Protein AF-A0A7C7PYV2-F1 (afdb_monomer)

Secondary structure (DSSP, 8-state):
---PPP-------HHHHHHHHHHHHHHHHHHHTT--GGGTTS-TTHHHHHHHHHHHHSS-HHHHHHHHHHHHHHHHHHHHHS-HHHHHHHHHHHHHHHHHHT-HHHHHTTTT-HHHHGGGSPPHHHHHHHHHHHHHHHHHHHHH-HHHHHHHHHHHHHHHHSS--TTS--HHHHHHHHHHHHHSS-TTSSHHHHHHHHHHHHSTTSHHHHHHHHHHTTS---EEEBSSSTTHHHHHHHT--EEE--HHHHHHHHHH-HHHHHHHHHHHHHHHHHHT--HHHHHHHHHHHHHHHHHHHHHHHHHHHS--EEEEEPPGGGTT-HHHHHHHHHHHHHHHHHHHHHHHHHHHTT--HHHHHHTTTTTTS--EEEEEE-SSHHHHHHHHHHHTT-STT-----EEEEEE-SHHHHHHHHHHHHHHHHHHHHHH-PPPHHHHSS-S-EEEE-HHHHHHHHHHHHHHHHHHHS-HHHHHHHGGG--TT--TTSTTTSSHHHHHHHHHTT----HHHHHHHHHHHHHHHHHHHHHHHHHHH-HHHH--EEEE-TT-HHHHHTTTTT-SEEE--SS---

Structure (mmCIF, N/CA/C/O backbone):
data_AF-A0A7C7PYV2-F1
#
_entry.id   AF-A0A7C7PYV2-F1
#
loop_
_atom_site.group_PDB
_atom_site.id
_atom_site.type_symbol
_atom_site.label_atom_id
_atom_site.label_alt_id
_atom_site.label_comp_id
_atom_site.label_asym_id
_atom_site.label_entity_id
_atom_site.label_seq_id
_atom_site.pdbx_PDB_ins_code
_atom_site.Cartn_x
_atom_site.Cartn_y
_atom_site.Cartn_z
_atom_site.occupancy
_atom_site.B_iso_or_equiv
_atom_site.auth_seq_id
_atom_site.auth_comp_id
_atom_site.auth_asym_id
_atom_site.auth_atom_id
_atom_site.pdbx_PDB_model_num
ATOM 1 N N . MET A 1 1 ? -25.025 -45.955 15.268 1.00 40.12 1 MET A N 1
ATOM 2 C CA . MET A 1 1 ? -25.638 -44.649 14.953 1.00 40.12 1 MET A CA 1
ATOM 3 C C . MET A 1 1 ? -26.157 -44.077 16.261 1.00 40.12 1 MET A C 1
ATOM 5 O O . MET A 1 1 ? -27.175 -44.542 16.749 1.00 40.12 1 MET A O 1
ATOM 9 N N . SER A 1 2 ? -25.374 -43.199 16.889 1.00 36.62 2 SER A N 1
ATOM 10 C CA . SER A 1 2 ? -25.759 -42.481 18.108 1.00 36.62 2 SER A CA 1
ATOM 11 C C . SER A 1 2 ? -26.287 -41.120 17.672 1.00 36.62 2 SER A C 1
ATOM 13 O O . SER A 1 2 ? -25.573 -40.384 16.993 1.00 36.62 2 SER A O 1
ATOM 15 N N . VAL A 1 3 ? -27.552 -40.839 17.974 1.00 42.84 3 VAL A N 1
ATOM 16 C CA . VAL A 1 3 ? -28.204 -39.558 17.692 1.00 42.84 3 VAL A CA 1
ATOM 17 C C . VAL A 1 3 ? -27.751 -38.592 18.785 1.00 42.84 3 VAL A C 1
ATOM 19 O O . VAL A 1 3 ? -28.139 -38.746 19.940 1.00 42.84 3 VAL A O 1
ATOM 22 N N . GLY A 1 4 ? -26.862 -37.660 18.436 1.00 44.62 4 GLY A N 1
ATOM 23 C CA . GLY A 1 4 ? -26.398 -36.615 19.345 1.00 44.62 4 GLY A CA 1
ATOM 24 C C . GLY A 1 4 ? -27.544 -35.675 19.712 1.00 44.62 4 GLY A C 1
ATOM 25 O O . GLY A 1 4 ? -28.254 -35.185 18.836 1.00 44.62 4 GLY A O 1
ATOM 26 N N . THR A 1 5 ? -27.737 -35.462 21.010 1.00 39.59 5 THR A N 1
ATOM 27 C CA . THR A 1 5 ? -28.677 -34.488 21.573 1.00 39.59 5 THR A CA 1
ATOM 28 C C . THR A 1 5 ? -28.312 -33.059 21.147 1.00 39.59 5 THR A C 1
ATOM 30 O O . THR A 1 5 ? -27.122 -32.757 21.040 1.00 39.59 5 THR A O 1
ATOM 33 N N . PRO A 1 6 ? -29.296 -32.167 20.924 1.00 50.03 6 PRO A N 1
ATOM 34 C CA . PRO A 1 6 ? -29.024 -30.776 20.586 1.00 50.03 6 PRO A CA 1
ATOM 35 C C . PRO A 1 6 ? -28.345 -30.077 21.769 1.00 50.03 6 PRO A C 1
ATOM 37 O O . PRO A 1 6 ? -28.845 -30.140 22.890 1.00 50.03 6 PRO A O 1
ATOM 40 N N . ASN A 1 7 ? -27.209 -29.422 21.519 1.00 44.88 7 ASN A N 1
ATOM 41 C CA . ASN A 1 7 ? -26.590 -28.510 22.478 1.00 44.88 7 ASN A CA 1
ATOM 42 C C . ASN A 1 7 ? -27.543 -27.329 22.707 1.00 44.88 7 ASN A C 1
ATOM 44 O O . ASN A 1 7 ? -27.796 -26.552 21.786 1.00 44.88 7 ASN A O 1
ATOM 48 N N . GLU A 1 8 ? -28.072 -27.199 23.922 1.00 45.47 8 GLU A N 1
ATOM 49 C CA . GLU A 1 8 ? -28.750 -25.983 24.368 1.00 45.47 8 GLU A CA 1
ATOM 50 C C . GLU A 1 8 ? -27.714 -24.852 24.422 1.00 45.47 8 GLU A C 1
ATOM 52 O O . GLU A 1 8 ? -26.802 -24.867 25.251 1.00 45.47 8 GLU A O 1
ATOM 57 N N . ASN A 1 9 ? -27.815 -23.886 23.504 1.00 43.53 9 ASN A N 1
ATOM 58 C CA . ASN A 1 9 ? -26.998 -22.678 23.568 1.00 43.53 9 ASN A CA 1
ATOM 59 C C . ASN A 1 9 ? -27.400 -21.876 24.818 1.00 43.53 9 ASN A C 1
ATOM 61 O O . ASN A 1 9 ? -28.591 -21.610 25.000 1.00 43.53 9 ASN A O 1
ATOM 65 N N . PRO A 1 10 ? -26.446 -21.477 25.677 1.00 55.41 10 PRO A N 1
ATOM 66 C CA . PRO A 1 10 ? -26.748 -20.715 26.879 1.00 55.41 10 PRO A CA 1
ATOM 67 C C . PRO A 1 10 ? -27.390 -19.373 26.516 1.00 55.41 10 PRO A C 1
ATOM 69 O O . PRO A 1 10 ? -26.875 -18.615 25.696 1.00 55.41 10 PRO A O 1
ATOM 72 N N . THR A 1 11 ? -28.524 -19.075 27.146 1.00 55.72 11 THR A N 1
ATOM 73 C CA . THR A 1 11 ? -29.251 -17.815 26.989 1.00 55.72 11 THR A CA 1
ATOM 74 C C . THR A 1 11 ? -28.398 -16.665 27.533 1.00 55.72 11 THR A C 1
ATOM 76 O O . THR A 1 11 ? -28.256 -16.507 28.745 1.00 55.72 11 THR A O 1
ATOM 79 N N . VAL A 1 12 ? -27.807 -15.860 26.647 1.00 61.94 12 VAL A N 1
ATOM 80 C CA . VAL A 1 12 ? -27.069 -14.646 27.030 1.00 61.94 12 VAL A CA 1
ATOM 81 C C . VAL A 1 12 ? -28.068 -13.629 27.594 1.00 61.94 12 VAL A C 1
ATOM 83 O O . VAL A 1 12 ? -29.024 -13.247 26.922 1.00 61.94 12 VAL A O 1
ATOM 86 N N . THR A 1 13 ? -27.887 -13.210 28.848 1.00 70.00 13 THR A N 1
ATOM 87 C CA . THR A 1 13 ? -28.767 -12.227 29.503 1.00 70.00 13 THR A CA 1
ATOM 88 C C . THR A 1 13 ? -28.461 -10.801 29.026 1.00 70.00 13 THR A C 1
ATOM 90 O O . THR A 1 13 ? -27.315 -10.476 28.715 1.00 70.00 13 THR A O 1
ATOM 93 N N . ALA A 1 14 ? -29.465 -9.915 29.017 1.00 68.06 14 ALA A N 1
ATOM 94 C CA . ALA A 1 14 ? -29.320 -8.519 28.577 1.00 68.06 14 ALA A CA 1
ATOM 95 C C . ALA A 1 14 ? -28.299 -7.697 29.400 1.00 68.06 14 ALA A C 1
ATOM 97 O O . ALA A 1 14 ? -27.688 -6.764 28.891 1.00 68.06 14 ALA A O 1
ATOM 98 N N . GLU A 1 15 ? -28.063 -8.046 30.667 1.00 66.62 15 GLU A N 1
ATOM 99 C CA . GLU A 1 15 ? -27.020 -7.399 31.481 1.00 66.62 15 GLU A CA 1
ATOM 100 C C . GLU A 1 15 ? -25.607 -7.762 31.001 1.00 66.62 15 GLU A C 1
ATOM 102 O O . GLU A 1 15 ? -24.706 -6.919 31.003 1.00 66.62 15 GLU A O 1
ATOM 107 N N . THR A 1 16 ? -25.423 -8.996 30.519 1.00 69.25 16 THR A N 1
ATOM 108 C CA . THR A 1 16 ? -24.146 -9.467 29.965 1.00 69.25 16 THR A CA 1
ATOM 109 C C . THR A 1 16 ? -23.808 -8.731 28.664 1.00 69.25 16 THR A C 1
ATOM 111 O O . THR A 1 16 ? -22.640 -8.422 28.419 1.00 69.25 16 THR A O 1
ATOM 114 N N . SER A 1 17 ? -24.812 -8.376 27.850 1.00 81.50 17 SER A N 1
ATOM 115 C CA . SER A 1 17 ? -24.587 -7.649 26.594 1.00 81.50 17 SER A CA 1
ATOM 116 C C . SER A 1 17 ? -24.202 -6.179 26.809 1.00 81.50 17 SER A C 1
ATOM 118 O O . SER A 1 17 ? -23.284 -5.697 26.146 1.00 81.50 17 SER A O 1
ATOM 120 N N . VAL A 1 18 ? -24.807 -5.477 27.778 1.00 84.75 18 VAL A N 1
ATOM 121 C CA . VAL A 1 18 ? -24.460 -4.072 28.086 1.00 84.75 18 VAL A CA 1
ATOM 122 C C . VAL A 1 18 ? -23.044 -3.947 28.653 1.00 84.75 18 VAL A C 1
ATOM 124 O O . VAL A 1 18 ? -22.275 -3.091 28.211 1.00 84.75 18 VAL A O 1
ATOM 127 N N . ALA A 1 19 ? -22.672 -4.809 29.604 1.00 88.81 19 ALA A N 1
ATOM 128 C CA . ALA A 1 19 ? -21.328 -4.800 30.183 1.00 88.81 19 ALA A CA 1
ATOM 129 C C . ALA A 1 19 ? -20.250 -5.108 29.126 1.00 88.81 19 ALA A C 1
ATOM 131 O O . ALA A 1 19 ? -19.201 -4.460 29.101 1.00 88.81 19 ALA A O 1
ATOM 132 N N . SER A 1 20 ? -20.536 -6.051 28.220 1.00 92.88 20 SER A N 1
ATOM 133 C CA . SER A 1 20 ? -19.669 -6.377 27.081 1.00 92.88 20 SER A CA 1
ATOM 134 C C . SER A 1 20 ? -19.485 -5.179 26.141 1.00 92.88 20 SER A C 1
ATOM 136 O O . SER A 1 20 ? -18.352 -4.811 25.819 1.00 92.88 20 SER A O 1
ATOM 138 N N . LEU A 1 21 ? -20.577 -4.496 25.774 1.00 94.31 21 LEU A N 1
ATOM 139 C CA . LEU A 1 21 ? -20.528 -3.303 24.926 1.00 94.31 21 LEU A CA 1
ATOM 140 C C . LEU A 1 21 ? -19.663 -2.197 25.551 1.00 94.31 21 LEU A C 1
ATOM 142 O O . LEU A 1 21 ? -18.765 -1.663 24.899 1.00 94.31 21 LEU A O 1
ATOM 146 N N . GLN A 1 22 ? -19.879 -1.885 26.831 1.00 96.44 22 GLN A N 1
ATOM 147 C CA . GLN A 1 22 ? -19.105 -0.864 27.545 1.00 96.44 22 GLN A CA 1
ATOM 148 C C . GLN A 1 22 ? -17.611 -1.203 27.636 1.00 96.44 22 GLN A C 1
ATOM 150 O O . GLN A 1 22 ? -16.770 -0.302 27.569 1.00 96.44 22 GLN A O 1
ATOM 155 N N . ALA A 1 23 ? -17.263 -2.485 27.780 1.00 96.69 23 ALA A N 1
ATOM 156 C CA . ALA A 1 23 ? -15.873 -2.928 27.775 1.00 96.69 23 ALA A CA 1
ATOM 157 C C . ALA A 1 23 ? -15.203 -2.666 26.415 1.00 96.69 23 ALA A C 1
ATOM 159 O O . ALA A 1 23 ? -14.103 -2.115 26.376 1.00 96.69 23 ALA A O 1
ATOM 160 N N . LYS A 1 24 ? -15.889 -2.966 25.304 1.00 97.50 24 LYS A N 1
ATOM 161 C CA . LYS A 1 24 ? -15.384 -2.710 23.943 1.00 97.50 24 LYS A CA 1
ATOM 162 C C . LYS A 1 24 ? -15.245 -1.216 23.632 1.00 97.50 24 LYS A C 1
ATOM 164 O O . LYS A 1 24 ? -14.216 -0.807 23.097 1.00 97.50 24 LYS A O 1
ATOM 169 N N . VAL A 1 25 ? -16.222 -0.392 24.030 1.00 98.25 25 VAL A N 1
ATOM 170 C CA . VAL A 1 25 ? -16.128 1.079 23.920 1.00 98.25 25 VAL A CA 1
ATOM 171 C C . VAL A 1 25 ? -14.902 1.589 24.677 1.00 98.25 25 VAL A C 1
ATOM 173 O O . VAL A 1 25 ? -14.100 2.344 24.129 1.00 98.25 25 VAL A O 1
ATOM 176 N N . ARG A 1 26 ? -14.705 1.137 25.923 1.00 98.00 26 ARG A N 1
ATOM 177 C CA . ARG A 1 26 ? -13.548 1.528 26.738 1.00 98.00 26 ARG A CA 1
ATOM 178 C C . ARG A 1 26 ? -12.230 1.119 26.096 1.00 98.00 26 ARG A C 1
ATOM 180 O O . ARG A 1 26 ? -11.294 1.911 26.126 1.00 98.00 26 ARG A O 1
ATOM 187 N N . LEU A 1 27 ? -12.155 -0.085 25.537 1.00 97.62 27 LEU A N 1
ATOM 188 C CA . LEU A 1 27 ? -10.956 -0.578 24.873 1.00 97.62 27 LEU A CA 1
ATOM 189 C C . LEU A 1 27 ? -10.574 0.320 23.690 1.00 97.62 27 LEU A C 1
ATOM 191 O O . LEU A 1 27 ? -9.448 0.803 23.641 1.00 97.62 27 LEU A O 1
ATOM 195 N N . ILE A 1 28 ? -11.523 0.613 22.793 1.00 98.38 28 ILE A N 1
ATOM 196 C CA . ILE A 1 28 ? -11.283 1.495 21.639 1.00 98.38 28 ILE A CA 1
ATOM 197 C C . ILE A 1 28 ? -10.841 2.884 22.110 1.00 98.38 28 ILE A C 1
ATOM 199 O O . ILE A 1 28 ? -9.803 3.374 21.678 1.00 98.38 28 ILE A O 1
ATOM 203 N N . LEU A 1 29 ? -11.570 3.499 23.045 1.00 98.25 29 LEU A N 1
ATOM 204 C CA . LEU A 1 29 ? -11.245 4.850 23.510 1.00 98.25 29 LEU A CA 1
ATOM 205 C C . LEU A 1 29 ? -9.921 4.927 24.276 1.00 98.25 29 LEU A C 1
ATOM 207 O O . LEU A 1 29 ? -9.246 5.945 24.205 1.00 98.25 29 LEU A O 1
ATOM 211 N N . THR A 1 30 ? -9.515 3.860 24.967 1.00 98.25 30 THR A N 1
ATOM 212 C CA . THR A 1 30 ? -8.206 3.803 25.641 1.00 98.25 30 THR A CA 1
ATOM 213 C C . THR A 1 30 ? -7.063 3.912 24.633 1.00 98.25 30 THR A C 1
ATOM 215 O O . THR A 1 30 ? -6.086 4.623 24.882 1.00 98.25 30 THR A O 1
ATOM 218 N N . VAL A 1 31 ? -7.204 3.249 23.482 1.00 98.12 31 VAL A N 1
ATOM 219 C CA . VAL A 1 31 ? -6.235 3.348 22.388 1.00 98.12 31 VAL A CA 1
ATOM 220 C C . VAL A 1 31 ? -6.304 4.740 21.759 1.00 98.12 31 VAL A C 1
ATOM 222 O O . VAL A 1 31 ? -5.266 5.382 21.683 1.00 98.12 31 VAL A O 1
ATOM 225 N N . VAL A 1 32 ? -7.494 5.257 21.416 1.00 97.75 32 VAL A N 1
ATOM 226 C CA . VAL A 1 32 ? -7.660 6.613 20.841 1.00 97.75 32 VAL A CA 1
ATOM 227 C C . VAL A 1 32 ? -7.055 7.703 21.731 1.00 97.75 32 VAL A C 1
ATOM 229 O O . VAL A 1 32 ? -6.513 8.683 21.238 1.00 97.75 32 VAL A O 1
ATOM 232 N N . GLU A 1 33 ? -7.149 7.572 23.051 1.00 96.81 33 GLU A N 1
ATOM 233 C CA . GLU A 1 33 ? -6.597 8.552 23.991 1.00 96.81 33 GLU A CA 1
ATOM 234 C C . GLU A 1 33 ? -5.062 8.480 24.105 1.00 96.81 33 GLU A C 1
ATOM 236 O O . GLU A 1 33 ? -4.466 9.286 24.825 1.00 96.81 33 GLU A O 1
ATOM 241 N N . GLY A 1 34 ? -4.406 7.534 23.424 1.00 95.69 34 GLY A N 1
ATOM 242 C CA . GLY A 1 34 ? -2.970 7.278 23.530 1.00 95.69 34 GLY A CA 1
ATOM 243 C C . GLY A 1 34 ? -2.559 6.720 24.897 1.00 95.69 34 GLY A C 1
ATOM 244 O O . GLY A 1 34 ? -1.426 6.925 25.333 1.00 95.69 34 GLY A O 1
ATOM 245 N N . LYS A 1 35 ? -3.490 6.073 25.614 1.00 97.00 35 LYS A N 1
ATOM 246 C CA . LYS A 1 35 ? -3.263 5.506 26.958 1.00 97.00 35 LYS A CA 1
ATOM 247 C C . LYS A 1 35 ? -2.878 4.031 26.931 1.00 97.00 35 LYS A C 1
ATOM 249 O O . LYS A 1 35 ? -2.467 3.496 27.957 1.00 97.00 35 LYS A O 1
ATOM 254 N N . ASP A 1 36 ? -3.021 3.372 25.785 1.00 97.56 36 ASP A N 1
ATOM 255 C CA . ASP A 1 36 ? -2.575 1.996 25.618 1.00 97.56 36 ASP A CA 1
ATOM 256 C C . ASP A 1 36 ? -1.046 1.936 25.496 1.00 97.56 36 ASP A C 1
ATOM 258 O O . ASP A 1 36 ? -0.448 2.450 24.554 1.00 97.56 36 ASP A O 1
ATOM 262 N N . GLU A 1 37 ? -0.391 1.288 26.457 1.00 97.25 37 GLU A N 1
ATOM 263 C CA . GLU A 1 37 ? 1.068 1.152 26.495 1.00 97.25 37 GLU A CA 1
ATOM 264 C C . GLU A 1 37 ? 1.636 0.466 25.243 1.00 97.25 37 GLU A C 1
ATOM 266 O O . GLU A 1 37 ? 2.781 0.723 24.860 1.00 97.25 37 GLU A O 1
ATOM 271 N N . ARG A 1 38 ? 0.830 -0.371 24.576 1.00 97.38 38 ARG A N 1
ATOM 272 C CA . ARG A 1 38 ? 1.211 -1.101 23.363 1.00 97.38 38 ARG A CA 1
ATOM 273 C C . ARG A 1 38 ? 1.387 -0.204 22.142 1.00 97.38 38 ARG A C 1
ATOM 275 O O . ARG A 1 38 ? 1.936 -0.684 21.161 1.00 97.38 38 ARG A O 1
ATOM 282 N N . THR A 1 39 ? 0.947 1.056 22.153 1.00 95.69 39 THR A N 1
ATOM 283 C CA . THR A 1 39 ? 1.123 1.974 21.009 1.00 95.69 39 THR A CA 1
ATOM 284 C C . THR A 1 39 ? 2.303 2.934 21.171 1.00 95.69 39 THR A C 1
ATOM 286 O O . THR A 1 39 ? 2.635 3.652 20.232 1.00 95.69 39 THR A O 1
ATOM 289 N N . LYS A 1 40 ? 3.003 2.931 22.315 1.00 93.50 40 LYS A N 1
ATOM 290 C CA . LYS A 1 40 ? 4.067 3.910 22.621 1.00 93.50 40 LYS A CA 1
ATOM 291 C C . LYS A 1 40 ? 5.261 3.907 21.665 1.00 93.50 40 LYS A C 1
ATOM 293 O O . LYS A 1 40 ? 5.977 4.902 21.585 1.00 93.50 40 LYS A O 1
ATOM 298 N N . HIS A 1 41 ? 5.519 2.796 20.977 1.00 90.62 41 HIS A N 1
ATOM 299 C CA . HIS A 1 41 ? 6.605 2.682 19.998 1.00 90.62 41 HIS A CA 1
ATOM 300 C C . HIS A 1 41 ? 6.210 3.139 18.585 1.00 90.62 41 HIS A C 1
ATOM 302 O O . HIS A 1 41 ? 7.056 3.117 17.689 1.00 90.62 41 HIS A O 1
ATOM 308 N N . LEU A 1 42 ? 4.947 3.511 18.372 1.00 91.62 42 LEU A N 1
ATOM 309 C CA . LEU A 1 42 ? 4.398 3.924 17.081 1.00 91.62 42 LEU A CA 1
ATOM 310 C C . LEU A 1 42 ? 4.514 5.441 16.864 1.00 91.62 42 LEU A C 1
ATOM 312 O O . LEU A 1 42 ? 5.026 6.169 17.719 1.00 91.62 42 LEU A O 1
ATOM 316 N N . MET A 1 43 ? 4.109 5.915 15.685 1.00 90.94 43 MET A N 1
ATOM 317 C CA . MET A 1 43 ? 4.122 7.340 15.350 1.00 90.94 43 MET A CA 1
ATOM 318 C C . MET A 1 43 ? 2.914 8.064 15.960 1.00 90.94 43 MET A C 1
ATOM 320 O O . MET A 1 43 ? 1.886 7.454 16.246 1.00 90.94 43 MET A O 1
ATOM 324 N N . ASP A 1 44 ? 3.026 9.381 16.148 1.00 89.06 44 ASP A N 1
ATOM 325 C CA . ASP A 1 44 ? 1.898 10.197 16.615 1.00 89.06 44 ASP A CA 1
ATOM 326 C C . ASP A 1 44 ? 0.713 10.096 15.638 1.00 89.06 44 ASP A C 1
ATOM 328 O O . ASP A 1 44 ? 0.887 10.246 14.427 1.00 89.06 44 ASP A O 1
ATOM 332 N N . GLY A 1 45 ? -0.481 9.815 16.166 1.00 90.56 45 GLY A N 1
ATOM 333 C CA . GLY A 1 45 ? -1.697 9.563 15.390 1.00 90.56 45 GLY A CA 1
ATOM 334 C C . GLY A 1 45 ? -1.905 8.103 14.960 1.00 90.56 45 GLY A C 1
ATOM 335 O O . GLY A 1 45 ? -3.001 7.763 14.502 1.00 90.56 45 GLY A O 1
ATOM 336 N N . ASP A 1 46 ? -0.917 7.212 15.127 1.00 94.88 46 ASP A N 1
ATOM 337 C CA . ASP A 1 46 ? -1.094 5.783 14.824 1.00 94.88 46 ASP A CA 1
ATOM 338 C C . ASP A 1 46 ? -2.115 5.116 15.745 1.00 94.88 46 ASP A C 1
ATOM 340 O O . ASP A 1 46 ? -2.810 4.191 15.335 1.00 94.88 46 ASP A O 1
ATOM 344 N N . ASP A 1 47 ? -2.238 5.602 16.973 1.00 96.19 47 ASP A N 1
ATOM 345 C CA . ASP A 1 47 ? -3.224 5.185 17.959 1.00 96.19 47 ASP A CA 1
ATOM 346 C C . ASP A 1 47 ? -4.661 5.464 17.485 1.00 96.19 47 ASP A C 1
ATOM 348 O O . ASP A 1 47 ? -5.517 4.571 17.511 1.00 96.19 47 ASP A O 1
ATOM 352 N N . ALA A 1 48 ? -4.909 6.661 16.946 1.00 96.31 48 ALA A N 1
ATOM 353 C CA . ALA A 1 48 ? -6.182 7.018 16.327 1.00 96.31 48 ALA A CA 1
ATOM 354 C C . ALA A 1 48 ? -6.475 6.147 15.090 1.00 96.31 48 ALA A C 1
ATOM 356 O O . ALA A 1 48 ? -7.581 5.617 14.947 1.00 96.31 48 ALA A O 1
ATOM 357 N N . ARG A 1 49 ? -5.469 5.928 14.233 1.00 95.94 49 ARG A N 1
ATOM 358 C CA . ARG A 1 49 ? -5.575 5.067 13.042 1.00 95.94 49 ARG A CA 1
ATOM 359 C C . ARG A 1 49 ? -5.900 3.613 13.399 1.00 95.94 49 ARG A C 1
ATOM 361 O O . ARG A 1 49 ? -6.839 3.040 12.851 1.00 95.94 49 ARG A O 1
ATOM 368 N N . ILE A 1 50 ? -5.154 3.016 14.328 1.00 98.25 50 ILE A N 1
ATOM 369 C CA . ILE A 1 50 ? -5.353 1.635 14.797 1.00 98.25 50 ILE A CA 1
ATOM 370 C C . ILE A 1 50 ? -6.739 1.484 15.420 1.00 98.25 50 ILE A C 1
ATOM 372 O O . ILE A 1 50 ? -7.438 0.512 15.147 1.00 98.25 50 ILE A O 1
ATOM 376 N N . SER A 1 51 ? -7.183 2.460 16.205 1.00 98.44 51 SER A N 1
ATOM 377 C CA . SER A 1 51 ? -8.521 2.425 16.796 1.00 98.44 51 SER A CA 1
ATOM 378 C C . SER A 1 51 ? -9.622 2.419 15.736 1.00 98.44 51 SER A C 1
ATOM 380 O O . SER A 1 51 ? -10.572 1.643 15.845 1.00 98.44 51 SER A O 1
ATOM 382 N N . ALA A 1 52 ? -9.486 3.238 14.685 1.00 98.56 52 ALA A N 1
ATOM 383 C CA . ALA A 1 52 ? -10.431 3.253 13.569 1.00 98.56 52 ALA A CA 1
ATOM 384 C C . ALA A 1 52 ? -10.431 1.909 12.829 1.00 98.56 52 ALA A C 1
ATOM 386 O O . ALA A 1 52 ? -11.493 1.363 12.535 1.00 98.56 52 ALA A O 1
ATOM 387 N N . TYR A 1 53 ? -9.257 1.314 12.603 1.00 98.50 53 TYR A N 1
ATOM 388 C CA . TYR A 1 53 ? -9.166 -0.004 11.976 1.00 98.50 53 TYR A CA 1
ATOM 389 C C . TYR A 1 53 ? -9.765 -1.113 12.838 1.00 98.50 53 TYR A C 1
ATOM 391 O O . TYR A 1 53 ? -10.441 -1.988 12.306 1.00 98.50 53 TYR A O 1
ATOM 399 N N . LYS A 1 54 ? -9.577 -1.070 14.161 1.00 98.56 54 LYS A N 1
ATOM 400 C CA . LYS A 1 54 ? -10.237 -2.005 15.075 1.00 98.56 54 LYS A CA 1
ATOM 401 C C . LYS A 1 54 ? -11.754 -1.933 14.912 1.00 98.56 54 LYS A C 1
ATOM 403 O O . LYS A 1 54 ? -12.395 -2.968 14.777 1.00 98.56 54 LYS A O 1
ATOM 408 N N . LEU A 1 55 ? -12.307 -0.720 14.891 1.00 98.69 55 LEU A N 1
ATOM 409 C CA . LEU A 1 55 ? -13.742 -0.510 14.741 1.00 98.69 55 LEU A CA 1
ATOM 410 C C . LEU A 1 55 ? -14.258 -0.999 13.378 1.00 98.69 55 LEU A C 1
ATOM 412 O O . LEU A 1 55 ? -15.259 -1.702 13.340 1.00 98.69 55 LEU A O 1
ATOM 416 N N . ILE A 1 56 ? -13.577 -0.682 12.275 1.00 98.62 56 ILE A N 1
ATOM 417 C CA . ILE A 1 56 ? -14.064 -0.995 10.921 1.00 98.62 56 ILE A CA 1
ATOM 418 C C . ILE A 1 56 ? -13.815 -2.454 10.514 1.00 98.62 56 ILE A C 1
ATOM 420 O O . ILE A 1 56 ? -14.682 -3.076 9.908 1.00 98.62 56 ILE A O 1
ATOM 424 N N . PHE A 1 57 ? -12.656 -3.028 10.843 1.00 98.69 57 PHE A N 1
ATOM 425 C CA . PHE A 1 57 ? -12.237 -4.342 10.329 1.00 98.69 57 PHE A CA 1
ATOM 426 C C . PHE A 1 57 ? -12.396 -5.493 11.326 1.00 98.69 57 PHE A C 1
ATOM 428 O O . PHE A 1 57 ? -12.403 -6.646 10.910 1.00 98.69 57 PHE A O 1
ATOM 435 N N . PHE A 1 58 ? -12.504 -5.202 12.626 1.00 98.56 58 PHE A N 1
ATOM 436 C CA . PHE A 1 58 ? -12.505 -6.216 13.690 1.00 98.56 58 PHE A CA 1
ATOM 437 C C . PHE A 1 58 ? -13.736 -6.122 14.603 1.00 98.56 58 PHE A C 1
ATOM 439 O O . PHE A 1 58 ? -13.698 -6.550 15.757 1.00 98.56 58 PHE A O 1
ATOM 446 N N . THR A 1 59 ? -14.841 -5.581 14.082 1.00 98.31 59 THR A N 1
ATOM 447 C CA . THR A 1 59 ? -16.173 -5.669 14.699 1.00 98.31 59 THR A CA 1
ATOM 448 C C . THR A 1 59 ? -17.143 -6.276 13.702 1.00 98.31 59 THR A C 1
ATOM 450 O O . THR A 1 59 ? -17.054 -6.010 12.503 1.00 98.31 59 THR A O 1
ATOM 453 N N . THR A 1 60 ? -18.021 -7.176 14.143 1.00 98.50 60 THR A N 1
ATOM 454 C CA . THR A 1 60 ? -19.068 -7.694 13.246 1.00 98.50 60 THR A CA 1
ATOM 455 C C . THR A 1 60 ? -20.057 -6.574 12.905 1.00 98.50 60 THR A C 1
ATOM 457 O O . THR A 1 60 ? -20.190 -5.626 13.681 1.00 98.50 60 THR A O 1
ATOM 460 N N . PRO A 1 61 ? -20.799 -6.654 11.788 1.00 98.62 61 PRO A N 1
ATOM 461 C CA . PRO A 1 61 ? -21.834 -5.667 11.479 1.00 98.62 61 PRO A CA 1
ATOM 462 C C . PRO A 1 61 ? -22.858 -5.459 12.611 1.00 98.62 61 PRO A C 1
ATOM 464 O O . PRO A 1 61 ? -23.311 -4.343 12.852 1.00 98.62 61 PRO A O 1
ATOM 467 N N . GLU A 1 62 ? -23.219 -6.518 13.343 1.00 97.56 62 GLU A N 1
ATOM 468 C CA . GLU A 1 62 ? -24.114 -6.434 14.505 1.00 97.56 62 GLU A CA 1
ATOM 469 C C . GLU A 1 62 ? -23.478 -5.669 15.674 1.00 97.56 62 GLU A C 1
ATOM 471 O O . GLU A 1 62 ? -24.099 -4.776 16.256 1.00 97.56 62 GLU A O 1
ATOM 476 N N . GLU A 1 63 ? -22.217 -5.967 15.990 1.00 97.75 63 GLU A N 1
ATOM 477 C CA . GLU A 1 63 ? -21.468 -5.234 17.010 1.00 97.75 63 GLU A CA 1
ATOM 478 C C . GLU A 1 63 ? -21.297 -3.768 16.625 1.00 97.75 63 GLU A C 1
ATOM 480 O O . GLU A 1 63 ? -21.488 -2.891 17.467 1.00 97.75 63 GLU A O 1
ATOM 485 N N . TYR A 1 64 ? -20.994 -3.498 15.355 1.00 98.56 64 TYR A N 1
ATOM 486 C CA . TYR A 1 64 ? -20.818 -2.157 14.817 1.00 98.56 64 TYR A CA 1
ATOM 487 C C . TYR A 1 64 ? -22.061 -1.289 15.040 1.00 98.56 64 TYR A C 1
ATOM 489 O O . TYR A 1 64 ? -21.937 -0.182 15.564 1.00 98.56 64 TYR A O 1
ATOM 497 N N . ARG A 1 65 ? -23.265 -1.811 14.750 1.00 98.25 65 ARG A N 1
ATOM 498 C CA . ARG A 1 65 ? -24.547 -1.110 14.982 1.00 98.25 65 ARG A CA 1
ATOM 499 C C . ARG A 1 65 ? -24.714 -0.627 16.423 1.00 98.25 65 ARG A C 1
ATOM 501 O O . ARG A 1 65 ? -25.317 0.417 16.653 1.00 98.25 65 ARG A O 1
ATOM 508 N N . SER A 1 66 ? -24.175 -1.371 17.388 1.00 97.50 66 SER A N 1
ATOM 509 C CA . SER A 1 66 ? -24.235 -1.012 18.810 1.00 97.50 66 SER A CA 1
ATOM 510 C C . SER A 1 66 ? -23.053 -0.140 19.250 1.00 97.50 66 SER A C 1
ATOM 512 O O . SER A 1 66 ? -23.216 0.782 20.049 1.00 97.50 66 SER A O 1
ATOM 514 N N . LEU A 1 67 ? -21.852 -0.422 18.738 1.00 98.19 67 LEU A N 1
ATOM 515 C CA . LEU A 1 67 ? -20.607 0.249 19.112 1.00 98.19 67 LEU A CA 1
ATOM 516 C C . LEU A 1 67 ? -20.514 1.661 18.552 1.00 98.19 67 LEU A C 1
ATOM 518 O O . LEU A 1 67 ? -20.163 2.576 19.291 1.00 98.19 67 LEU A O 1
ATOM 522 N N . ALA A 1 68 ? -20.832 1.842 17.272 1.00 98.56 68 ALA A N 1
ATOM 523 C CA . ALA A 1 68 ? -20.711 3.114 16.577 1.00 98.56 68 ALA A CA 1
ATOM 524 C C . ALA A 1 68 ? -21.440 4.265 17.310 1.00 98.56 68 ALA A C 1
ATOM 526 O O . ALA A 1 68 ? -20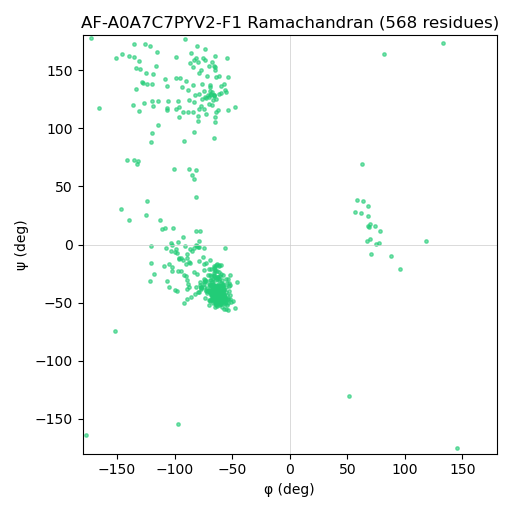.772 5.224 17.718 1.00 98.56 68 ALA A O 1
ATOM 527 N N . PRO A 1 69 ? -22.757 4.179 17.596 1.00 98.50 69 PRO A N 1
ATOM 528 C CA . PRO A 1 69 ? -23.454 5.243 18.320 1.00 98.50 69 PRO A CA 1
ATOM 529 C C . PRO A 1 69 ? -22.931 5.436 19.752 1.00 98.50 69 PRO A C 1
ATOM 531 O O . PRO A 1 69 ? -22.829 6.574 20.214 1.00 98.50 69 PRO A O 1
ATOM 534 N N . ALA A 1 70 ? -22.550 4.359 20.449 1.00 98.38 70 ALA A N 1
ATOM 535 C CA . ALA A 1 70 ? -22.009 4.447 21.805 1.00 98.38 70 ALA A CA 1
ATOM 536 C C . ALA A 1 70 ? -20.657 5.183 21.841 1.00 98.38 70 ALA A C 1
ATOM 538 O O . ALA A 1 70 ? -20.445 6.050 22.689 1.00 98.38 70 ALA A O 1
ATOM 539 N N . ILE A 1 71 ? -19.766 4.890 20.889 1.00 98.69 71 ILE A N 1
ATOM 540 C CA . ILE A 1 71 ? -18.473 5.565 20.736 1.00 98.69 71 ILE A CA 1
ATOM 541 C C . ILE A 1 71 ? -18.681 7.039 20.387 1.00 98.69 71 ILE A C 1
ATOM 543 O O . ILE A 1 71 ? -18.074 7.891 21.033 1.00 98.69 71 ILE A O 1
ATOM 547 N N . ARG A 1 72 ? -19.556 7.366 19.421 1.00 98.38 72 ARG A N 1
ATOM 548 C CA . ARG A 1 72 ? -19.855 8.769 19.071 1.00 98.38 72 ARG A CA 1
ATOM 549 C C . ARG A 1 72 ? -20.385 9.550 20.273 1.00 98.38 72 ARG A C 1
ATOM 551 O O . ARG A 1 72 ? -19.911 10.654 20.534 1.00 98.38 72 ARG A O 1
ATOM 558 N N . SER A 1 73 ? -21.320 8.968 21.027 1.00 98.00 73 SER A N 1
ATOM 559 C CA . SER A 1 73 ? -21.884 9.592 22.229 1.00 98.00 73 SER A CA 1
ATOM 560 C C . SER A 1 73 ? -20.813 9.866 23.289 1.00 98.00 73 SER A C 1
ATOM 562 O O . SER A 1 73 ? -20.741 10.971 23.826 1.00 98.00 73 SER A O 1
ATOM 564 N N . GLU A 1 74 ? -19.959 8.882 23.575 1.00 98.06 74 GLU A N 1
ATOM 565 C CA . GLU A 1 74 ? -18.902 9.011 24.582 1.00 98.06 74 GLU A CA 1
ATOM 566 C C . GLU A 1 74 ? -17.827 10.022 24.152 1.00 98.06 74 GLU A C 1
ATOM 568 O O . GLU A 1 74 ? -17.394 10.855 24.949 1.00 98.06 74 GLU A O 1
ATOM 573 N N . LEU A 1 75 ? -17.431 10.009 22.875 1.00 98.12 75 LEU A N 1
ATOM 574 C CA . LEU A 1 75 ? -16.504 10.993 22.321 1.00 98.12 75 LEU A CA 1
ATOM 575 C C . LEU A 1 75 ? -17.067 12.409 22.413 1.00 98.12 75 LEU A C 1
ATOM 577 O O . LEU A 1 75 ? -16.356 13.305 22.858 1.00 98.12 75 LEU A O 1
ATOM 581 N N . LYS A 1 76 ? -18.341 12.615 22.050 1.00 97.44 76 LYS A N 1
ATOM 582 C CA . LYS A 1 76 ? -19.003 13.923 22.155 1.00 97.44 76 LYS A CA 1
ATOM 583 C C . LYS A 1 76 ? -18.977 14.444 23.592 1.00 97.44 76 LYS A C 1
ATOM 585 O O . LYS A 1 76 ? -18.602 15.592 23.812 1.00 97.44 76 LYS A O 1
ATOM 590 N N . GLN A 1 77 ? -19.277 13.585 24.568 1.00 96.69 77 GLN A N 1
ATOM 591 C CA . GLN A 1 77 ? -19.218 13.942 25.987 1.00 96.69 77 GLN A CA 1
ATOM 592 C C . GLN A 1 77 ? -17.794 14.298 26.449 1.00 96.69 77 GLN A C 1
ATOM 594 O O . GLN A 1 77 ? -17.610 15.238 27.223 1.00 96.69 77 GLN A O 1
ATOM 599 N N . ARG A 1 78 ? -16.774 13.557 25.999 1.00 97.06 78 ARG A N 1
ATOM 600 C CA . ARG A 1 78 ? -15.379 13.773 26.419 1.00 97.06 78 ARG A CA 1
ATOM 601 C C . ARG A 1 78 ? -14.714 14.956 25.723 1.00 97.06 78 ARG A C 1
ATOM 603 O O . ARG A 1 78 ? -13.857 15.598 26.333 1.00 97.06 78 ARG A O 1
ATOM 610 N N . TYR A 1 79 ? -15.071 15.248 24.474 1.00 97.00 79 TYR A N 1
ATOM 611 C CA . TYR A 1 79 ? -14.389 16.241 23.638 1.00 97.00 79 TYR A CA 1
ATOM 612 C C . TYR A 1 79 ? -14.389 17.640 24.273 1.00 97.00 79 TYR A C 1
ATOM 614 O O . TYR A 1 79 ? -13.347 18.299 24.329 1.00 97.00 79 TYR A O 1
ATOM 622 N N . GLU A 1 80 ? -15.524 18.068 24.837 1.00 91.94 80 GLU A N 1
ATOM 623 C CA . GLU A 1 80 ? -15.677 19.400 25.436 1.00 91.94 80 GLU A CA 1
ATOM 624 C C . GLU A 1 80 ? -14.700 19.651 26.594 1.00 91.94 80 GLU A C 1
ATOM 626 O O . GLU A 1 80 ? -14.096 20.721 26.667 1.00 91.94 80 GLU A O 1
ATOM 631 N N . GLY A 1 81 ? -14.487 18.654 27.458 1.00 93.25 81 GLY A N 1
ATOM 632 C CA . GLY A 1 81 ? -13.615 18.757 28.634 1.00 93.25 81 GLY A CA 1
ATOM 633 C C . GLY A 1 81 ? -12.154 18.356 28.408 1.00 93.25 81 GLY A C 1
ATOM 634 O O . GLY A 1 81 ? -11.367 18.409 29.351 1.00 93.25 81 GLY A O 1
ATOM 635 N N . SER A 1 82 ? -11.792 17.925 27.199 1.00 96.88 82 SER A N 1
ATOM 636 C CA . SER A 1 82 ? -10.456 17.400 26.889 1.00 96.88 82 SER A CA 1
ATOM 637 C C . SER A 1 82 ? -9.452 18.495 26.510 1.00 96.88 82 SER A C 1
ATOM 639 O O . SER A 1 82 ? -9.831 19.569 26.043 1.00 96.88 82 SER A O 1
ATOM 641 N N . ASP A 1 83 ? -8.159 18.209 26.688 1.00 96.44 83 ASP A N 1
ATOM 642 C CA . ASP A 1 83 ? -7.075 19.074 26.211 1.00 96.44 83 ASP A CA 1
ATOM 643 C C . ASP A 1 83 ? -6.900 19.007 24.680 1.00 96.44 83 ASP A C 1
ATOM 645 O O . ASP A 1 83 ? -7.461 18.144 24.000 1.00 96.44 83 ASP A O 1
ATOM 649 N N . THR A 1 84 ? -6.111 19.929 24.120 1.00 96.06 84 THR A N 1
ATOM 650 C CA . THR A 1 84 ? -5.881 20.038 22.669 1.00 96.06 84 THR A CA 1
ATOM 651 C C . THR A 1 84 ? -5.288 18.764 22.063 1.00 96.06 84 THR A C 1
ATOM 653 O O . THR A 1 84 ? -5.708 18.348 20.987 1.00 96.06 84 THR A O 1
ATOM 656 N N . ALA A 1 85 ? -4.341 18.112 22.745 1.00 95.50 85 ALA A N 1
ATOM 657 C CA . ALA A 1 85 ? -3.718 16.884 22.248 1.00 95.50 85 ALA A CA 1
ATOM 658 C C . ALA A 1 85 ? -4.732 15.731 22.160 1.00 95.50 85 ALA A C 1
ATOM 660 O O . ALA A 1 85 ? -4.784 15.015 21.162 1.00 95.50 85 ALA A O 1
ATOM 661 N N . THR A 1 86 ? -5.586 15.592 23.171 1.00 96.44 86 THR A N 1
ATOM 662 C CA . THR A 1 86 ? -6.648 14.583 23.213 1.00 96.44 86 THR A CA 1
ATOM 663 C C . THR A 1 86 ? -7.736 14.882 22.179 1.00 96.44 86 THR A C 1
ATOM 665 O O . THR A 1 86 ? -8.152 13.981 21.452 1.00 96.44 86 THR A O 1
ATOM 668 N N . ARG A 1 87 ? -8.154 16.148 22.032 1.00 97.25 87 ARG A N 1
ATOM 669 C CA . ARG A 1 87 ? -9.096 16.569 20.977 1.00 97.25 87 ARG A CA 1
ATOM 670 C C . ARG A 1 87 ? -8.560 16.284 19.578 1.00 97.25 87 ARG A C 1
ATOM 672 O O . ARG A 1 87 ? -9.308 15.788 18.738 1.00 97.25 87 ARG A O 1
ATOM 679 N N . ARG A 1 88 ? -7.266 16.530 19.341 1.00 97.50 88 ARG A N 1
ATOM 680 C CA . ARG A 1 88 ? -6.591 16.189 18.080 1.00 97.50 88 ARG A CA 1
ATOM 681 C C . ARG A 1 88 ? -6.722 14.695 17.775 1.00 97.50 88 ARG A C 1
ATOM 683 O O . ARG A 1 88 ? -7.147 14.353 16.676 1.00 97.50 88 ARG A O 1
ATOM 690 N N . ARG A 1 89 ? -6.447 13.818 18.747 1.00 97.69 89 ARG A N 1
ATOM 691 C CA . ARG A 1 89 ? -6.591 12.359 18.580 1.00 97.69 89 ARG A CA 1
ATOM 692 C C . ARG A 1 89 ? -8.031 11.933 18.313 1.00 97.69 89 ARG A C 1
ATOM 694 O O . ARG A 1 89 ? -8.267 11.139 17.405 1.00 97.69 89 ARG A O 1
ATOM 701 N N . TYR A 1 90 ? -9.002 12.490 19.042 1.00 98.50 90 TYR A N 1
ATOM 702 C CA . TYR A 1 90 ? -10.425 12.237 18.786 1.00 98.50 90 TYR A CA 1
ATOM 703 C C . TYR A 1 90 ? -10.820 12.623 17.363 1.00 98.50 90 TYR A C 1
ATOM 705 O O . TYR A 1 90 ? -11.428 11.817 16.658 1.00 98.50 90 TYR A O 1
ATOM 713 N N . ALA A 1 91 ? -10.430 13.816 16.913 1.00 98.44 91 ALA A N 1
ATOM 714 C CA . ALA A 1 91 ? -10.714 14.273 15.562 1.00 98.44 91 ALA A CA 1
ATOM 715 C C . ALA A 1 91 ? -10.029 13.394 14.502 1.00 98.44 91 ALA A C 1
ATOM 717 O O . ALA A 1 91 ? -10.684 12.992 13.545 1.00 98.44 91 ALA A O 1
ATOM 718 N N . GLN A 1 92 ? -8.759 13.016 14.688 1.00 98.19 92 GLN A N 1
ATOM 719 C CA . GLN A 1 92 ? -8.048 12.099 13.784 1.00 98.19 92 GLN A CA 1
ATOM 720 C C . GLN A 1 92 ? -8.701 10.710 13.718 1.00 98.19 92 GLN A C 1
ATOM 722 O O . GLN A 1 92 ? -8.780 10.123 12.636 1.00 98.19 92 GLN A O 1
ATOM 727 N N . PHE A 1 93 ? -9.195 10.190 14.847 1.00 98.69 93 PHE A N 1
ATOM 728 C CA . PHE A 1 93 ? -9.914 8.917 14.905 1.00 98.69 93 PHE A CA 1
ATOM 729 C C . PHE A 1 93 ? -11.221 8.990 14.112 1.00 98.69 93 PHE A C 1
ATOM 731 O O . PHE A 1 93 ? -11.438 8.165 13.225 1.00 98.69 93 PHE A O 1
ATOM 738 N N . VAL A 1 94 ? -12.061 9.998 14.375 1.00 98.81 94 VAL A N 1
ATOM 739 C CA . VAL A 1 94 ? -13.341 10.170 13.665 1.00 98.81 94 VAL A CA 1
ATOM 740 C C . VAL A 1 94 ? -13.115 10.460 12.182 1.00 98.81 94 VAL A C 1
ATOM 742 O O . VAL A 1 94 ? -13.859 9.951 11.351 1.00 98.81 94 VAL A O 1
ATOM 745 N N . LEU A 1 95 ? -12.065 11.200 11.823 1.00 98.50 95 LEU A N 1
ATOM 746 C CA . LEU A 1 95 ? -11.710 11.445 10.427 1.00 98.50 95 LEU A CA 1
ATOM 747 C C . LEU A 1 95 ? -11.284 10.154 9.713 1.00 98.50 95 LEU A C 1
ATOM 749 O O . LEU A 1 95 ? -11.765 9.877 8.620 1.00 98.50 95 LEU A O 1
ATOM 753 N N . SER A 1 96 ? -10.440 9.331 10.346 1.00 98.12 96 SER A N 1
ATOM 754 C CA . SER A 1 96 ? -10.017 8.029 9.801 1.00 98.12 96 SER A CA 1
ATOM 755 C C . SER A 1 96 ? -11.193 7.057 9.665 1.00 98.12 96 SER A C 1
ATOM 757 O O . SER A 1 96 ? -11.277 6.293 8.700 1.00 98.12 96 SER A O 1
ATOM 759 N N . TRP A 1 97 ? -12.115 7.101 10.628 1.00 98.69 97 TRP A N 1
ATOM 760 C CA . TRP A 1 97 ? -13.359 6.345 10.601 1.00 98.69 97 TRP A CA 1
ATOM 761 C C . TRP A 1 97 ? -14.261 6.806 9.445 1.00 98.69 97 TRP A C 1
ATOM 763 O O . TRP A 1 97 ? -14.664 5.983 8.624 1.00 98.69 97 TRP A O 1
ATOM 773 N N . ALA A 1 98 ? -14.500 8.113 9.311 1.00 98.69 98 ALA A N 1
ATOM 774 C CA . ALA A 1 98 ? -15.291 8.685 8.225 1.00 98.69 98 ALA A CA 1
ATOM 775 C C . ALA A 1 98 ? -14.698 8.366 6.845 1.00 98.69 98 ALA A C 1
ATOM 777 O O . ALA A 1 98 ? -15.436 7.946 5.958 1.00 98.69 98 ALA A O 1
ATOM 778 N N . ASP A 1 99 ? -13.381 8.499 6.670 1.00 97.69 99 ASP A N 1
ATOM 779 C CA . ASP A 1 99 ? -12.689 8.204 5.406 1.00 97.69 99 ASP A CA 1
ATOM 780 C C . ASP A 1 99 ? -12.865 6.726 5.006 1.00 97.69 99 ASP A C 1
ATOM 782 O O . ASP A 1 99 ? -13.150 6.420 3.850 1.00 97.69 99 ASP A O 1
ATOM 786 N N . SER A 1 100 ? -12.799 5.803 5.976 1.00 98.31 100 SER A N 1
ATOM 787 C CA . SER A 1 100 ? -13.019 4.366 5.736 1.00 98.31 100 SER A CA 1
ATOM 788 C C . SER A 1 100 ? -14.488 4.044 5.418 1.00 98.31 100 SER A C 1
ATOM 790 O O . SER A 1 100 ? -14.754 3.267 4.508 1.00 98.31 100 SER A O 1
ATOM 792 N N . MET A 1 101 ? -15.457 4.687 6.085 1.00 98.44 101 MET A N 1
ATOM 793 C CA . MET A 1 101 ? -16.894 4.521 5.781 1.00 98.44 101 MET A CA 1
ATOM 794 C C . MET A 1 101 ? -17.282 5.024 4.381 1.00 98.44 101 MET A C 1
ATOM 796 O O . MET A 1 101 ? -18.303 4.609 3.822 1.00 98.44 101 MET A O 1
ATOM 800 N N . HIS A 1 102 ? -16.492 5.925 3.798 1.00 98.31 102 HIS A N 1
ATOM 801 C CA . HIS A 1 102 ? -16.678 6.395 2.425 1.00 98.31 102 HIS A CA 1
ATOM 802 C C . HIS A 1 102 ? -15.937 5.545 1.383 1.00 98.31 102 HIS A C 1
ATOM 804 O O . HIS A 1 102 ? -16.182 5.719 0.191 1.00 98.31 102 HIS A O 1
ATOM 810 N N . SER A 1 103 ? -15.087 4.600 1.798 1.00 98.44 103 SER A N 1
ATOM 811 C CA . SER A 1 103 ? -14.458 3.646 0.888 1.00 98.44 103 SER A CA 1
ATOM 812 C C . SER A 1 103 ? -15.297 2.364 0.786 1.00 98.44 103 SER A C 1
ATOM 814 O O . SER A 1 103 ? -15.382 1.604 1.751 1.00 98.44 103 SER A O 1
ATOM 816 N N . PRO A 1 104 ? -15.891 2.056 -0.382 1.00 98.44 104 PRO A N 1
ATOM 817 C CA . PRO A 1 104 ? -16.587 0.786 -0.574 1.00 98.44 104 PRO A CA 1
ATOM 818 C C . PRO A 1 104 ? -15.641 -0.420 -0.445 1.00 98.44 104 PRO A C 1
ATOM 820 O O . PRO A 1 104 ? -16.083 -1.491 -0.045 1.00 98.44 104 PRO A O 1
ATOM 823 N N . VAL A 1 105 ? -14.347 -0.253 -0.742 1.00 98.38 105 VAL A N 1
ATOM 824 C CA . VAL A 1 105 ? -13.332 -1.309 -0.595 1.00 98.38 105 VAL A CA 1
ATOM 825 C C . VAL A 1 105 ? -13.100 -1.650 0.877 1.00 98.38 105 VAL A C 1
ATOM 827 O O . VAL A 1 105 ? -13.116 -2.821 1.248 1.00 98.38 105 VAL A O 1
ATOM 830 N N . ASP A 1 106 ? -12.934 -0.641 1.736 1.00 98.38 106 ASP A N 1
ATOM 831 C CA . ASP A 1 106 ? -12.762 -0.849 3.179 1.00 98.38 106 ASP A CA 1
ATOM 832 C C . ASP A 1 106 ? -13.964 -1.557 3.798 1.00 98.38 106 ASP A C 1
ATOM 834 O O . ASP A 1 106 ? -13.800 -2.453 4.627 1.00 98.38 106 ASP A O 1
ATOM 838 N N . LEU A 1 107 ? -15.167 -1.182 3.366 1.00 98.62 107 LEU A N 1
ATOM 839 C CA . LEU A 1 107 ? -16.393 -1.837 3.797 1.00 98.62 107 LEU A CA 1
ATOM 840 C C . LEU A 1 107 ? -16.454 -3.299 3.323 1.00 98.62 107 LEU A C 1
ATOM 842 O O . LEU A 1 107 ? -16.764 -4.172 4.134 1.00 98.62 107 LEU A O 1
ATOM 846 N N . ASP A 1 108 ? -16.084 -3.596 2.069 1.00 98.31 108 ASP A N 1
ATOM 847 C CA . ASP A 1 108 ? -16.087 -4.967 1.517 1.00 98.31 108 ASP A CA 1
ATOM 848 C C . ASP A 1 108 ? -15.075 -5.891 2.199 1.00 98.31 108 ASP A C 1
ATOM 850 O O . ASP A 1 108 ? -15.278 -7.103 2.275 1.00 98.31 108 ASP A O 1
ATOM 854 N N . HIS A 1 109 ? -13.999 -5.338 2.754 1.00 97.69 109 HIS A N 1
ATOM 855 C CA . HIS A 1 109 ? -13.070 -6.116 3.564 1.00 97.69 109 HIS A CA 1
ATOM 856 C C . HIS A 1 109 ? -13.694 -6.624 4.869 1.00 97.69 109 HIS A C 1
ATOM 858 O O . HIS A 1 109 ? -13.157 -7.579 5.428 1.00 97.69 109 HIS A O 1
ATOM 864 N N . ASN A 1 110 ? -14.796 -6.036 5.357 1.00 98.50 110 ASN A N 1
ATOM 865 C CA . ASN A 1 110 ? -15.490 -6.528 6.545 1.00 98.50 110 ASN A CA 1
ATOM 866 C C . ASN A 1 110 ? -17.002 -6.228 6.577 1.00 98.50 110 ASN A C 1
ATOM 868 O O . ASN A 1 110 ? -17.808 -7.138 6.404 1.00 98.50 110 ASN A O 1
ATOM 872 N N . LEU A 1 111 ? -17.406 -4.982 6.842 1.00 98.62 111 LEU A N 1
ATOM 873 C CA . LEU A 1 111 ? -18.780 -4.631 7.236 1.00 98.62 111 LEU A CA 1
ATOM 874 C C . LEU A 1 111 ? -19.852 -4.918 6.170 1.00 98.62 111 LEU A C 1
ATOM 876 O O . LEU A 1 111 ? -21.019 -5.102 6.521 1.00 98.62 111 LEU A O 1
ATOM 880 N N . THR A 1 112 ? -19.472 -4.991 4.893 1.00 98.44 112 THR A N 1
ATOM 881 C CA . THR A 1 112 ? -20.366 -5.356 3.779 1.00 98.44 112 THR A CA 1
ATOM 882 C C . THR A 1 112 ? -20.043 -6.719 3.168 1.00 98.44 112 THR A C 1
ATOM 884 O O . THR A 1 112 ? -20.554 -7.071 2.105 1.00 98.44 112 THR A O 1
ATOM 887 N N . ARG A 1 113 ? -19.213 -7.527 3.839 1.00 97.12 113 ARG A N 1
ATOM 888 C CA . ARG A 1 113 ? -18.742 -8.805 3.310 1.00 97.12 113 ARG A CA 1
ATOM 889 C C . ARG A 1 113 ? -19.729 -9.947 3.537 1.00 97.12 113 ARG A C 1
ATOM 891 O O . ARG A 1 113 ? -19.715 -10.610 4.580 1.00 97.12 113 ARG A O 1
ATOM 898 N N . CYS A 1 114 ? -20.532 -10.242 2.518 1.00 96.19 114 CYS A N 1
ATOM 899 C CA . CYS A 1 114 ? -21.522 -11.320 2.575 1.00 96.19 114 CYS A CA 1
ATOM 900 C C . CYS A 1 114 ? -20.905 -12.696 2.865 1.00 96.19 114 CYS A C 1
ATOM 902 O O . CYS A 1 114 ? -21.535 -13.505 3.543 1.00 96.19 114 CYS A O 1
ATOM 904 N N . GLU A 1 115 ? -19.683 -12.992 2.396 1.00 95.94 115 GLU A N 1
ATOM 905 C CA . GLU A 1 115 ? -19.103 -14.333 2.582 1.00 95.94 115 GLU A CA 1
ATOM 906 C C . GLU A 1 115 ? -18.836 -14.685 4.051 1.00 95.94 115 GLU A C 1
ATOM 908 O O . GLU A 1 115 ? -18.729 -15.866 4.382 1.00 95.94 115 GLU A O 1
ATOM 913 N N . TRP A 1 116 ? -18.707 -13.688 4.929 1.00 95.56 116 TRP A N 1
ATOM 914 C CA . TRP A 1 116 ? -18.458 -13.905 6.357 1.00 95.56 116 TRP A CA 1
ATOM 915 C C . TRP A 1 116 ? -19.693 -13.660 7.210 1.00 95.56 116 TRP A C 1
ATOM 917 O O . TRP A 1 116 ? -19.916 -14.383 8.179 1.00 95.56 116 TRP A O 1
ATOM 927 N N . HIS A 1 117 ? -20.497 -12.666 6.833 1.00 97.31 117 HIS A N 1
ATOM 928 C CA . HIS A 1 117 ? -21.598 -12.175 7.661 1.00 97.31 117 HIS A CA 1
ATOM 929 C C . HIS A 1 117 ? -22.981 -12.560 7.135 1.00 97.31 117 HIS A C 1
ATOM 931 O O . HIS A 1 117 ? -23.977 -12.282 7.797 1.00 97.31 117 HIS A O 1
ATOM 937 N N . SER A 1 118 ? -23.065 -13.232 5.981 1.00 94.88 118 SER A N 1
ATOM 938 C CA . SER A 1 118 ? -24.337 -13.564 5.322 1.00 94.88 118 SER A CA 1
ATOM 939 C C . SER A 1 118 ? -25.213 -12.308 5.166 1.00 94.88 118 SER A C 1
ATOM 941 O O . SER A 1 118 ? -24.713 -11.277 4.722 1.00 94.88 118 SER A O 1
ATOM 943 N N . ASP A 1 119 ? -26.487 -12.361 5.564 1.00 94.62 119 ASP A N 1
ATOM 944 C CA . ASP A 1 119 ? -27.424 -11.234 5.466 1.00 94.62 119 ASP A CA 1
ATOM 945 C C . ASP A 1 119 ? -27.247 -10.181 6.577 1.00 94.62 119 ASP A C 1
ATOM 947 O O . ASP A 1 119 ? -27.935 -9.163 6.577 1.00 94.62 119 ASP A O 1
ATOM 951 N N . SER A 1 120 ? -26.333 -10.390 7.532 1.00 96.38 120 SER A N 1
ATOM 952 C CA . SER A 1 120 ? -26.121 -9.463 8.653 1.00 96.38 120 SER A CA 1
ATOM 953 C C . SER A 1 120 ? -25.285 -8.234 8.288 1.00 96.38 120 SER A C 1
ATOM 955 O O . SER A 1 120 ? -25.074 -7.390 9.160 1.00 96.38 120 SER A O 1
ATOM 957 N N . ILE A 1 121 ? -24.803 -8.120 7.046 1.00 98.44 121 ILE A N 1
ATOM 958 C CA . ILE A 1 121 ? -24.003 -6.987 6.553 1.00 98.44 121 ILE A CA 1
ATOM 959 C C . ILE A 1 121 ? -24.689 -5.629 6.764 1.00 98.44 121 ILE A C 1
ATOM 961 O O . ILE A 1 121 ? -25.903 -5.555 6.965 1.00 98.44 121 ILE A O 1
ATOM 965 N N . LEU A 1 122 ? -23.914 -4.542 6.732 1.00 98.56 122 LEU A N 1
ATOM 966 C CA . LEU A 1 122 ? -24.493 -3.199 6.703 1.00 98.56 122 LEU A CA 1
ATOM 967 C C . LEU A 1 122 ? -25.179 -2.937 5.361 1.00 98.56 122 LEU A C 1
ATOM 969 O O . LEU A 1 122 ? -24.635 -3.236 4.299 1.00 98.56 122 LEU A O 1
ATOM 973 N N . THR A 1 123 ? -26.369 -2.354 5.430 1.00 98.25 123 THR A N 1
ATOM 974 C CA . THR A 1 123 ? -27.121 -1.883 4.263 1.00 98.25 123 THR A CA 1
ATOM 975 C C . THR A 1 123 ? -26.624 -0.515 3.794 1.00 98.25 123 THR A C 1
ATOM 977 O O . THR A 1 123 ? -26.016 0.232 4.564 1.00 98.25 123 THR A O 1
ATOM 980 N N . ASP A 1 124 ? -26.927 -0.152 2.545 1.00 98.06 124 ASP A N 1
ATOM 981 C CA . ASP A 1 124 ? -26.586 1.168 1.995 1.00 98.06 124 ASP A CA 1
ATOM 982 C C . ASP A 1 124 ? -27.174 2.314 2.840 1.00 98.06 124 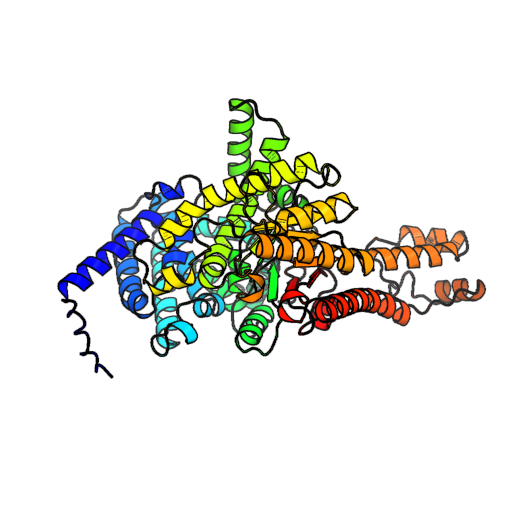ASP A C 1
ATOM 984 O O . ASP A 1 124 ? -26.486 3.302 3.096 1.00 98.06 124 ASP A O 1
ATOM 988 N N . ASP A 1 125 ? -28.402 2.153 3.346 1.00 98.50 125 ASP A N 1
ATOM 989 C CA . ASP A 1 125 ? -29.062 3.137 4.215 1.00 98.50 125 ASP A CA 1
ATOM 990 C C . ASP A 1 125 ? -28.332 3.298 5.560 1.00 98.50 125 ASP A C 1
ATOM 992 O O . ASP A 1 125 ? -28.162 4.413 6.055 1.00 98.50 125 ASP A O 1
ATOM 996 N N . GLU A 1 126 ? -27.865 2.196 6.155 1.00 98.56 126 GLU A N 1
ATOM 997 C CA . GLU A 1 126 ? -27.085 2.233 7.399 1.00 98.56 126 GLU A CA 1
ATOM 998 C C . GLU A 1 126 ? -25.729 2.912 7.194 1.00 98.56 126 GLU A C 1
ATOM 1000 O O . GLU A 1 126 ? -25.308 3.718 8.027 1.00 98.56 126 GLU A O 1
ATOM 1005 N N . ILE A 1 127 ? -25.062 2.614 6.077 1.00 98.62 127 ILE A N 1
ATOM 1006 C CA . ILE A 1 127 ? -23.786 3.228 5.703 1.00 98.62 127 ILE A CA 1
ATOM 1007 C C . ILE A 1 127 ? -23.967 4.733 5.497 1.00 98.62 127 ILE A C 1
ATOM 1009 O O . ILE A 1 127 ? -23.182 5.517 6.029 1.00 98.62 127 ILE A O 1
ATOM 1013 N N . GLU A 1 128 ? -24.999 5.153 4.767 1.00 98.56 128 GLU A N 1
ATOM 1014 C CA . GLU A 1 128 ? -25.248 6.569 4.490 1.00 98.56 128 GLU A CA 1
ATOM 1015 C C . GLU A 1 128 ? -25.650 7.352 5.746 1.00 98.56 128 GLU A C 1
ATOM 1017 O O . GLU A 1 128 ? -25.176 8.472 5.973 1.00 98.56 128 GLU A O 1
ATOM 1022 N N . ASN A 1 129 ? -26.457 6.743 6.618 1.00 98.56 129 ASN A N 1
ATOM 1023 C CA . ASN A 1 129 ? -26.773 7.319 7.919 1.00 98.56 129 ASN A CA 1
ATOM 1024 C C . ASN A 1 129 ? -25.500 7.520 8.755 1.00 98.56 129 ASN A C 1
ATOM 1026 O O . ASN A 1 129 ? -25.272 8.596 9.303 1.00 98.56 129 ASN A O 1
ATOM 1030 N N . GLU A 1 130 ? -24.628 6.515 8.807 1.00 98.69 130 GLU A N 1
ATOM 1031 C CA . GLU A 1 130 ? -23.371 6.602 9.545 1.00 98.69 130 GLU A CA 1
ATOM 1032 C C . GLU A 1 130 ? -22.419 7.664 8.970 1.00 98.69 130 GLU A C 1
ATOM 1034 O O . GLU A 1 130 ? -21.831 8.440 9.725 1.00 98.69 130 GLU A O 1
ATOM 1039 N N . ARG A 1 131 ? -22.308 7.773 7.640 1.00 98.56 131 ARG A N 1
ATOM 1040 C CA . ARG A 1 131 ? -21.545 8.848 6.979 1.00 98.56 131 ARG A CA 1
ATOM 1041 C C . ARG A 1 131 ? -22.051 10.228 7.391 1.00 98.56 131 ARG A C 1
ATOM 1043 O O . ARG A 1 131 ? -21.251 11.101 7.729 1.00 98.56 131 ARG A O 1
ATOM 1050 N N . THR A 1 132 ? -23.370 10.410 7.406 1.00 98.62 132 THR A N 1
ATOM 1051 C CA . THR A 1 132 ? -24.014 11.669 7.802 1.00 98.62 132 THR A CA 1
ATOM 1052 C C . THR A 1 132 ? -23.738 12.018 9.265 1.00 98.62 132 THR A C 1
ATOM 1054 O O . THR A 1 132 ? -23.403 13.166 9.577 1.00 98.62 132 THR A O 1
ATOM 1057 N N . GLU A 1 133 ? -23.831 11.038 10.161 1.00 98.62 133 GLU A N 1
ATOM 1058 C CA . GLU A 1 133 ? -23.545 11.191 11.592 1.00 98.62 133 GLU A CA 1
ATOM 1059 C C . GLU A 1 133 ? -22.082 11.590 11.845 1.00 98.62 133 GLU A C 1
ATOM 1061 O O . GLU A 1 133 ? -21.811 12.536 12.589 1.00 98.62 133 GLU A O 1
ATOM 1066 N N . LEU A 1 134 ? -21.129 10.927 11.181 1.00 98.75 134 LEU A N 1
ATOM 1067 C CA . LEU A 1 134 ? -19.700 11.229 11.312 1.00 98.75 134 LEU A CA 1
ATOM 1068 C C . LEU A 1 134 ? -19.352 12.620 10.766 1.00 98.75 134 LEU A C 1
ATOM 1070 O O . LEU A 1 134 ? -18.624 13.371 11.417 1.00 98.75 134 LEU A O 1
ATOM 1074 N N . LEU A 1 135 ? -19.904 13.003 9.608 1.00 98.69 135 LEU A N 1
ATOM 1075 C CA . LEU A 1 135 ? -19.721 14.349 9.057 1.00 98.69 135 LEU A CA 1
ATOM 1076 C C . LEU A 1 135 ? -20.324 15.422 9.967 1.00 98.69 135 LEU A C 1
ATOM 1078 O O . LEU A 1 135 ? -19.719 16.475 10.158 1.00 98.69 135 LEU A O 1
ATOM 1082 N N . THR A 1 136 ? -21.489 15.159 10.559 1.00 98.62 136 THR A N 1
ATOM 1083 C CA . THR A 1 136 ? -22.117 16.077 11.519 1.00 98.62 136 THR A CA 1
ATOM 1084 C C . THR A 1 136 ? -21.227 16.279 12.741 1.00 98.62 136 THR A C 1
ATOM 1086 O O . THR A 1 136 ? -20.950 17.422 13.102 1.00 98.62 136 THR A O 1
ATOM 1089 N N . LEU A 1 137 ? -20.695 15.198 13.316 1.00 98.56 137 LEU A N 1
ATOM 1090 C CA . LEU A 1 137 ? -19.777 15.267 14.453 1.00 98.56 137 LEU A CA 1
ATOM 1091 C C . LEU A 1 137 ? -18.496 16.053 14.122 1.00 98.56 137 LEU A C 1
ATOM 1093 O O . LEU A 1 137 ? -18.082 16.918 14.893 1.00 98.56 137 LEU A O 1
ATOM 1097 N N . LEU A 1 138 ? -17.891 15.806 12.955 1.00 98.56 138 LEU A N 1
ATOM 1098 C CA . LEU A 1 138 ? -16.697 16.533 12.509 1.00 98.56 138 LEU A CA 1
ATOM 1099 C C . LEU A 1 138 ? -16.967 18.032 12.316 1.00 98.56 138 LEU A C 1
ATOM 1101 O O . LEU A 1 138 ? -16.143 18.852 12.723 1.00 98.56 138 LEU A O 1
ATOM 1105 N N . ARG A 1 139 ? -18.123 18.411 11.751 1.00 98.56 139 ARG A N 1
ATOM 1106 C CA . ARG A 1 139 ? -18.528 19.824 11.628 1.00 98.56 139 ARG A CA 1
ATOM 1107 C C . ARG A 1 139 ? -18.684 20.489 12.995 1.00 98.56 139 ARG A C 1
ATOM 1109 O O . ARG A 1 139 ? -18.181 21.596 13.185 1.00 98.56 139 ARG A O 1
ATOM 1116 N N . GLU A 1 140 ? -19.359 19.826 13.937 1.00 98.38 140 GLU A N 1
ATOM 1117 C CA . GLU A 1 140 ? -19.534 20.326 15.308 1.00 98.38 140 GLU A CA 1
ATOM 1118 C C . GLU A 1 140 ? -18.173 20.575 15.978 1.00 98.38 140 GLU A C 1
ATOM 1120 O O . GLU A 1 140 ? -17.925 21.657 16.514 1.00 98.38 140 GLU A O 1
ATOM 1125 N N . TRP A 1 141 ? -17.251 19.615 15.883 1.00 98.44 141 TRP A N 1
ATOM 1126 C CA . TRP A 1 141 ? -15.916 19.731 16.473 1.00 98.44 141 TRP A CA 1
ATOM 1127 C C . TRP A 1 141 ? -15.029 20.771 15.795 1.00 98.44 141 TRP A C 1
ATOM 1129 O O . TRP A 1 141 ? -14.292 21.473 16.488 1.00 98.44 141 TRP A O 1
ATOM 1139 N N . GLN A 1 142 ? -15.111 20.919 14.471 1.00 98.38 142 GLN A N 1
ATOM 1140 C CA . GLN A 1 142 ? -14.405 21.984 13.757 1.00 98.38 142 GLN A CA 1
ATOM 1141 C C . GLN A 1 142 ? -14.914 23.372 14.169 1.00 98.38 142 GLN A C 1
ATOM 1143 O O . GLN A 1 142 ? -14.112 24.293 14.316 1.00 98.38 142 GLN A O 1
ATOM 1148 N N . ALA A 1 143 ? -16.224 23.532 14.375 1.00 98.00 143 ALA A N 1
ATOM 1149 C CA . ALA A 1 143 ? -16.794 24.787 14.864 1.00 98.00 143 ALA A CA 1
ATOM 1150 C C . ALA A 1 143 ? -16.359 25.096 16.307 1.00 98.00 143 ALA A C 1
ATOM 1152 O O . ALA A 1 143 ? -16.164 26.259 16.659 1.00 98.00 143 ALA A O 1
ATOM 1153 N N . GLN A 1 144 ? -16.185 24.061 17.132 1.00 97.50 144 GLN A N 1
ATOM 1154 C CA . GLN A 1 144 ? -15.742 24.190 18.519 1.00 97.50 144 GLN A CA 1
ATOM 1155 C C . GLN A 1 144 ? -14.232 24.459 18.662 1.00 97.50 144 GLN A C 1
ATOM 1157 O O . GLN A 1 144 ? -13.831 25.196 19.562 1.00 97.50 144 GLN A O 1
ATOM 1162 N N . ASP A 1 145 ? -13.392 23.861 17.811 1.00 97.62 145 ASP A N 1
ATOM 1163 C CA . ASP A 1 145 ? -11.926 23.939 17.882 1.00 97.62 145 ASP A CA 1
ATOM 1164 C C . ASP A 1 145 ? -11.309 24.053 16.475 1.00 97.62 145 ASP A C 1
ATOM 1166 O O . ASP A 1 145 ? -10.719 23.119 15.921 1.00 97.62 145 ASP A O 1
ATOM 1170 N N . SER A 1 146 ? -11.465 25.232 15.870 1.00 97.50 146 SER A N 1
ATOM 1171 C CA . SER A 1 146 ? -11.023 25.489 14.496 1.00 97.50 146 SER A CA 1
ATOM 1172 C C . SER A 1 146 ? -9.502 25.440 14.322 1.00 97.50 146 SER A C 1
ATOM 1174 O O . SER A 1 146 ? -9.024 25.189 13.218 1.00 97.50 146 SER A O 1
ATOM 1176 N N . VAL A 1 147 ? -8.735 25.686 15.392 1.00 97.56 147 VAL A N 1
ATOM 1177 C CA . VAL A 1 147 ? -7.263 25.639 15.365 1.00 97.56 147 VAL A CA 1
ATOM 1178 C C . VAL A 1 147 ? -6.797 24.200 15.202 1.00 97.56 147 VAL A C 1
ATOM 1180 O O . VAL A 1 147 ? -6.074 23.901 14.256 1.00 97.56 147 VAL A O 1
ATOM 1183 N N . THR A 1 148 ? -7.287 23.292 16.052 1.00 97.00 148 THR A N 1
ATOM 1184 C CA . THR A 1 148 ? -6.956 21.864 15.951 1.00 97.00 148 THR A CA 1
ATOM 1185 C C . THR A 1 148 ? -7.364 21.296 14.590 1.00 97.00 148 THR A C 1
ATOM 1187 O O . THR A 1 148 ? -6.605 20.537 13.985 1.00 97.00 148 THR A O 1
ATOM 1190 N N . ALA A 1 149 ? -8.530 21.704 14.076 1.00 98.19 149 ALA A N 1
ATOM 1191 C CA . ALA A 1 149 ? -8.987 21.303 12.749 1.00 98.19 149 ALA A CA 1
ATOM 1192 C C . ALA A 1 149 ? -8.074 21.796 11.624 1.00 98.19 149 ALA A C 1
ATOM 1194 O O . ALA A 1 149 ? -7.671 21.003 10.773 1.00 98.19 149 ALA A O 1
ATOM 1195 N N . SER A 1 150 ? -7.692 23.073 11.655 1.00 98.12 150 SER A N 1
ATOM 1196 C CA . SER A 1 150 ? -6.734 23.641 10.707 1.00 98.12 150 SER A CA 1
ATOM 1197 C C . SER A 1 150 ? -5.392 22.904 10.754 1.00 98.12 150 SER A C 1
ATOM 1199 O O . SER A 1 150 ? -4.833 22.590 9.707 1.00 98.12 150 SER A O 1
ATOM 1201 N N . ASP A 1 151 ? -4.881 22.573 11.941 1.00 97.12 151 ASP A N 1
ATOM 1202 C CA . ASP A 1 151 ? -3.604 21.865 12.083 1.00 97.12 151 ASP A CA 1
ATOM 1203 C C . ASP A 1 151 ? -3.648 20.444 11.503 1.00 97.12 151 ASP A C 1
ATOM 1205 O O . ASP A 1 151 ? -2.684 19.999 10.877 1.00 97.12 151 ASP A O 1
ATOM 1209 N N . ILE A 1 152 ? -4.755 19.718 11.698 1.00 97.44 152 ILE A N 1
ATOM 1210 C CA . ILE A 1 152 ? -4.946 18.384 11.110 1.00 97.44 152 ILE A CA 1
ATOM 1211 C C . ILE A 1 152 ? -5.067 18.485 9.586 1.00 97.44 152 ILE A C 1
ATOM 1213 O O . ILE A 1 152 ? -4.381 17.755 8.872 1.00 97.44 152 ILE A O 1
ATOM 1217 N N . LEU A 1 153 ? -5.898 19.395 9.073 1.00 98.12 153 LEU A N 1
ATOM 1218 C CA . LEU A 1 153 ? -6.109 19.562 7.633 1.00 98.12 153 LEU A CA 1
ATOM 1219 C C . LEU A 1 153 ? -4.841 20.036 6.912 1.00 98.12 153 LEU A C 1
ATOM 1221 O O . LEU A 1 153 ? -4.550 19.555 5.818 1.00 98.12 153 LEU A O 1
ATOM 1225 N N . ASN A 1 154 ? -4.042 20.908 7.532 1.00 96.50 154 ASN A N 1
ATOM 1226 C CA . ASN A 1 154 ? -2.743 21.317 6.998 1.00 96.50 154 ASN A CA 1
ATOM 1227 C C . ASN A 1 154 ? -1.754 20.151 6.964 1.00 96.50 154 ASN A C 1
ATOM 1229 O O . ASN A 1 154 ? -1.095 19.952 5.947 1.00 96.50 154 ASN A O 1
ATOM 1233 N N . TYR A 1 155 ? -1.698 19.336 8.022 1.00 94.00 155 TYR A N 1
ATOM 1234 C CA . TYR A 1 155 ? -0.884 18.120 8.021 1.00 94.00 155 TYR A CA 1
ATOM 1235 C C . TYR A 1 155 ? -1.290 17.163 6.887 1.00 94.00 155 TYR A C 1
ATOM 1237 O O . TYR A 1 155 ? -0.436 16.660 6.160 1.00 94.00 155 TYR A O 1
ATOM 1245 N N . LEU A 1 156 ? -2.592 16.947 6.683 1.00 94.50 156 LEU A N 1
ATOM 1246 C CA . LEU A 1 156 ? -3.100 16.100 5.599 1.00 94.50 156 LEU A CA 1
ATOM 1247 C C . LEU A 1 156 ? -2.812 16.693 4.217 1.00 94.50 156 LEU A C 1
ATOM 1249 O O . LEU A 1 156 ? -2.461 15.950 3.300 1.00 94.50 156 LEU A O 1
ATOM 1253 N N . ARG A 1 157 ? -2.903 18.021 4.072 1.00 94.50 157 ARG A N 1
ATOM 1254 C CA . ARG A 1 157 ? -2.511 18.730 2.849 1.00 94.50 157 ARG A CA 1
ATOM 1255 C C . ARG A 1 157 ? -1.039 18.491 2.548 1.00 94.50 157 ARG A C 1
ATOM 1257 O O . ARG A 1 157 ? -0.709 18.117 1.430 1.00 94.50 157 ARG A O 1
ATOM 1264 N N . GLU A 1 158 ? -0.157 18.661 3.526 1.00 89.75 158 GLU A N 1
ATOM 1265 C CA . GLU A 1 158 ? 1.274 18.407 3.352 1.00 89.75 158 GLU A CA 1
ATOM 1266 C C . GLU A 1 158 ? 1.544 16.951 2.958 1.00 89.75 158 GLU A C 1
ATOM 1268 O O . GLU A 1 158 ? 2.278 16.711 2.002 1.00 89.75 158 GLU A O 1
ATOM 1273 N N . CYS A 1 159 ? 0.892 15.986 3.614 1.00 86.31 159 CYS A N 1
ATOM 1274 C CA . CYS A 1 159 ? 0.982 14.570 3.254 1.00 86.31 159 CYS A CA 1
ATOM 1275 C C . CYS A 1 159 ? 0.481 14.268 1.833 1.00 86.31 159 CYS A C 1
ATOM 1277 O O . CYS A 1 159 ? 0.990 13.346 1.206 1.00 86.31 159 CYS A O 1
ATOM 1279 N N . ALA A 1 160 ? -0.497 15.011 1.309 1.00 87.56 160 ALA A N 1
ATOM 1280 C CA . ALA A 1 160 ? -0.991 14.822 -0.054 1.00 87.56 160 ALA A CA 1
ATOM 1281 C C . ALA A 1 160 ? -0.111 15.519 -1.106 1.00 87.56 160 ALA A C 1
ATOM 1283 O O . ALA A 1 160 ? 0.160 14.950 -2.159 1.00 87.56 160 ALA A O 1
ATOM 1284 N N . TYR A 1 161 ? 0.330 16.751 -0.837 1.00 85.75 161 TYR A N 1
ATOM 1285 C CA . TYR A 1 161 ? 0.991 17.608 -1.825 1.00 85.75 161 TYR A CA 1
ATOM 1286 C C . TYR A 1 161 ? 2.509 17.439 -1.895 1.00 85.75 161 TYR A C 1
ATOM 1288 O O . TYR A 1 161 ? 3.076 17.644 -2.972 1.00 85.75 161 TYR A O 1
ATOM 1296 N N . ASN A 1 162 ? 3.160 17.094 -0.781 1.00 79.25 162 ASN A N 1
ATOM 1297 C CA . ASN A 1 162 ? 4.621 17.044 -0.721 1.00 79.25 162 ASN A CA 1
ATOM 1298 C C . ASN A 1 162 ? 5.193 15.696 -1.164 1.00 79.25 162 ASN A C 1
ATOM 1300 O O . ASN A 1 162 ? 6.378 15.636 -1.488 1.00 79.25 162 ASN A O 1
ATOM 1304 N N . VAL A 1 163 ? 4.365 14.645 -1.258 1.00 72.69 163 VAL A N 1
ATOM 1305 C CA . VAL A 1 163 ? 4.804 13.351 -1.789 1.00 72.69 163 VAL A CA 1
ATOM 1306 C C . VAL A 1 163 ? 5.429 13.565 -3.165 1.00 72.69 163 VAL A C 1
ATOM 1308 O O . VAL A 1 163 ? 4.777 14.028 -4.105 1.00 72.69 163 VAL A O 1
ATOM 1311 N N . ASN A 1 164 ? 6.723 13.279 -3.261 1.00 60.88 164 ASN A N 1
ATOM 1312 C CA . ASN A 1 164 ? 7.562 13.815 -4.314 1.00 60.88 164 ASN A CA 1
ATOM 1313 C C . ASN A 1 164 ? 7.232 13.227 -5.675 1.00 60.88 164 ASN A C 1
ATOM 1315 O O . ASN A 1 164 ? 7.244 12.016 -5.915 1.00 60.88 164 ASN A O 1
ATOM 1319 N N . SER A 1 165 ? 7.002 14.155 -6.594 1.00 51.19 165 SER A N 1
ATOM 1320 C CA . SER A 1 165 ? 6.689 13.924 -7.991 1.00 51.19 165 SER A CA 1
ATOM 1321 C C . SER A 1 165 ? 7.921 13.658 -8.859 1.00 51.19 165 SER A C 1
ATOM 1323 O O . SER A 1 165 ? 7.808 13.651 -10.083 1.00 51.19 165 SER A O 1
ATOM 1325 N N . ALA A 1 166 ? 9.110 13.416 -8.285 1.00 44.34 166 ALA A N 1
ATOM 1326 C CA . ALA A 1 166 ? 10.358 13.149 -9.020 1.00 44.34 166 ALA A CA 1
ATOM 1327 C C . ALA A 1 166 ? 10.275 11.960 -10.007 1.00 44.34 166 ALA A C 1
ATOM 1329 O O . ALA A 1 166 ? 11.244 11.661 -10.709 1.00 44.34 166 ALA A O 1
ATOM 1330 N N . LYS A 1 167 ? 9.138 11.254 -10.068 1.00 51.84 167 LYS A N 1
ATOM 1331 C CA . LYS A 1 167 ? 8.856 10.157 -10.999 1.00 51.84 167 LYS A CA 1
ATOM 1332 C C . LYS A 1 167 ? 7.419 10.164 -11.560 1.00 51.84 167 LYS A C 1
ATOM 1334 O O . LYS A 1 167 ? 6.980 9.082 -11.939 1.00 51.84 167 LYS A O 1
ATOM 1339 N N . GLY A 1 168 ? 6.703 11.293 -11.547 1.00 56.72 168 GLY A N 1
ATOM 1340 C CA . GLY A 1 168 ? 5.314 11.398 -12.032 1.00 56.72 168 GLY A CA 1
ATOM 1341 C C . GLY A 1 168 ? 4.374 12.149 -11.081 1.00 56.72 168 GLY A C 1
ATOM 1342 O O . GLY A 1 168 ? 4.767 12.491 -9.965 1.00 56.72 168 GLY A O 1
ATOM 1343 N N . GLU A 1 169 ? 3.138 12.409 -11.501 1.00 63.94 169 GLU A N 1
ATOM 1344 C CA . GLU A 1 169 ? 2.107 13.020 -10.657 1.00 63.94 169 GLU A CA 1
ATOM 1345 C C . GLU A 1 169 ? 1.617 12.030 -9.581 1.00 63.94 169 GLU A C 1
ATOM 1347 O O . GLU A 1 169 ? 1.259 10.885 -9.862 1.00 63.94 169 GLU A O 1
ATOM 1352 N N . ASN A 1 170 ? 1.618 12.463 -8.314 1.00 77.81 170 ASN A N 1
ATOM 1353 C CA . ASN A 1 170 ? 0.994 11.726 -7.211 1.00 77.81 170 ASN A CA 1
ATOM 1354 C C . ASN A 1 170 ? -0.536 11.747 -7.386 1.00 77.81 170 ASN A C 1
ATOM 1356 O O . ASN A 1 170 ? -1.101 12.831 -7.523 1.00 77.81 170 ASN A O 1
ATOM 1360 N N . LEU A 1 171 ? -1.200 10.583 -7.310 1.00 83.38 171 LEU A N 1
ATOM 1361 C CA . LEU A 1 171 ? -2.661 10.458 -7.447 1.00 83.38 171 LEU A CA 1
ATOM 1362 C C . LEU A 1 171 ? -3.431 11.458 -6.603 1.00 83.38 171 LEU A C 1
ATOM 1364 O O . LEU A 1 171 ? -4.307 12.159 -7.090 1.00 83.38 171 LEU A O 1
ATOM 1368 N N . PHE A 1 172 ? -3.139 11.472 -5.308 1.00 88.38 172 PHE A N 1
ATOM 1369 C CA . PHE A 1 172 ? -3.920 12.203 -4.329 1.00 88.38 172 PHE A CA 1
ATOM 1370 C C . PHE A 1 172 ? -3.733 13.706 -4.506 1.00 88.38 172 PHE A C 1
ATOM 1372 O O . PHE A 1 172 ? -4.695 14.456 -4.360 1.00 88.38 172 PHE A O 1
ATOM 1379 N N . ARG A 1 173 ? -2.531 14.139 -4.904 1.00 88.69 173 ARG A N 1
ATOM 1380 C CA . ARG A 1 173 ? -2.269 15.516 -5.325 1.00 88.69 173 ARG A CA 1
ATOM 1381 C C . ARG A 1 173 ? -3.024 15.872 -6.604 1.00 88.69 173 ARG A C 1
ATOM 1383 O O . ARG A 1 173 ? -3.721 16.884 -6.617 1.00 88.69 173 ARG A O 1
ATOM 1390 N N . ALA A 1 174 ? -2.876 15.077 -7.663 1.00 88.38 174 ALA A N 1
ATOM 1391 C CA . ALA A 1 174 ? -3.521 15.323 -8.953 1.00 88.38 174 ALA A CA 1
ATOM 1392 C C . ALA A 1 174 ? -5.046 15.378 -8.796 1.00 88.38 174 ALA A C 1
ATOM 1394 O O . ALA A 1 174 ? -5.696 16.317 -9.255 1.00 88.38 174 ALA A O 1
ATOM 1395 N N . TRP A 1 175 ? -5.602 14.435 -8.037 1.00 92.12 175 TRP A N 1
ATOM 1396 C CA . TRP A 1 175 ? -7.012 14.397 -7.694 1.00 92.12 175 TRP A CA 1
ATOM 1397 C C . TRP A 1 175 ? -7.456 15.611 -6.876 1.00 92.12 175 TRP A C 1
ATOM 1399 O O . TRP A 1 175 ? -8.463 16.225 -7.213 1.00 92.12 175 TRP A O 1
ATOM 1409 N N . ALA A 1 176 ? -6.722 15.996 -5.827 1.00 93.88 176 ALA A N 1
ATOM 1410 C CA . ALA A 1 176 ? -7.073 17.169 -5.026 1.00 93.88 176 ALA A CA 1
ATOM 1411 C C . ALA A 1 176 ? -7.103 18.452 -5.876 1.00 93.88 176 ALA A C 1
ATOM 1413 O O . ALA A 1 176 ? -8.029 19.252 -5.747 1.00 93.88 176 ALA A O 1
ATOM 1414 N N . LEU A 1 177 ? -6.132 18.621 -6.782 1.00 93.88 177 LEU A N 1
ATOM 1415 C CA . LEU A 1 177 ? -6.084 19.741 -7.725 1.00 93.88 177 LEU A CA 1
ATOM 1416 C C . LEU A 1 177 ? -7.256 19.713 -8.717 1.00 93.88 177 LEU A C 1
ATOM 1418 O O . LEU A 1 177 ? -7.902 20.741 -8.929 1.00 93.88 177 LEU A O 1
ATOM 1422 N N . LYS A 1 178 ? -7.558 18.542 -9.294 1.00 94.44 178 LYS A N 1
ATOM 1423 C CA . LYS A 1 178 ? -8.704 18.344 -10.194 1.00 94.44 178 LYS A CA 1
ATOM 1424 C C . LYS A 1 178 ? -10.018 18.669 -9.486 1.00 94.44 178 LYS A C 1
ATOM 1426 O O . LYS A 1 178 ? -10.783 19.499 -9.967 1.00 94.44 178 LYS A O 1
ATOM 1431 N N . TRP A 1 179 ? -10.238 18.095 -8.305 1.00 96.00 179 TRP A N 1
ATOM 1432 C CA . TRP A 1 179 ? -11.438 18.319 -7.506 1.00 96.00 179 TRP A CA 1
ATOM 1433 C C . TRP A 1 179 ? -11.625 19.799 -7.164 1.00 96.00 179 TRP A C 1
ATOM 1435 O O . TRP A 1 179 ? -12.717 20.336 -7.360 1.00 96.00 179 TRP A O 1
ATOM 1445 N N . GLN A 1 180 ? -10.554 20.476 -6.731 1.00 97.31 180 GLN A N 1
ATOM 1446 C CA . GLN A 1 180 ? -10.572 21.913 -6.458 1.00 97.31 180 GLN A CA 1
ATOM 1447 C C . GLN A 1 180 ? -10.953 22.719 -7.703 1.00 97.31 180 GLN A C 1
ATOM 1449 O O . GLN A 1 180 ? -11.758 23.646 -7.612 1.00 97.31 180 GLN A O 1
ATOM 1454 N N . SER A 1 181 ? -10.403 22.364 -8.867 1.00 97.31 181 SER A N 1
ATOM 1455 C CA . SER A 1 181 ? -10.722 23.021 -10.137 1.00 97.31 181 SER A CA 1
ATOM 1456 C C . SER A 1 181 ? -12.180 22.819 -10.558 1.00 97.31 181 SER A C 1
ATOM 1458 O O . SER A 1 181 ? -12.777 23.732 -11.121 1.00 97.31 181 SER A O 1
ATOM 1460 N N . GLU A 1 182 ? -12.749 21.637 -10.320 1.00 97.31 182 GLU A N 1
ATOM 1461 C CA . GLU A 1 182 ? -14.119 21.294 -10.719 1.00 97.31 182 GLU A CA 1
ATOM 1462 C C . GLU A 1 182 ? -15.178 21.888 -9.780 1.00 97.31 182 GLU A C 1
ATOM 1464 O O . GLU A 1 182 ? -16.248 22.292 -10.234 1.00 97.31 182 GLU A O 1
ATOM 1469 N N . HIS A 1 183 ? -14.883 21.971 -8.479 1.00 97.56 183 HIS A N 1
ATOM 1470 C CA . HIS A 1 183 ? -15.858 22.360 -7.454 1.00 97.56 183 HIS A CA 1
ATOM 1471 C C . HIS A 1 183 ? -15.657 23.788 -6.927 1.00 97.56 183 HIS A C 1
ATOM 1473 O O . HIS A 1 183 ? -16.564 24.342 -6.309 1.00 97.56 183 HIS A O 1
ATOM 1479 N N . GLY A 1 184 ? -14.490 24.401 -7.154 1.00 97.62 184 GLY A N 1
ATOM 1480 C CA . GLY A 1 184 ? -14.167 25.746 -6.666 1.00 97.62 184 GLY A CA 1
ATOM 1481 C C . GLY A 1 184 ? -13.983 25.840 -5.146 1.00 97.62 184 GLY A C 1
ATOM 1482 O O . GLY A 1 184 ? -14.042 26.937 -4.591 1.00 97.62 184 GLY A O 1
ATOM 1483 N N . VAL A 1 185 ? -13.773 24.708 -4.470 1.00 97.25 185 VAL A N 1
ATOM 1484 C CA . VAL A 1 185 ? -13.605 24.596 -3.013 1.00 97.25 185 VAL A CA 1
ATOM 1485 C C . VAL A 1 185 ? -12.222 24.020 -2.712 1.00 97.25 185 VAL A C 1
ATOM 1487 O O . VAL A 1 185 ? -11.696 23.227 -3.487 1.00 97.25 185 VAL A O 1
ATOM 1490 N N . ASP A 1 186 ? -11.602 24.431 -1.606 1.00 97.75 186 ASP A N 1
ATOM 1491 C CA . ASP A 1 186 ? -10.336 23.848 -1.156 1.00 97.75 186 ASP A CA 1
ATOM 1492 C C . ASP A 1 186 ? -10.587 22.476 -0.498 1.00 97.75 186 ASP A C 1
ATOM 1494 O O . ASP A 1 186 ? -11.281 22.431 0.522 1.00 97.75 186 ASP A O 1
ATOM 1498 N N . PRO A 1 187 ? -10.020 21.367 -1.017 1.00 97.88 187 PRO A N 1
ATOM 1499 C CA . PRO A 1 187 ? -10.246 20.028 -0.469 1.00 97.88 187 PRO A CA 1
ATOM 1500 C C . PRO A 1 187 ? -9.771 19.878 0.979 1.00 97.88 187 PRO A C 1
ATOM 1502 O O . PRO A 1 187 ? -10.203 18.970 1.672 1.00 97.88 187 PRO A O 1
ATOM 1505 N N . PHE A 1 188 ? -8.912 20.771 1.470 1.00 98.19 188 PHE A N 1
ATOM 1506 C CA . PHE A 1 188 ? -8.431 20.769 2.852 1.00 98.19 188 PHE A CA 1
ATOM 1507 C C . PHE A 1 188 ? -8.942 21.992 3.631 1.00 98.19 188 PHE A C 1
ATOM 1509 O O . PHE A 1 188 ? -8.321 22.398 4.612 1.00 98.19 188 PHE A O 1
ATOM 1516 N N . GLY A 1 189 ? -10.030 22.626 3.176 1.00 97.44 189 GLY A N 1
ATOM 1517 C CA . GLY A 1 189 ? -10.630 23.792 3.833 1.00 97.44 189 GLY A CA 1
ATOM 1518 C C . GLY A 1 189 ? -11.447 23.435 5.078 1.00 97.44 189 GLY A C 1
ATOM 1519 O O . GLY A 1 189 ? -11.410 24.149 6.082 1.00 97.44 189 GLY A O 1
ATOM 1520 N N . THR A 1 190 ? -12.162 22.311 5.040 1.00 98.62 190 THR A N 1
ATOM 1521 C CA . THR A 1 190 ? -12.932 21.772 6.169 1.00 98.62 190 THR A CA 1
ATOM 1522 C C . THR A 1 190 ? -12.796 20.253 6.235 1.00 98.62 190 THR A C 1
ATOM 1524 O O . THR A 1 190 ? -12.419 19.616 5.250 1.00 98.62 190 THR A O 1
ATOM 1527 N N . TYR A 1 191 ? -13.125 19.644 7.379 1.00 98.62 191 TYR A N 1
ATOM 1528 C CA . TYR A 1 191 ? -13.189 18.181 7.473 1.00 98.62 191 TYR A CA 1
ATOM 1529 C C . TYR A 1 191 ? -14.200 17.585 6.495 1.00 98.62 191 TYR A C 1
ATOM 1531 O O . TYR A 1 191 ? -13.977 16.508 5.953 1.00 98.62 191 TYR A O 1
ATOM 1539 N N . GLU A 1 192 ? -15.309 18.284 6.264 1.00 98.44 192 GLU A N 1
ATOM 1540 C CA . GLU A 1 192 ? -16.324 17.838 5.321 1.00 98.44 192 GLU A CA 1
ATOM 1541 C C . GLU A 1 192 ? -15.805 17.852 3.881 1.00 98.44 192 GLU A C 1
ATOM 1543 O O . GLU A 1 192 ? -15.991 16.868 3.168 1.00 98.44 192 GLU A O 1
ATOM 1548 N N . ASP A 1 193 ? -15.143 18.933 3.461 1.00 98.50 193 ASP A N 1
ATOM 1549 C CA . ASP A 1 193 ? -14.565 19.035 2.116 1.00 98.50 193 ASP A CA 1
ATOM 1550 C C . ASP A 1 193 ? -13.496 17.961 1.902 1.00 98.50 193 ASP A C 1
ATOM 1552 O O . ASP A 1 193 ? -13.493 17.301 0.859 1.00 98.50 193 ASP A O 1
ATOM 1556 N N . TYR A 1 194 ? -12.674 17.714 2.932 1.00 98.62 194 TYR A N 1
ATOM 1557 C CA . TYR A 1 194 ? -11.692 16.632 2.951 1.00 98.62 194 TYR A CA 1
ATOM 1558 C C . TYR A 1 194 ? -12.344 15.275 2.678 1.00 98.62 194 TYR A C 1
ATOM 1560 O O . TYR A 1 194 ? -12.001 14.581 1.722 1.00 98.62 194 TYR A O 1
ATOM 1568 N N . ILE A 1 195 ? -13.354 14.906 3.466 1.00 98.50 195 ILE A N 1
ATOM 1569 C CA . ILE A 1 195 ? -14.036 13.621 3.294 1.00 98.50 195 ILE A CA 1
ATOM 1570 C C . ILE A 1 195 ? -14.768 13.543 1.950 1.00 98.50 195 ILE A C 1
ATOM 1572 O O . ILE A 1 195 ? -14.713 12.506 1.294 1.00 98.50 195 ILE A O 1
ATOM 1576 N N . LYS A 1 196 ? -15.407 14.621 1.484 1.00 98.12 196 LYS A N 1
ATOM 1577 C CA . LYS A 1 196 ? -16.130 14.630 0.203 1.00 98.12 196 LYS A CA 1
ATOM 1578 C C . LYS A 1 196 ? -15.216 14.405 -0.995 1.00 98.12 196 LYS A C 1
ATOM 1580 O O . LYS A 1 196 ? -15.541 13.579 -1.849 1.00 98.12 196 LYS A O 1
ATOM 1585 N N . HIS A 1 197 ? -14.083 15.107 -1.077 1.00 97.38 197 HIS A N 1
ATOM 1586 C CA . HIS A 1 197 ? -13.180 14.914 -2.213 1.00 97.38 197 HIS A CA 1
ATOM 1587 C C . HIS A 1 197 ? -12.587 13.500 -2.205 1.00 97.38 197 HIS A C 1
ATOM 1589 O O . HIS A 1 197 ? -12.408 12.896 -3.261 1.00 97.38 197 HIS A O 1
ATOM 1595 N N . ARG A 1 198 ? -12.306 12.948 -1.021 1.00 97.25 198 ARG A N 1
ATOM 1596 C CA . ARG A 1 198 ? -11.805 11.582 -0.842 1.00 97.25 198 ARG A CA 1
ATOM 1597 C C . ARG A 1 198 ? -12.842 10.532 -1.218 1.00 97.25 198 ARG A C 1
ATOM 1599 O O . ARG A 1 198 ? -12.539 9.632 -1.993 1.00 97.25 198 ARG A O 1
ATOM 1606 N N . ALA A 1 199 ? -14.075 10.695 -0.750 1.00 97.38 199 ALA A N 1
ATOM 1607 C CA . ALA A 1 199 ? -15.197 9.830 -1.091 1.00 97.38 199 ALA A CA 1
ATOM 1608 C C . ALA A 1 199 ? -15.409 9.745 -2.607 1.00 97.38 199 ALA A C 1
ATOM 1610 O O . ALA A 1 199 ? -15.629 8.661 -3.139 1.00 97.38 199 ALA A O 1
ATOM 1611 N N . ALA A 1 200 ? -15.283 10.873 -3.313 1.00 96.94 200 ALA A N 1
ATOM 1612 C CA . ALA A 1 200 ? -15.380 10.903 -4.768 1.00 96.94 200 ALA A CA 1
ATOM 1613 C C . ALA A 1 200 ? -14.241 10.124 -5.458 1.00 96.94 200 ALA A C 1
ATOM 1615 O O . ALA A 1 200 ? -14.497 9.435 -6.442 1.00 96.94 200 ALA A O 1
ATOM 1616 N N . LEU A 1 201 ? -13.014 10.158 -4.920 1.00 95.19 201 LEU A N 1
ATOM 1617 C CA . LEU A 1 201 ? -11.895 9.346 -5.424 1.00 95.19 201 LEU A CA 1
ATOM 1618 C C . LEU A 1 201 ? -12.118 7.842 -5.204 1.00 95.19 201 LEU A C 1
ATOM 1620 O O . LEU A 1 201 ? -11.755 7.030 -6.050 1.00 95.19 201 LEU A O 1
ATOM 1624 N 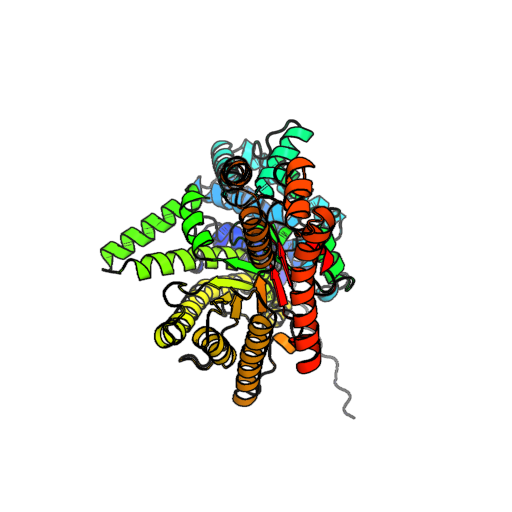N . PHE A 1 202 ? -12.705 7.473 -4.065 1.00 96.50 202 PHE A N 1
ATOM 1625 C CA . PHE A 1 202 ? -12.926 6.080 -3.657 1.00 96.50 202 PHE A CA 1
ATOM 1626 C C . PHE A 1 202 ? -14.204 5.457 -4.212 1.00 96.50 202 PHE A C 1
ATOM 1628 O O . PHE A 1 202 ? -14.455 4.269 -4.007 1.00 96.50 202 PHE A O 1
ATOM 1635 N N . ALA A 1 203 ? -15.029 6.240 -4.899 1.00 95.88 203 ALA A N 1
ATOM 1636 C CA . ALA A 1 203 ? -16.302 5.775 -5.408 1.00 95.88 203 ALA A CA 1
ATOM 1637 C C . ALA A 1 203 ? -16.141 4.678 -6.475 1.00 95.88 203 ALA A C 1
ATOM 1639 O O . ALA A 1 203 ? -15.169 4.617 -7.235 1.00 95.88 203 ALA A O 1
ATOM 1640 N N . ARG A 1 204 ? -17.168 3.824 -6.570 1.00 94.12 204 ARG A N 1
ATOM 1641 C CA . ARG A 1 204 ? -17.376 2.937 -7.724 1.00 94.12 204 ARG A CA 1
ATOM 1642 C C . ARG A 1 204 ? -17.381 3.785 -9.007 1.00 94.12 204 ARG A C 1
ATOM 1644 O O . ARG A 1 204 ? -17.860 4.917 -8.999 1.00 94.12 204 ARG A O 1
ATOM 1651 N N . GLY A 1 205 ? -16.835 3.252 -10.091 1.00 90.94 205 GLY A N 1
ATOM 1652 C CA . GLY A 1 205 ? -16.526 3.989 -11.320 1.00 90.94 205 GLY A CA 1
ATOM 1653 C C . GLY A 1 205 ? -15.076 4.477 -11.421 1.00 90.94 205 GLY A C 1
ATOM 1654 O O . GLY A 1 205 ? -14.597 4.668 -12.537 1.00 90.94 205 GLY A O 1
ATOM 1655 N N . ASN A 1 206 ? -14.342 4.605 -10.307 1.00 91.44 206 ASN A N 1
ATOM 1656 C CA . ASN A 1 206 ? -12.884 4.737 -10.359 1.00 91.44 206 ASN A CA 1
ATOM 1657 C C . ASN A 1 206 ? -12.253 3.408 -10.811 1.00 91.44 206 ASN A C 1
ATOM 1659 O O . ASN A 1 206 ? -12.643 2.346 -10.326 1.00 91.44 206 ASN A O 1
ATOM 1663 N N . TYR A 1 207 ? -11.258 3.462 -11.703 1.00 89.38 207 TYR A N 1
ATOM 1664 C CA . TYR A 1 207 ? -10.636 2.269 -12.284 1.00 89.38 207 TYR A CA 1
ATOM 1665 C C . TYR A 1 207 ? -10.134 1.267 -11.231 1.00 89.38 207 TYR A C 1
ATOM 1667 O O . TYR A 1 207 ? -10.491 0.093 -11.301 1.00 89.38 207 TYR A O 1
ATOM 1675 N N . TYR A 1 208 ? -9.359 1.701 -10.230 1.00 90.38 208 TYR A N 1
ATOM 1676 C CA . TYR A 1 208 ? -8.783 0.775 -9.243 1.00 90.38 208 TYR A CA 1
ATOM 1677 C C . TYR A 1 208 ? -9.855 0.152 -8.348 1.00 90.38 208 TYR A C 1
ATOM 1679 O O . TYR A 1 208 ? -9.802 -1.043 -8.047 1.00 90.38 208 TYR A O 1
ATOM 1687 N N . VAL A 1 209 ? -10.876 0.937 -8.000 1.00 95.31 209 VAL A N 1
ATOM 1688 C CA . VAL A 1 209 ? -12.023 0.455 -7.227 1.00 95.31 209 VAL A CA 1
ATOM 1689 C C . VAL A 1 209 ? -12.808 -0.566 -8.051 1.00 95.31 209 VAL A C 1
ATOM 1691 O O . VAL A 1 209 ? -13.176 -1.625 -7.545 1.00 95.31 209 VAL A O 1
ATOM 1694 N N . GLU A 1 210 ? -13.044 -0.303 -9.338 1.00 94.44 210 GLU A N 1
ATOM 1695 C CA . GLU A 1 210 ? -13.682 -1.264 -10.242 1.00 94.44 210 GLU A CA 1
ATOM 1696 C C . GLU A 1 210 ? -12.884 -2.554 -10.381 1.00 94.44 210 GLU A C 1
ATOM 1698 O O . GLU A 1 210 ? -13.462 -3.636 -10.272 1.00 94.44 210 GLU A O 1
ATOM 1703 N N . GLN A 1 211 ? -11.567 -2.449 -10.517 1.00 92.06 211 GLN A N 1
ATOM 1704 C CA . GLN A 1 211 ? -10.672 -3.596 -10.581 1.00 92.06 211 GLN A CA 1
ATOM 1705 C C . GLN A 1 211 ? -10.706 -4.445 -9.307 1.00 92.06 211 GLN A C 1
ATOM 1707 O O . GLN A 1 211 ? -10.797 -5.672 -9.389 1.00 92.06 211 GLN A O 1
ATOM 1712 N N . TYR A 1 212 ? -10.716 -3.822 -8.125 1.00 95.19 212 TYR A N 1
ATOM 1713 C CA . TYR A 1 212 ? -10.850 -4.545 -6.859 1.00 95.19 212 TYR A CA 1
ATOM 1714 C C . TYR A 1 212 ? -12.121 -5.402 -6.825 1.00 95.19 212 TYR A C 1
ATOM 1716 O O . TYR A 1 212 ? -12.057 -6.608 -6.576 1.00 95.19 212 TYR A O 1
ATOM 1724 N N . PHE A 1 213 ? -13.281 -4.819 -7.132 1.00 96.88 213 PHE A N 1
ATOM 1725 C CA . PHE A 1 213 ? -14.540 -5.567 -7.107 1.00 96.88 213 PHE A CA 1
ATOM 1726 C C . PHE A 1 213 ? -14.675 -6.542 -8.283 1.00 96.88 213 PHE A C 1
ATOM 1728 O O . PHE A 1 213 ? -15.278 -7.603 -8.124 1.00 96.88 213 PHE A O 1
ATOM 1735 N N . ALA A 1 214 ? -14.087 -6.243 -9.445 1.00 95.00 214 ALA A N 1
ATOM 1736 C CA . ALA A 1 214 ? -13.974 -7.199 -10.541 1.00 95.00 214 ALA A CA 1
ATOM 1737 C C . ALA A 1 214 ? -13.180 -8.433 -10.093 1.00 95.00 214 ALA A C 1
ATOM 1739 O O . ALA A 1 214 ? -13.612 -9.558 -10.354 1.00 95.00 214 ALA A O 1
ATOM 1740 N N . ARG A 1 215 ? -12.086 -8.241 -9.341 1.00 93.94 215 ARG A N 1
ATOM 1741 C CA . ARG A 1 215 ? -11.328 -9.341 -8.739 1.00 93.94 215 ARG A CA 1
ATOM 1742 C C . ARG A 1 215 ? -12.175 -10.115 -7.739 1.00 93.94 215 ARG A C 1
ATOM 1744 O O . ARG A 1 215 ? -12.241 -11.338 -7.820 1.00 93.94 215 ARG A O 1
ATOM 1751 N N . ARG A 1 216 ? -12.842 -9.429 -6.805 1.00 93.69 216 ARG A N 1
ATOM 1752 C CA . ARG A 1 216 ? -13.704 -10.079 -5.798 1.00 93.69 216 ARG A CA 1
ATOM 1753 C C . ARG A 1 216 ? -14.819 -10.903 -6.446 1.00 93.69 216 ARG A C 1
ATOM 1755 O O . ARG A 1 216 ? -15.120 -11.992 -5.973 1.00 93.69 216 ARG A O 1
ATOM 1762 N N . ALA A 1 217 ? -15.355 -10.439 -7.573 1.00 94.81 217 ALA A N 1
ATOM 1763 C CA . ALA A 1 217 ? -16.338 -11.156 -8.382 1.00 94.81 217 ALA A CA 1
ATOM 1764 C C . ALA A 1 217 ? -15.741 -12.254 -9.291 1.00 94.81 217 ALA A C 1
ATOM 1766 O O . ALA A 1 217 ? -16.474 -12.846 -10.083 1.00 94.81 217 ALA A O 1
ATOM 1767 N N . GLY A 1 218 ? -14.428 -12.507 -9.237 1.00 93.31 218 GLY A N 1
ATOM 1768 C CA . GLY A 1 218 ? -13.735 -13.497 -10.068 1.00 93.31 218 GLY A CA 1
ATOM 1769 C C . GLY A 1 218 ? -13.658 -13.141 -11.557 1.00 93.31 218 GLY A C 1
ATOM 1770 O O . GLY A 1 218 ? -13.378 -14.013 -12.377 1.00 93.31 218 GLY A O 1
ATOM 1771 N N . LYS A 1 219 ? -13.923 -11.880 -11.924 1.00 94.19 219 LYS A N 1
ATOM 1772 C CA . LYS A 1 219 ? -13.848 -11.382 -13.309 1.00 94.19 219 LYS A CA 1
ATOM 1773 C C . LYS A 1 219 ? -12.420 -11.068 -13.736 1.00 94.19 219 LYS A C 1
ATOM 1775 O O . LYS A 1 219 ? -12.142 -11.112 -14.927 1.00 94.19 219 LYS A O 1
ATOM 1780 N N . THR A 1 220 ? -11.551 -10.775 -12.770 1.00 91.69 220 THR A N 1
ATOM 1781 C CA . THR A 1 220 ? -10.107 -10.665 -12.973 1.00 91.69 220 THR A CA 1
ATOM 1782 C C . THR A 1 220 ? -9.332 -11.404 -11.900 1.00 91.69 220 THR A C 1
ATOM 1784 O O . THR A 1 220 ? -9.803 -11.594 -10.780 1.00 91.69 220 THR A O 1
ATOM 1787 N N . ILE A 1 221 ? -8.135 -11.855 -12.261 1.00 88.88 221 ILE A N 1
ATOM 1788 C CA . ILE A 1 221 ? -7.167 -12.453 -11.334 1.00 88.88 221 ILE A CA 1
ATOM 1789 C C . ILE A 1 221 ? -6.133 -11.431 -10.851 1.00 88.88 221 ILE A C 1
ATOM 1791 O O . ILE A 1 221 ? -5.343 -11.742 -9.959 1.00 88.88 221 ILE A O 1
ATOM 1795 N N . THR A 1 222 ? -6.084 -10.258 -11.487 1.00 89.56 222 THR A N 1
ATOM 1796 C CA . THR A 1 222 ? -5.032 -9.271 -11.277 1.00 89.56 222 THR A CA 1
ATOM 1797 C C . THR A 1 222 ? -5.289 -8.496 -9.989 1.00 89.56 222 THR A C 1
ATOM 1799 O O . THR A 1 222 ? -6.377 -7.981 -9.743 1.00 89.56 222 THR A O 1
ATOM 1802 N N . GLN A 1 223 ? -4.264 -8.421 -9.150 1.00 88.62 223 GLN A N 1
ATOM 1803 C CA . GLN A 1 223 ? -4.220 -7.624 -7.932 1.00 88.62 223 GLN A CA 1
ATOM 1804 C C . GLN A 1 223 ? -3.314 -6.419 -8.141 1.00 88.62 223 GLN A C 1
ATOM 1806 O O . GLN A 1 223 ? -2.200 -6.569 -8.647 1.00 88.62 223 GLN A O 1
ATOM 1811 N N . PHE A 1 224 ? -3.752 -5.254 -7.673 1.00 88.25 224 PHE A N 1
ATOM 1812 C CA . PHE A 1 224 ? -2.957 -4.032 -7.723 1.00 88.25 224 PHE A CA 1
ATOM 1813 C C . PHE A 1 224 ? -2.163 -3.826 -6.437 1.00 88.25 224 PHE A C 1
ATOM 1815 O O . PHE A 1 224 ? -2.656 -4.041 -5.326 1.00 88.25 224 PHE A O 1
ATOM 1822 N N . PHE A 1 225 ? -0.898 -3.453 -6.608 1.00 87.44 225 PHE A N 1
ATOM 1823 C CA . PHE A 1 225 ? 0.055 -3.173 -5.542 1.00 87.44 225 PHE A CA 1
ATOM 1824 C C . PHE A 1 225 ? 0.524 -1.724 -5.652 1.00 87.44 225 PHE A C 1
ATOM 1826 O O . PHE A 1 225 ? 0.862 -1.249 -6.738 1.00 87.44 225 PHE A O 1
ATOM 1833 N N . ASN A 1 226 ? 0.633 -1.059 -4.504 1.00 84.69 226 ASN A N 1
ATOM 1834 C CA . ASN A 1 226 ? 1.211 0.272 -4.403 1.00 84.69 226 ASN A CA 1
ATOM 1835 C C . ASN A 1 226 ? 2.730 0.248 -4.575 1.00 84.69 226 ASN A C 1
ATOM 1837 O O . ASN A 1 226 ? 3.441 -0.265 -3.718 1.00 84.69 226 ASN A O 1
ATOM 1841 N N . ASP A 1 227 ? 3.255 0.809 -5.668 1.00 79.00 227 ASP A N 1
ATOM 1842 C CA . ASP A 1 227 ? 4.709 0.913 -5.889 1.00 79.00 227 ASP A CA 1
ATOM 1843 C C . ASP A 1 227 ? 5.368 2.053 -5.087 1.00 79.00 227 ASP A C 1
ATOM 1845 O O . ASP A 1 227 ? 6.519 2.423 -5.327 1.00 79.00 227 ASP A O 1
ATOM 1849 N N . TYR A 1 228 ? 4.633 2.630 -4.136 1.00 75.81 228 TYR A N 1
ATOM 1850 C CA . TYR A 1 228 ? 5.107 3.646 -3.216 1.00 75.81 228 TYR A CA 1
ATOM 1851 C C . TYR A 1 228 ? 4.614 3.350 -1.800 1.00 75.81 228 TYR A C 1
ATOM 1853 O O . TYR A 1 228 ? 3.428 3.256 -1.557 1.00 75.81 228 TYR A O 1
ATOM 1861 N N . SER A 1 229 ? 5.492 3.163 -0.821 1.00 70.88 229 SER A N 1
ATOM 1862 C CA . SER A 1 229 ? 5.050 2.707 0.505 1.00 70.88 229 SER A CA 1
ATOM 1863 C C . SER A 1 229 ? 4.311 3.753 1.342 1.00 70.88 229 SER A C 1
ATOM 1865 O O .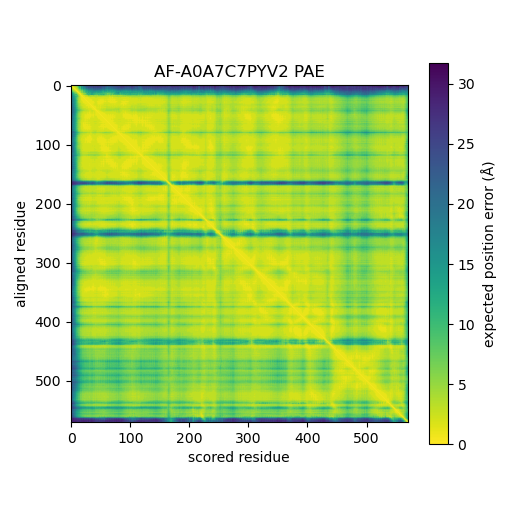 SER A 1 229 ? 3.652 3.394 2.318 1.00 70.88 229 SER A O 1
ATOM 1867 N N . GLU A 1 230 ? 4.391 5.035 0.987 1.00 80.00 230 GLU A N 1
ATOM 1868 C CA . GLU A 1 230 ? 3.533 6.040 1.619 1.00 80.00 230 GLU A CA 1
ATOM 1869 C C . GLU A 1 230 ? 2.093 5.924 1.130 1.00 80.00 230 GLU A C 1
ATOM 1871 O O . GLU A 1 230 ? 1.818 5.391 0.055 1.00 80.00 230 GLU A O 1
ATOM 1876 N N . GLN A 1 231 ? 1.166 6.458 1.929 1.00 85.94 231 GLN A N 1
ATOM 1877 C CA . GLN A 1 231 ? -0.266 6.469 1.609 1.00 85.94 231 GLN A CA 1
ATOM 1878 C C . GLN A 1 231 ? -0.817 5.052 1.347 1.00 85.94 231 GLN A C 1
ATOM 1880 O O . GLN A 1 231 ? -1.764 4.859 0.587 1.00 85.94 231 GLN A O 1
ATOM 1885 N N . ALA A 1 232 ? -0.202 4.026 1.953 1.00 89.44 232 ALA A N 1
ATOM 1886 C CA . ALA A 1 232 ? -0.600 2.630 1.784 1.00 89.44 232 ALA A CA 1
ATOM 1887 C C . ALA A 1 232 ? -2.035 2.365 2.261 1.00 89.44 232 ALA A C 1
ATOM 1889 O O . ALA A 1 232 ? -2.699 1.484 1.719 1.00 89.44 232 ALA A O 1
ATOM 1890 N N . ASP A 1 233 ? -2.502 3.123 3.251 1.00 92.06 233 ASP A N 1
ATOM 1891 C CA . ASP A 1 233 ? -3.877 3.142 3.740 1.00 92.06 233 ASP A CA 1
ATOM 1892 C C . ASP A 1 233 ? -4.853 3.760 2.738 1.00 92.06 233 ASP A C 1
ATOM 1894 O O . ASP A 1 233 ? -5.947 3.241 2.544 1.00 92.06 233 ASP A O 1
ATOM 1898 N N . ASP A 1 234 ? -4.456 4.835 2.072 1.00 92.88 234 ASP A N 1
ATOM 1899 C CA . ASP A 1 234 ? -5.267 5.479 1.042 1.00 92.88 234 ASP A CA 1
ATOM 1900 C C . ASP A 1 234 ? -5.354 4.625 -0.221 1.00 92.88 234 ASP A C 1
ATOM 1902 O O . ASP A 1 234 ? -6.416 4.478 -0.819 1.00 92.88 234 ASP A O 1
ATOM 1906 N N . CYS A 1 235 ? -4.247 3.991 -0.603 1.00 93.00 235 CYS A N 1
ATOM 1907 C CA . CYS A 1 235 ? -4.235 3.059 -1.723 1.00 93.00 235 CYS A CA 1
ATOM 1908 C C . CYS A 1 235 ? -5.039 1.794 -1.402 1.00 93.00 235 CYS A C 1
ATOM 1910 O O . CYS A 1 235 ? -5.667 1.229 -2.294 1.00 93.00 235 CYS A O 1
ATOM 1912 N N . ARG A 1 236 ? -5.079 1.357 -0.134 1.00 95.44 236 ARG A N 1
ATOM 1913 C CA . ARG A 1 236 ? -5.961 0.267 0.312 1.00 95.44 236 ARG A CA 1
ATOM 1914 C C . ARG A 1 236 ? -7.431 0.609 0.070 1.00 95.44 236 ARG A C 1
ATOM 1916 O O . ARG A 1 236 ? -8.136 -0.214 -0.497 1.00 95.44 236 ARG A O 1
ATOM 1923 N N . LYS A 1 237 ? -7.850 1.840 0.387 1.00 96.38 237 LYS A N 1
ATOM 1924 C CA . LYS A 1 237 ? -9.220 2.340 0.151 1.00 96.38 237 LYS A CA 1
ATOM 1925 C C . LYS A 1 237 ? -9.626 2.370 -1.325 1.00 96.38 237 LYS A C 1
ATOM 1927 O O . LYS A 1 237 ? -10.818 2.419 -1.620 1.00 96.38 237 LYS A O 1
ATOM 1932 N N . LEU A 1 238 ? -8.650 2.334 -2.233 1.00 94.31 238 LEU A N 1
ATOM 1933 C CA . LEU A 1 238 ? -8.844 2.221 -3.680 1.00 94.31 238 LEU A CA 1
ATOM 1934 C C . LEU A 1 238 ? -8.817 0.781 -4.201 1.00 94.31 238 LEU A C 1
ATOM 1936 O O . LEU A 1 238 ? -9.191 0.567 -5.348 1.00 94.31 238 LEU A O 1
ATOM 1940 N N . GLY A 1 239 ? -8.374 -0.195 -3.403 1.00 94.12 239 GLY A N 1
ATOM 1941 C CA . GLY A 1 239 ? -8.243 -1.587 -3.843 1.00 94.12 239 GLY A CA 1
ATOM 1942 C C . GLY A 1 239 ? -6.833 -2.168 -3.817 1.00 94.12 239 GLY A C 1
ATOM 1943 O O . GLY A 1 239 ? -6.654 -3.307 -4.248 1.00 94.12 239 GLY A O 1
ATOM 1944 N N . SER A 1 240 ? -5.822 -1.431 -3.343 1.00 92.88 240 SER A N 1
ATOM 1945 C CA . SER A 1 240 ? -4.455 -1.956 -3.245 1.00 92.88 240 SER A CA 1
ATOM 1946 C C . SER A 1 240 ? -4.363 -3.070 -2.207 1.00 92.88 240 SER A C 1
ATOM 1948 O O . SER A 1 240 ? -4.641 -2.851 -1.027 1.00 92.88 240 SER A O 1
ATOM 1950 N N . LEU A 1 241 ? -3.872 -4.235 -2.633 1.00 92.25 241 LEU A N 1
ATOM 1951 C CA . LEU A 1 241 ? -3.725 -5.449 -1.815 1.00 92.25 241 LEU A CA 1
ATOM 1952 C C . LEU A 1 241 ? -2.260 -5.759 -1.476 1.00 92.25 241 LEU A C 1
ATOM 1954 O O . LEU A 1 241 ? -1.924 -6.858 -1.031 1.00 92.25 241 LEU A O 1
ATOM 1958 N N . GLY A 1 242 ? -1.375 -4.790 -1.682 1.00 89.56 242 GLY A N 1
ATOM 1959 C CA . GLY A 1 242 ? 0.039 -4.876 -1.353 1.00 89.56 242 GLY A CA 1
ATOM 1960 C C . GLY A 1 242 ? 0.743 -3.540 -1.540 1.00 89.56 242 GLY A C 1
ATOM 1961 O O . GLY A 1 242 ? 0.146 -2.549 -1.959 1.00 89.56 242 GLY A O 1
ATOM 1962 N N . GLY A 1 243 ? 2.030 -3.511 -1.222 1.00 86.81 243 GLY A N 1
ATOM 1963 C CA . GLY A 1 243 ? 2.873 -2.342 -1.415 1.00 86.81 243 GLY A CA 1
ATOM 1964 C C . GLY A 1 243 ? 4.330 -2.719 -1.653 1.00 86.81 243 GLY A C 1
ATOM 1965 O O . GLY A 1 243 ? 4.772 -3.817 -1.306 1.00 86.81 243 GLY A O 1
ATOM 1966 N N . THR A 1 244 ? 5.111 -1.814 -2.227 1.00 81.75 244 THR A N 1
ATOM 1967 C CA . THR A 1 244 ? 6.558 -1.967 -2.355 1.00 81.75 244 THR A CA 1
ATOM 1968 C C . THR A 1 244 ? 7.282 -0.748 -1.798 1.00 81.75 244 THR A C 1
ATOM 1970 O O . THR A 1 244 ? 6.852 0.390 -1.964 1.00 81.75 244 THR A O 1
ATOM 1973 N N . THR A 1 245 ? 8.384 -0.998 -1.092 1.00 77.75 245 THR A N 1
ATOM 1974 C CA . THR A 1 245 ? 9.344 0.021 -0.672 1.00 77.75 245 THR A CA 1
ATOM 1975 C C . THR A 1 245 ? 10.679 -0.275 -1.364 1.00 77.75 245 THR A C 1
ATOM 1977 O O . THR A 1 245 ? 10.973 -1.408 -1.770 1.00 77.75 245 THR A O 1
ATOM 1980 N N . ASN A 1 246 ? 11.501 0.751 -1.561 1.00 71.31 246 ASN A N 1
ATOM 1981 C CA . ASN A 1 246 ? 12.896 0.602 -1.970 1.00 71.31 246 ASN A CA 1
ATOM 1982 C C . ASN A 1 246 ? 13.740 1.715 -1.318 1.00 71.31 246 ASN A C 1
ATOM 1984 O O . ASN A 1 246 ? 13.154 2.685 -0.848 1.00 71.31 246 ASN A O 1
ATOM 1988 N N . PRO A 1 247 ? 15.083 1.620 -1.276 1.00 65.69 247 PRO A N 1
ATOM 1989 C CA . PRO A 1 247 ? 15.922 2.597 -0.596 1.00 65.69 247 PRO A CA 1
ATOM 1990 C C . PRO A 1 247 ? 15.738 3.992 -1.164 1.00 65.69 247 PRO A C 1
ATOM 1992 O O . PRO A 1 247 ? 15.693 4.934 -0.404 1.00 65.69 247 PRO A O 1
ATOM 1995 N N . VAL A 1 248 ? 15.520 4.135 -2.476 1.00 66.50 248 VAL A N 1
ATOM 1996 C CA . VAL A 1 248 ? 15.196 5.443 -3.055 1.00 66.50 248 VAL A CA 1
ATOM 1997 C C . VAL A 1 248 ? 13.864 5.955 -2.510 1.00 66.50 248 VAL A C 1
ATOM 1999 O O . VAL A 1 248 ? 13.781 7.119 -2.195 1.00 66.50 248 VAL A O 1
ATOM 2002 N N . ILE A 1 249 ? 12.838 5.124 -2.347 1.00 62.25 249 ILE A N 1
ATOM 2003 C CA . ILE A 1 249 ? 11.568 5.522 -1.715 1.00 62.25 249 ILE A CA 1
ATOM 2004 C C . ILE A 1 249 ? 11.764 5.869 -0.234 1.00 62.25 249 ILE A C 1
ATOM 2006 O O . ILE A 1 249 ? 11.191 6.844 0.228 1.00 62.25 249 ILE A O 1
ATOM 2010 N N . ALA A 1 250 ? 12.589 5.120 0.500 1.00 62.62 250 ALA A N 1
ATOM 2011 C CA . ALA A 1 250 ? 12.885 5.417 1.899 1.00 62.62 250 ALA A CA 1
ATOM 2012 C C . ALA A 1 250 ? 13.674 6.733 2.030 1.00 62.62 250 ALA A C 1
ATOM 2014 O O . ALA A 1 250 ? 13.246 7.624 2.749 1.00 62.62 250 ALA A O 1
ATOM 2015 N N . THR A 1 251 ? 14.763 6.896 1.275 1.00 62.00 251 THR A N 1
ATOM 2016 C CA . THR A 1 251 ? 15.597 8.107 1.241 1.00 62.00 251 THR A CA 1
ATOM 2017 C C . THR A 1 251 ? 14.885 9.299 0.598 1.00 62.00 251 THR A C 1
ATOM 2019 O O . THR A 1 251 ? 15.215 10.423 0.930 1.00 62.00 251 THR A O 1
ATOM 2022 N N . LEU A 1 252 ? 13.911 9.103 -0.298 1.00 56.78 252 LEU A N 1
ATOM 2023 C CA . LEU A 1 252 ? 13.043 10.185 -0.782 1.00 56.78 252 LEU A CA 1
ATOM 2024 C C . LEU A 1 252 ? 11.982 10.540 0.262 1.00 56.78 252 LEU A C 1
ATOM 2026 O O . LEU A 1 252 ? 11.744 11.716 0.475 1.00 56.78 252 LEU A O 1
ATOM 2030 N N . GLY A 1 253 ? 11.437 9.576 1.015 1.00 52.75 253 GLY A N 1
ATOM 2031 C CA . GLY A 1 253 ? 10.528 9.833 2.144 1.00 52.75 253 GLY A CA 1
ATOM 2032 C C . GLY A 1 253 ? 11.023 10.945 3.084 1.00 52.75 253 GLY A C 1
ATOM 2033 O O . GLY A 1 253 ? 10.238 11.737 3.601 1.00 52.75 253 GLY A O 1
ATOM 2034 N N . GLU A 1 254 ? 12.341 11.065 3.228 1.00 57.47 254 GLU A N 1
ATOM 2035 C CA . GLU A 1 254 ? 13.040 12.163 3.897 1.00 57.47 254 GLU A CA 1
ATOM 2036 C C . GLU A 1 254 ? 12.670 13.581 3.421 1.00 57.47 254 GLU A C 1
ATOM 2038 O O . GLU A 1 254 ? 12.497 14.473 4.258 1.00 57.47 254 GLU A O 1
ATOM 2043 N N . ASP A 1 255 ? 12.557 13.785 2.113 1.00 62.06 255 ASP A N 1
ATOM 2044 C CA . ASP A 1 255 ? 12.222 15.056 1.462 1.00 62.06 255 ASP A CA 1
ATOM 2045 C C . ASP A 1 255 ? 10.722 15.151 1.126 1.00 62.06 255 ASP A C 1
ATOM 2047 O O . ASP A 1 255 ? 10.174 16.249 1.021 1.00 62.06 255 ASP A O 1
ATOM 2051 N N . ASP A 1 256 ? 10.047 14.006 1.008 1.00 64.25 256 ASP A N 1
ATOM 2052 C CA . ASP A 1 256 ? 8.692 13.888 0.469 1.00 64.25 256 ASP A CA 1
ATOM 2053 C C . ASP A 1 256 ? 7.603 14.222 1.502 1.00 64.25 256 ASP A C 1
ATOM 2055 O O . ASP A 1 256 ? 6.585 14.816 1.169 1.00 64.25 256 ASP A O 1
ATOM 2059 N N . ILE A 1 257 ? 7.772 13.864 2.781 1.00 76.56 257 ILE A N 1
ATOM 2060 C CA . ILE A 1 257 ? 6.806 14.253 3.832 1.00 76.56 257 ILE A CA 1
ATOM 2061 C C . ILE A 1 257 ? 7.556 14.745 5.078 1.00 76.56 257 ILE A C 1
ATOM 2063 O O . ILE A 1 257 ? 7.594 14.053 6.105 1.00 76.56 257 ILE A O 1
ATOM 2067 N N . PRO A 1 258 ? 8.165 15.949 5.032 1.00 79.25 258 PRO A N 1
ATOM 2068 C CA . PRO A 1 258 ? 9.017 16.435 6.115 1.00 79.25 258 PRO A CA 1
ATOM 2069 C C . PRO A 1 258 ? 8.301 16.497 7.467 1.00 79.25 258 PRO A C 1
ATOM 2071 O O . PRO A 1 258 ? 8.889 16.130 8.485 1.00 79.25 258 PRO A O 1
ATOM 2074 N N . CYS A 1 259 ? 7.024 16.891 7.490 1.00 82.06 259 CYS A N 1
ATOM 2075 C CA . CYS A 1 259 ? 6.237 16.984 8.721 1.00 82.06 259 CYS A CA 1
ATOM 2076 C C . CYS A 1 259 ? 6.055 15.638 9.435 1.00 82.06 259 CYS A C 1
ATOM 2078 O O . CYS A 1 259 ? 5.965 15.601 10.660 1.00 82.06 259 CYS A O 1
ATOM 2080 N N . LYS A 1 260 ? 6.069 14.531 8.687 1.00 86.50 260 LYS A N 1
ATOM 2081 C CA . LYS A 1 260 ? 5.969 13.169 9.215 1.00 86.50 260 LYS A CA 1
ATOM 2082 C C . LYS A 1 260 ? 7.339 12.586 9.560 1.00 86.50 260 LYS A C 1
ATOM 2084 O O . LYS A 1 260 ? 7.523 12.033 10.642 1.00 86.50 260 LYS A O 1
ATOM 2089 N N . TRP A 1 261 ? 8.310 12.714 8.657 1.00 87.94 261 TRP A N 1
ATOM 2090 C CA . TRP A 1 261 ? 9.571 11.972 8.748 1.00 87.94 261 TRP A CA 1
ATOM 2091 C C . TRP A 1 261 ? 10.714 12.730 9.430 1.00 87.94 261 TRP A C 1
ATOM 2093 O O . TRP A 1 261 ? 11.626 12.099 9.969 1.00 87.94 261 TRP A O 1
ATOM 2103 N N . ALA A 1 262 ? 10.690 14.067 9.482 1.00 87.75 262 ALA A N 1
ATOM 2104 C CA . ALA A 1 262 ? 11.723 14.831 10.188 1.00 87.75 262 ALA A CA 1
ATOM 2105 C C . ALA A 1 262 ? 11.777 14.536 11.704 1.00 87.75 262 ALA A C 1
ATOM 2107 O O . ALA A 1 262 ? 12.887 14.347 12.216 1.00 87.75 262 ALA A O 1
ATOM 2108 N N . PRO A 1 263 ? 10.647 14.420 12.437 1.00 89.56 263 PRO A N 1
ATOM 2109 C CA . PRO A 1 263 ? 10.677 14.022 13.848 1.00 89.56 263 PRO A CA 1
ATOM 2110 C C . PRO A 1 263 ? 11.266 12.621 14.063 1.00 89.56 263 PRO A C 1
ATOM 2112 O O . PRO A 1 263 ? 12.064 12.418 14.978 1.00 89.56 263 PRO A O 1
ATOM 2115 N N . VAL A 1 264 ? 10.928 11.666 13.189 1.00 90.69 264 VAL A N 1
ATOM 2116 C CA . VAL A 1 264 ? 11.435 10.285 13.249 1.00 90.69 264 VAL A CA 1
ATOM 2117 C C . VAL A 1 264 ? 12.948 10.253 13.042 1.00 90.69 264 VAL A C 1
ATOM 2119 O O . VAL A 1 264 ? 13.661 9.644 13.839 1.00 90.69 264 VAL A O 1
ATOM 2122 N N . ARG A 1 265 ? 13.454 10.966 12.029 1.00 88.62 265 ARG A N 1
ATOM 2123 C CA . ARG A 1 265 ? 14.898 11.088 11.781 1.00 88.62 265 ARG A CA 1
ATOM 2124 C C . ARG A 1 265 ? 15.630 11.698 12.963 1.00 88.62 265 ARG A C 1
ATOM 2126 O O . ARG A 1 265 ? 16.663 11.172 13.359 1.00 88.62 265 ARG A O 1
ATOM 2133 N N . ARG A 1 266 ? 15.087 12.764 13.560 1.00 91.94 266 ARG A N 1
ATOM 2134 C CA . ARG A 1 266 ? 15.687 13.384 14.748 1.00 91.94 266 ARG A CA 1
ATOM 2135 C C . ARG A 1 266 ? 15.823 12.373 15.886 1.00 91.94 266 ARG A C 1
ATOM 2137 O O . ARG A 1 266 ? 16.912 12.233 16.428 1.00 91.94 266 ARG A O 1
ATOM 2144 N N . ARG A 1 267 ? 14.763 11.612 16.177 1.00 93.62 267 ARG A N 1
ATOM 2145 C CA . ARG A 1 267 ? 14.780 10.552 17.200 1.00 93.62 267 ARG A CA 1
ATOM 2146 C C . ARG A 1 267 ? 15.833 9.478 16.903 1.00 93.62 267 ARG A C 1
ATOM 2148 O O . ARG A 1 267 ? 16.553 9.067 17.810 1.00 93.62 267 ARG A O 1
ATOM 2155 N N . ILE A 1 268 ? 15.927 9.027 15.650 1.00 93.50 268 ILE A N 1
ATOM 2156 C CA . ILE A 1 268 ? 16.912 8.016 15.230 1.00 93.50 268 ILE A CA 1
ATOM 2157 C C . ILE A 1 268 ? 18.333 8.568 15.342 1.00 93.50 268 ILE A C 1
ATOM 2159 O O . ILE A 1 268 ? 19.184 7.891 15.901 1.00 93.50 268 ILE A O 1
ATOM 2163 N N . ALA A 1 269 ? 18.589 9.793 14.883 1.00 93.94 269 ALA A N 1
ATOM 2164 C CA . ALA A 1 269 ? 19.902 10.431 14.964 1.00 93.94 269 ALA A CA 1
ATOM 2165 C C . ALA A 1 269 ? 20.341 10.658 16.423 1.00 93.94 269 ALA A C 1
ATOM 2167 O O . ALA A 1 269 ? 21.477 10.368 16.792 1.00 93.94 269 ALA A O 1
ATOM 2168 N N . GLU A 1 270 ? 19.431 11.113 17.288 1.00 96.06 270 GLU A N 1
ATOM 2169 C CA . GLU A 1 270 ? 19.687 11.241 18.728 1.00 96.06 270 GLU A CA 1
ATOM 2170 C C . GLU A 1 270 ? 20.027 9.888 19.363 1.00 96.06 270 GLU A C 1
ATOM 2172 O O . GLU A 1 270 ? 20.947 9.795 20.177 1.00 96.06 270 GLU A O 1
ATOM 2177 N N . GLN A 1 271 ? 19.313 8.826 18.980 1.00 96.12 271 GLN A N 1
ATOM 2178 C CA . GLN A 1 271 ? 19.610 7.473 19.436 1.00 96.12 271 GLN A CA 1
ATOM 2179 C C . GLN A 1 271 ? 20.943 6.955 18.895 1.00 96.12 271 GLN A C 1
ATOM 2181 O O . GLN A 1 271 ? 21.716 6.374 19.651 1.00 96.12 271 GLN A O 1
ATOM 2186 N N . GLN A 1 272 ? 21.224 7.189 17.616 1.00 96.81 272 GLN A N 1
ATOM 2187 C CA . GLN A 1 272 ? 22.458 6.786 16.960 1.00 96.81 272 GLN A CA 1
ATOM 2188 C C . GLN A 1 272 ? 23.671 7.355 17.704 1.00 96.81 272 GLN A C 1
ATOM 2190 O O . GLN A 1 272 ? 24.574 6.606 18.076 1.00 96.81 272 GLN A O 1
ATOM 2195 N N . LEU A 1 273 ? 23.647 8.662 17.990 1.00 96.81 273 LEU A N 1
ATOM 2196 C CA . LEU A 1 273 ? 24.707 9.356 18.722 1.00 96.81 273 LEU A CA 1
ATOM 2197 C C . LEU A 1 273 ? 24.829 8.868 20.169 1.00 96.81 273 LEU A C 1
ATOM 2199 O O . LEU A 1 273 ? 25.938 8.649 20.653 1.00 96.81 273 LEU A O 1
ATOM 2203 N N . ARG A 1 274 ? 23.700 8.692 20.864 1.00 97.69 274 ARG A N 1
ATOM 2204 C CA . ARG A 1 274 ? 23.677 8.257 22.267 1.00 97.69 274 ARG A CA 1
ATOM 2205 C C . ARG A 1 274 ? 24.191 6.828 22.446 1.00 97.69 274 ARG A C 1
ATOM 2207 O O . ARG A 1 274 ? 24.923 6.564 23.396 1.00 97.69 274 ARG A O 1
ATOM 2214 N N . ASP A 1 275 ? 23.806 5.924 21.550 1.00 97.75 275 ASP A N 1
ATOM 2215 C CA . ASP A 1 275 ? 24.063 4.488 21.675 1.00 97.75 275 ASP A CA 1
ATOM 2216 C C . ASP A 1 275 ? 25.314 4.048 20.878 1.00 97.75 275 ASP A C 1
ATOM 2218 O O . ASP A 1 275 ? 25.632 2.857 20.841 1.00 97.75 275 ASP A O 1
ATOM 2222 N N . GLY A 1 276 ? 26.021 4.988 20.231 1.00 96.81 276 GLY A N 1
ATOM 2223 C CA . GLY A 1 276 ? 27.234 4.728 19.447 1.00 96.81 276 GLY A CA 1
ATOM 2224 C C . GLY A 1 276 ? 26.995 3.832 18.229 1.00 96.81 276 GLY A C 1
ATOM 2225 O O . GLY A 1 276 ? 27.815 2.960 17.940 1.00 96.81 276 GLY A O 1
ATOM 2226 N N . LYS A 1 277 ? 25.849 3.991 17.558 1.00 96.81 277 LYS A N 1
ATOM 2227 C CA . LYS A 1 277 ? 25.474 3.207 16.370 1.00 96.81 277 LYS A CA 1
ATOM 2228 C C . LYS A 1 277 ? 26.075 3.809 15.099 1.00 96.81 277 LYS A C 1
ATOM 2230 O O . LYS A 1 277 ? 26.307 5.012 15.028 1.00 96.81 277 LYS A O 1
ATOM 2235 N N . ASP A 1 278 ? 26.308 2.973 14.094 1.00 94.31 278 ASP A N 1
ATOM 2236 C CA . ASP A 1 278 ? 26.784 3.415 12.782 1.00 94.31 278 ASP A CA 1
ATOM 2237 C C . ASP A 1 278 ? 25.641 3.953 11.898 1.00 94.31 278 ASP A C 1
ATOM 2239 O O . ASP A 1 278 ? 24.458 3.877 12.243 1.00 94.31 278 ASP A O 1
ATOM 2243 N N . ASP A 1 279 ? 26.004 4.553 10.762 1.00 90.12 279 ASP A N 1
ATOM 2244 C CA . ASP A 1 279 ? 25.041 5.098 9.790 1.00 90.12 279 ASP A CA 1
ATOM 2245 C C . ASP A 1 279 ? 24.195 3.998 9.138 1.00 90.12 279 ASP A C 1
ATOM 2247 O O . ASP A 1 279 ? 23.050 4.223 8.746 1.00 90.12 279 ASP A O 1
ATOM 2251 N N . GLU A 1 280 ? 24.743 2.785 9.052 1.00 87.50 280 GLU A N 1
ATOM 2252 C CA . GLU A 1 280 ? 24.040 1.611 8.544 1.00 87.50 280 GLU A CA 1
ATOM 2253 C C . GLU A 1 280 ? 22.841 1.248 9.425 1.00 87.50 280 GLU A C 1
ATOM 2255 O O . GLU A 1 280 ? 21.734 1.038 8.914 1.00 87.50 280 GLU A O 1
ATOM 2260 N N . TRP A 1 281 ? 23.034 1.228 10.743 1.00 91.94 281 TRP A N 1
ATOM 2261 C CA . TRP A 1 281 ? 21.956 1.030 11.698 1.00 91.94 281 TRP A CA 1
ATOM 2262 C C . TRP A 1 281 ? 20.891 2.120 11.562 1.00 91.94 281 TRP A C 1
ATOM 2264 O O . TRP A 1 281 ? 19.699 1.802 11.544 1.00 91.94 281 TRP A O 1
ATOM 2274 N N . ALA A 1 282 ? 21.294 3.387 11.425 1.00 90.69 282 ALA A N 1
ATOM 2275 C CA . ALA A 1 282 ? 20.358 4.503 11.303 1.00 90.69 282 ALA A CA 1
ATOM 2276 C C . ALA A 1 282 ? 19.512 4.403 10.021 1.00 90.69 282 ALA A C 1
ATOM 2278 O O . ALA A 1 282 ? 18.283 4.487 10.090 1.00 90.69 282 ALA A O 1
ATOM 2279 N N . GLY A 1 283 ? 20.141 4.143 8.869 1.00 87.81 283 GLY A N 1
ATOM 2280 C CA . GLY A 1 283 ? 19.445 3.981 7.588 1.00 87.81 283 GLY A CA 1
ATOM 2281 C C . GLY A 1 283 ? 18.511 2.766 7.558 1.00 87.81 283 GLY A C 1
ATOM 2282 O O . GLY A 1 283 ? 17.383 2.852 7.061 1.00 87.81 283 GLY A O 1
ATOM 2283 N N . THR A 1 284 ? 18.936 1.646 8.151 1.00 88.94 284 THR A N 1
ATOM 2284 C CA . THR A 1 284 ? 18.099 0.442 8.281 1.00 88.94 284 THR A CA 1
ATOM 2285 C C . THR A 1 284 ? 16.902 0.706 9.191 1.00 88.94 284 THR A C 1
ATOM 2287 O O . THR A 1 284 ? 15.769 0.430 8.805 1.00 88.94 284 THR A O 1
ATOM 2290 N N . THR A 1 285 ? 17.128 1.325 10.354 1.00 91.50 285 THR A N 1
ATOM 2291 C CA . THR A 1 285 ? 16.067 1.675 11.313 1.00 91.50 285 THR A CA 1
ATOM 2292 C C . THR A 1 285 ? 15.049 2.627 10.692 1.00 91.50 285 THR A C 1
ATOM 2294 O O . THR A 1 285 ? 13.847 2.430 10.844 1.00 91.50 285 THR A O 1
ATOM 2297 N N . PHE A 1 286 ? 15.498 3.632 9.936 1.00 89.88 286 PHE A N 1
ATOM 2298 C CA . PHE A 1 286 ? 14.585 4.539 9.244 1.00 89.88 286 PHE A CA 1
ATOM 2299 C C . PHE A 1 286 ? 13.767 3.820 8.162 1.00 89.88 286 PHE A C 1
ATOM 2301 O O . PHE A 1 286 ? 12.555 4.008 8.074 1.00 89.88 286 PHE A O 1
ATOM 2308 N N . THR A 1 287 ? 14.392 2.922 7.396 1.00 89.38 287 THR A N 1
ATOM 2309 C CA . THR A 1 287 ? 13.675 2.087 6.419 1.00 89.38 287 THR A CA 1
ATOM 2310 C C . THR A 1 287 ? 12.625 1.205 7.104 1.00 89.38 287 THR A C 1
ATOM 2312 O O . THR A 1 287 ? 11.511 1.073 6.599 1.00 89.38 287 THR A O 1
ATOM 2315 N N . GLU A 1 288 ? 12.934 0.642 8.277 1.00 91.88 288 GLU A N 1
ATOM 2316 C CA . GLU A 1 288 ? 11.966 -0.103 9.090 1.00 91.88 288 GLU A CA 1
ATOM 2317 C C . GLU A 1 288 ? 10.779 0.765 9.526 1.00 91.88 288 GLU A C 1
ATOM 2319 O O . GLU A 1 288 ? 9.654 0.284 9.476 1.00 91.88 288 GLU A O 1
ATOM 2324 N N . GLU A 1 289 ? 10.979 2.030 9.907 1.00 91.88 289 GLU A N 1
ATOM 2325 C CA . GLU A 1 289 ? 9.882 2.963 10.230 1.00 91.88 289 GLU A CA 1
ATOM 2326 C C . GLU A 1 289 ? 8.946 3.199 9.039 1.00 91.88 289 GLU A C 1
ATOM 2328 O O . GLU A 1 289 ? 7.726 3.068 9.171 1.00 91.88 289 GLU A O 1
ATOM 2333 N N . VAL A 1 290 ? 9.510 3.476 7.859 1.00 89.44 290 VAL A N 1
ATOM 2334 C CA . VAL A 1 290 ? 8.740 3.674 6.620 1.00 89.44 290 VAL A CA 1
ATOM 2335 C C . VAL A 1 290 ? 7.938 2.420 6.273 1.00 89.44 290 VAL A C 1
ATOM 2337 O O . VAL A 1 290 ? 6.737 2.489 5.993 1.00 89.44 290 VAL A O 1
ATOM 2340 N N . VAL A 1 291 ? 8.583 1.253 6.337 1.00 91.75 291 VAL A N 1
ATOM 2341 C CA . VAL A 1 291 ? 7.942 -0.028 6.027 1.00 91.75 291 VAL A CA 1
ATOM 2342 C C . VAL A 1 291 ? 6.872 -0.372 7.063 1.00 91.75 291 VAL A C 1
ATOM 2344 O O . VAL A 1 291 ? 5.781 -0.772 6.668 1.00 91.75 291 VAL A O 1
ATOM 2347 N N . VAL A 1 292 ? 7.117 -0.173 8.363 1.00 94.31 292 VAL A N 1
ATOM 2348 C CA . VAL A 1 292 ? 6.111 -0.413 9.413 1.00 94.31 292 VAL A CA 1
ATOM 2349 C C . VAL A 1 292 ? 4.896 0.478 9.208 1.00 94.31 292 VAL A C 1
ATOM 2351 O O . VAL A 1 292 ? 3.779 -0.028 9.255 1.00 94.31 292 VAL A O 1
ATOM 2354 N N . ASN A 1 293 ? 5.076 1.762 8.896 1.00 93.19 293 ASN A N 1
ATOM 2355 C CA . ASN A 1 293 ? 3.943 2.634 8.603 1.00 93.19 293 ASN A CA 1
ATOM 2356 C C . ASN A 1 293 ? 3.075 2.098 7.444 1.00 93.19 293 ASN A C 1
ATOM 2358 O O . ASN A 1 293 ? 1.846 2.110 7.532 1.00 93.19 293 ASN A O 1
ATOM 2362 N N . ALA A 1 294 ? 3.702 1.612 6.373 1.00 92.25 294 ALA A N 1
ATOM 2363 C CA . ALA A 1 294 ? 2.995 1.018 5.242 1.00 92.25 294 ALA A CA 1
ATOM 2364 C C . ALA A 1 294 ? 2.311 -0.309 5.618 1.00 92.25 294 ALA A C 1
ATOM 2366 O O . ALA A 1 294 ? 1.169 -0.567 5.233 1.00 92.25 294 ALA A O 1
ATOM 2367 N N . MET A 1 295 ? 2.994 -1.140 6.410 1.00 95.62 295 MET A N 1
ATOM 2368 C CA . MET A 1 295 ? 2.471 -2.410 6.911 1.00 95.62 295 MET A CA 1
ATOM 2369 C C . MET A 1 295 ? 1.251 -2.207 7.799 1.00 95.62 295 MET A C 1
ATOM 2371 O O . MET A 1 295 ? 0.321 -2.995 7.676 1.00 95.62 295 MET A O 1
ATOM 2375 N N . LEU A 1 296 ? 1.230 -1.161 8.634 1.00 96.31 296 LEU A N 1
ATOM 2376 C CA . LEU A 1 296 ? 0.071 -0.777 9.443 1.00 96.31 296 LEU A CA 1
ATOM 2377 C C . LEU A 1 296 ? -1.131 -0.432 8.561 1.00 96.31 296 LEU A C 1
ATOM 2379 O O . LEU A 1 296 ? -2.218 -0.955 8.797 1.00 96.31 296 LEU A O 1
ATOM 2383 N N . GLY A 1 297 ? -0.926 0.361 7.503 1.00 95.25 297 GLY A N 1
ATOM 2384 C CA . GLY A 1 297 ? -1.980 0.710 6.543 1.00 95.25 297 GLY A CA 1
ATOM 2385 C C . GLY A 1 297 ? -2.610 -0.502 5.849 1.00 95.25 297 GLY A C 1
ATOM 2386 O O . GLY A 1 297 ? -3.796 -0.479 5.536 1.00 95.25 297 GLY A O 1
ATOM 2387 N N . GLN A 1 298 ? -1.840 -1.577 5.660 1.00 96.12 298 GLN A N 1
ATOM 2388 C CA . GLN A 1 298 ? -2.267 -2.831 5.022 1.00 96.12 298 GLN A CA 1
ATOM 2389 C C . GLN A 1 298 ? -2.569 -3.963 6.023 1.00 96.12 298 GLN A C 1
ATOM 2391 O O . GLN A 1 298 ? -2.953 -5.069 5.630 1.00 96.12 298 GLN A O 1
ATOM 2396 N N . ARG A 1 299 ? -2.407 -3.710 7.328 1.00 97.44 299 ARG A N 1
ATOM 2397 C CA . ARG A 1 299 ? -2.467 -4.748 8.362 1.00 97.44 299 ARG A CA 1
ATOM 2398 C C . ARG A 1 299 ? -3.826 -5.443 8.453 1.00 97.44 299 ARG A C 1
ATOM 2400 O O . ARG A 1 299 ? -3.812 -6.671 8.557 1.00 97.44 299 ARG A O 1
ATOM 2407 N N . PRO A 1 300 ? -4.974 -4.738 8.367 1.00 97.56 300 PRO A N 1
ATOM 2408 C CA . PRO A 1 300 ? -6.276 -5.401 8.399 1.00 97.56 300 PRO A CA 1
ATOM 2409 C C . PRO A 1 300 ? -6.438 -6.426 7.271 1.00 97.56 300 PRO A C 1
ATOM 2411 O O . PRO A 1 300 ? -6.798 -7.571 7.520 1.00 97.56 300 PRO A O 1
ATOM 2414 N N . VAL A 1 301 ? -6.056 -6.061 6.046 1.00 96.25 301 VAL A N 1
ATOM 2415 C CA . VAL A 1 301 ? -6.130 -6.943 4.869 1.00 96.25 301 VAL A CA 1
ATOM 2416 C C . VAL A 1 301 ? -5.205 -8.149 5.022 1.00 96.25 301 VAL A C 1
ATOM 2418 O O . VAL A 1 301 ? -5.577 -9.272 4.680 1.00 96.25 301 VAL A O 1
ATOM 2421 N N . PHE A 1 302 ? -4.017 -7.959 5.599 1.00 96.69 302 PHE A N 1
ATOM 2422 C CA . PHE A 1 302 ? -3.139 -9.082 5.912 1.00 96.69 302 PHE A CA 1
ATOM 2423 C C . PHE A 1 302 ? -3.752 -10.045 6.921 1.00 96.69 302 PHE A C 1
ATOM 2425 O O . PHE A 1 302 ? -3.775 -11.248 6.670 1.00 96.69 302 PHE A O 1
ATOM 2432 N N . LEU A 1 303 ? -4.259 -9.544 8.045 1.00 97.25 303 LEU A N 1
ATOM 2433 C CA . LEU A 1 303 ? -4.815 -10.404 9.084 1.00 97.25 303 LEU A CA 1
ATOM 2434 C C . LEU A 1 303 ? -6.100 -11.096 8.638 1.00 97.25 303 LEU A C 1
ATOM 2436 O O . LEU A 1 303 ? -6.301 -12.247 9.009 1.00 97.25 303 LEU A O 1
ATOM 2440 N N . LEU A 1 304 ? -6.943 -10.447 7.837 1.00 96.31 304 LEU A N 1
ATOM 2441 C CA . LEU A 1 304 ? -8.236 -11.000 7.440 1.00 96.31 304 LEU A CA 1
ATOM 2442 C C . LEU A 1 304 ? -8.166 -11.858 6.168 1.00 96.31 304 LEU A C 1
ATOM 2444 O O . LEU A 1 304 ? -8.830 -12.890 6.086 1.00 96.31 304 LEU A O 1
ATOM 2448 N N . GLU A 1 305 ? -7.299 -11.516 5.212 1.00 93.00 305 GLU A N 1
ATOM 2449 C CA . GLU A 1 305 ? -7.246 -12.182 3.900 1.00 93.00 305 GLU A CA 1
ATOM 2450 C C . GLU A 1 305 ? -5.904 -12.842 3.571 1.00 93.00 305 GLU A C 1
ATOM 2452 O O . GLU A 1 305 ? -5.828 -13.679 2.674 1.00 93.00 305 GLU A O 1
ATOM 2457 N N . GLY A 1 306 ? -4.828 -12.515 4.290 1.00 91.75 306 GLY A N 1
ATOM 2458 C CA . GLY A 1 306 ? -3.479 -13.018 3.984 1.00 91.75 306 GLY A CA 1
ATOM 2459 C C . GLY A 1 306 ? -2.810 -12.288 2.824 1.00 91.75 306 GLY A C 1
ATOM 2460 O O . GLY A 1 306 ? -1.775 -12.730 2.320 1.00 91.75 306 GLY A O 1
ATOM 2461 N N . LEU A 1 307 ? -3.408 -11.169 2.422 1.00 91.81 307 LEU A N 1
ATOM 2462 C CA . LEU A 1 307 ? -2.915 -10.227 1.426 1.00 91.81 307 LEU A CA 1
ATOM 2463 C C . LEU A 1 307 ? -2.210 -9.055 2.130 1.00 91.81 307 LEU A C 1
ATOM 2465 O O . LEU A 1 307 ? -1.658 -9.233 3.210 1.00 91.81 307 LEU A O 1
ATOM 2469 N N . GLY A 1 308 ? -2.138 -7.870 1.529 1.00 92.62 308 GLY A N 1
ATOM 2470 C CA . GLY A 1 308 ? -1.624 -6.667 2.191 1.00 92.62 308 GLY A CA 1
ATOM 2471 C C . GLY A 1 308 ? -0.126 -6.716 2.497 1.00 92.62 308 GLY A C 1
ATOM 2472 O O . GLY A 1 308 ? 0.322 -6.205 3.526 1.00 92.62 308 GLY A O 1
ATOM 2473 N N . ARG A 1 309 ? 0.672 -7.376 1.648 1.00 92.88 309 ARG A N 1
ATOM 2474 C CA . ARG A 1 309 ? 2.118 -7.507 1.881 1.00 92.88 309 ARG A CA 1
ATOM 2475 C C . ARG A 1 309 ? 2.897 -6.294 1.387 1.00 92.88 309 ARG A C 1
ATOM 2477 O O . ARG A 1 309 ? 2.657 -5.824 0.280 1.00 92.88 309 ARG A O 1
ATOM 2484 N N . VAL A 1 310 ? 3.871 -5.838 2.174 1.00 92.44 310 VAL A N 1
ATOM 2485 C CA . VAL A 1 310 ? 4.708 -4.665 1.871 1.00 92.44 310 VAL A CA 1
ATOM 2486 C C . VAL A 1 310 ? 6.167 -5.070 1.658 1.00 92.44 310 VAL A C 1
ATOM 2488 O O . VAL A 1 310 ? 6.789 -5.683 2.521 1.00 92.44 310 VAL A O 1
ATOM 2491 N N . ALA A 1 311 ? 6.755 -4.744 0.511 1.00 91.31 311 ALA A N 1
ATOM 2492 C CA . ALA A 1 311 ? 8.138 -5.121 0.232 1.00 91.31 311 ALA A CA 1
ATOM 2493 C C . ALA A 1 311 ? 9.146 -4.240 0.988 1.00 91.31 311 ALA A C 1
ATOM 2495 O O . ALA A 1 311 ? 9.139 -3.036 0.801 1.00 91.31 311 ALA A O 1
ATOM 2496 N N . PHE A 1 312 ? 10.043 -4.845 1.763 1.00 92.69 312 PHE A N 1
ATOM 2497 C CA . PHE A 1 312 ? 11.245 -4.266 2.357 1.00 92.69 312 PHE A CA 1
ATOM 2498 C C . PHE A 1 312 ? 12.450 -4.632 1.484 1.00 92.69 312 PHE A C 1
ATOM 2500 O O . PHE A 1 312 ? 12.782 -5.811 1.355 1.00 92.69 312 PHE A O 1
ATOM 2507 N N . GLN A 1 313 ? 13.127 -3.659 0.884 1.00 89.50 313 GLN A N 1
ATOM 2508 C CA . GLN A 1 313 ? 14.316 -3.926 0.071 1.00 89.50 313 GLN A CA 1
ATOM 2509 C C . GLN A 1 313 ? 15.569 -4.044 0.935 1.00 89.50 313 GLN A C 1
ATOM 2511 O O . GLN A 1 313 ? 15.939 -3.107 1.635 1.00 89.50 313 GLN A O 1
ATOM 2516 N N . LEU A 1 314 ? 16.249 -5.190 0.835 1.00 88.44 314 LEU A N 1
ATOM 2517 C CA . LEU A 1 314 ? 17.567 -5.366 1.443 1.00 88.44 314 LEU A CA 1
ATOM 2518 C C . LEU A 1 314 ? 18.591 -4.444 0.776 1.00 88.44 314 LEU A C 1
ATOM 2520 O O . LEU A 1 314 ? 18.453 -4.102 -0.405 1.00 88.44 314 LEU A O 1
ATOM 2524 N N . ARG A 1 315 ? 19.635 -4.081 1.529 1.00 86.75 315 ARG A N 1
ATOM 2525 C CA . ARG A 1 315 ? 20.708 -3.189 1.081 1.00 86.75 315 ARG A CA 1
ATOM 2526 C C . ARG A 1 315 ? 21.237 -3.571 -0.296 1.00 86.75 315 ARG A C 1
ATOM 2528 O O . ARG A 1 315 ? 21.789 -4.650 -0.505 1.00 86.75 315 ARG A O 1
ATOM 2535 N N . THR A 1 316 ? 21.084 -2.650 -1.240 1.00 85.75 316 THR A N 1
ATOM 2536 C CA . THR A 1 316 ? 21.451 -2.882 -2.637 1.00 85.75 316 THR A CA 1
ATOM 2537 C C . THR A 1 316 ? 22.952 -2.855 -2.860 1.00 85.75 316 THR A C 1
ATOM 2539 O O . THR A 1 316 ? 23.408 -3.432 -3.829 1.00 85.75 316 THR A O 1
ATOM 2542 N N . ASP A 1 317 ? 23.741 -2.226 -1.996 1.00 89.06 317 ASP A N 1
ATOM 2543 C CA . ASP A 1 317 ? 25.207 -2.262 -2.055 1.00 89.06 317 ASP A CA 1
ATOM 2544 C C . ASP A 1 317 ? 25.796 -3.562 -1.475 1.00 89.06 317 ASP A C 1
ATOM 2546 O O . ASP A 1 317 ? 26.950 -3.886 -1.736 1.00 89.06 317 ASP A O 1
ATOM 2550 N N . LYS A 1 318 ? 24.987 -4.342 -0.747 1.00 90.94 318 LYS A N 1
ATOM 2551 C CA . LYS A 1 318 ? 25.340 -5.654 -0.178 1.00 90.94 318 LYS A CA 1
ATOM 2552 C C . LYS A 1 318 ? 24.783 -6.829 -0.984 1.00 90.94 318 LYS A C 1
ATOM 2554 O O . LYS A 1 318 ? 24.756 -7.954 -0.504 1.00 90.94 318 LYS A O 1
ATOM 2559 N N . HIS A 1 319 ? 24.324 -6.591 -2.212 1.00 91.56 319 HIS A N 1
ATOM 2560 C CA . HIS A 1 319 ? 23.604 -7.591 -3.007 1.00 91.56 319 HIS A CA 1
ATOM 2561 C C . HIS A 1 319 ? 24.435 -8.836 -3.387 1.00 91.56 319 HIS A C 1
ATOM 2563 O O . HIS A 1 319 ? 23.857 -9.862 -3.744 1.00 91.56 319 HIS A O 1
ATOM 2569 N N . GLU A 1 320 ? 25.767 -8.764 -3.303 1.00 93.81 320 GLU A N 1
ATOM 2570 C CA . GLU A 1 320 ? 26.678 -9.904 -3.504 1.00 93.81 320 GLU A CA 1
ATOM 2571 C C . GLU A 1 320 ? 27.167 -10.540 -2.189 1.00 93.81 320 GLU A C 1
ATOM 2573 O O . GLU A 1 320 ? 27.805 -11.592 -2.216 1.00 93.81 320 GLU A O 1
ATOM 2578 N N . ASP A 1 321 ? 26.856 -9.945 -1.036 1.00 95.69 321 ASP A N 1
ATOM 2579 C CA . ASP A 1 321 ? 27.279 -10.431 0.278 1.00 95.69 321 ASP A CA 1
ATOM 2580 C C . ASP A 1 321 ? 26.217 -11.371 0.859 1.00 95.69 321 ASP A C 1
ATOM 2582 O O . ASP A 1 321 ? 25.270 -10.964 1.534 1.00 95.69 321 ASP A O 1
ATOM 2586 N N . ILE A 1 322 ? 26.347 -12.660 0.548 1.00 95.19 322 ILE A N 1
ATOM 2587 C CA . ILE A 1 322 ? 25.364 -13.654 0.974 1.00 95.19 322 ILE A CA 1
ATOM 2588 C C . ILE A 1 322 ? 25.275 -13.796 2.495 1.00 95.19 322 ILE A C 1
ATOM 2590 O O . ILE A 1 322 ? 24.173 -13.958 3.016 1.00 95.19 322 ILE A O 1
ATOM 2594 N N . ASP A 1 323 ? 26.403 -13.733 3.201 1.00 95.12 323 ASP A N 1
ATOM 2595 C CA . ASP A 1 323 ? 26.433 -13.944 4.648 1.00 95.12 323 ASP A CA 1
ATOM 2596 C C . ASP A 1 323 ? 25.744 -12.778 5.356 1.00 95.12 323 ASP A C 1
ATOM 2598 O O . ASP A 1 323 ? 24.938 -12.998 6.264 1.00 95.12 323 ASP A O 1
ATOM 2602 N N . TYR A 1 324 ? 25.969 -11.551 4.873 1.00 94.06 324 TYR A N 1
ATOM 2603 C CA . TYR A 1 324 ? 25.218 -10.382 5.311 1.00 94.06 324 TYR A CA 1
ATOM 2604 C C . TYR A 1 324 ? 23.717 -10.555 5.064 1.00 94.06 324 TYR A C 1
ATOM 2606 O O . TYR A 1 324 ? 22.925 -10.446 5.998 1.00 94.06 324 TYR A O 1
ATOM 2614 N N . LEU A 1 325 ? 23.305 -10.870 3.830 1.00 94.06 325 LEU A N 1
ATOM 2615 C CA . LEU A 1 325 ? 21.883 -10.954 3.472 1.00 94.06 325 LEU A CA 1
ATOM 2616 C C . LEU A 1 325 ? 21.153 -12.050 4.264 1.00 94.06 325 LEU A C 1
ATOM 2618 O O . LEU A 1 325 ? 20.037 -11.825 4.739 1.00 94.06 325 LEU A O 1
ATOM 2622 N N . LEU A 1 326 ? 21.783 -13.218 4.438 1.00 95.06 326 LEU A N 1
ATOM 2623 C CA . LEU A 1 326 ? 21.221 -14.341 5.193 1.00 95.06 326 LEU A CA 1
ATOM 2624 C C . LEU A 1 326 ? 21.241 -14.134 6.711 1.00 95.06 326 LEU A C 1
ATOM 2626 O O . LEU A 1 326 ? 20.498 -14.820 7.414 1.00 95.06 326 LEU A O 1
ATOM 2630 N N . THR A 1 327 ? 22.036 -13.190 7.214 1.00 94.38 327 THR A N 1
ATOM 2631 C CA . THR A 1 327 ? 22.068 -12.832 8.637 1.00 94.38 327 THR A CA 1
ATOM 2632 C C . THR A 1 327 ? 21.105 -11.690 8.948 1.00 94.38 327 THR A C 1
ATOM 2634 O O . THR A 1 327 ? 20.273 -11.826 9.842 1.00 94.38 327 THR A O 1
ATOM 2637 N N . GLU A 1 328 ? 21.166 -10.592 8.193 1.00 93.56 328 GLU A N 1
ATOM 2638 C CA . GLU A 1 328 ? 20.437 -9.357 8.501 1.00 93.56 328 GLU A CA 1
ATOM 2639 C C . GLU A 1 328 ? 18.946 -9.446 8.149 1.00 93.56 328 GLU A C 1
ATOM 2641 O O . GLU A 1 328 ? 18.101 -8.987 8.915 1.00 93.56 328 GLU A O 1
ATOM 2646 N N . GLY A 1 329 ? 18.582 -10.094 7.036 1.00 95.19 329 GLY A N 1
ATOM 2647 C CA . GLY A 1 329 ? 17.174 -10.253 6.647 1.00 95.19 329 GLY A CA 1
ATOM 2648 C C . GLY A 1 329 ? 16.306 -10.896 7.744 1.00 95.19 329 GLY A C 1
ATOM 2649 O O . GLY A 1 329 ? 15.289 -10.317 8.133 1.00 95.19 329 GLY A O 1
ATOM 2650 N N . PRO A 1 330 ? 16.696 -12.056 8.308 1.00 96.50 330 PRO A N 1
ATOM 2651 C CA . PRO A 1 330 ? 15.983 -12.656 9.434 1.00 96.50 330 PRO A CA 1
ATOM 2652 C C . PRO A 1 330 ? 15.910 -11.765 10.683 1.00 96.50 330 PRO A C 1
ATOM 2654 O O . PRO A 1 330 ? 14.912 -11.821 11.400 1.00 96.50 330 PRO A O 1
ATOM 2657 N N . GLU A 1 331 ? 16.930 -10.948 10.960 1.00 96.75 331 GLU A N 1
ATOM 2658 C CA . GLU A 1 331 ? 16.921 -10.018 12.099 1.00 96.75 331 GLU A CA 1
ATOM 2659 C C . GLU A 1 331 ? 15.918 -8.887 11.901 1.00 96.75 331 GLU A C 1
ATOM 2661 O O . GLU A 1 331 ? 15.092 -8.640 12.784 1.00 96.75 331 GLU A O 1
ATOM 2666 N N . ILE A 1 332 ? 15.933 -8.260 10.721 1.00 96.00 332 ILE A N 1
ATOM 2667 C CA . ILE A 1 332 ? 14.931 -7.268 10.315 1.00 96.00 332 ILE A CA 1
ATOM 2668 C C . ILE A 1 332 ? 13.533 -7.869 10.472 1.00 96.00 332 ILE A C 1
ATOM 2670 O O . ILE A 1 332 ? 12.662 -7.259 11.087 1.00 96.00 332 ILE A O 1
ATOM 2674 N N . TYR A 1 333 ? 13.316 -9.096 9.987 1.00 97.38 333 TYR A N 1
ATOM 2675 C CA . TYR A 1 333 ? 12.016 -9.761 10.091 1.00 97.38 333 TYR A CA 1
ATOM 2676 C C . TYR A 1 333 ? 11.519 -9.856 11.538 1.00 97.38 333 TYR A C 1
ATOM 2678 O O . TYR A 1 333 ? 10.358 -9.543 11.807 1.00 97.38 333 TYR A O 1
ATOM 2686 N N . GLN A 1 334 ? 12.379 -10.251 12.483 1.00 97.75 334 GLN A N 1
ATOM 2687 C CA . GLN A 1 334 ? 11.990 -10.341 13.892 1.00 97.75 334 GLN A CA 1
ATOM 2688 C C . GLN A 1 334 ? 11.696 -8.974 14.507 1.00 97.75 334 GLN A C 1
ATOM 2690 O O . GLN A 1 334 ? 10.728 -8.852 15.260 1.00 97.75 334 GLN A O 1
ATOM 2695 N N . ARG A 1 335 ? 12.471 -7.937 14.163 1.00 97.00 335 ARG A N 1
ATOM 2696 C CA . ARG A 1 335 ? 12.189 -6.562 14.607 1.00 97.00 335 ARG A CA 1
ATOM 2697 C C . ARG A 1 335 ? 10.828 -6.087 14.098 1.00 97.00 335 ARG A C 1
ATOM 2699 O O . ARG A 1 335 ? 10.028 -5.587 14.887 1.00 97.00 335 ARG A O 1
ATOM 2706 N N . LEU A 1 336 ? 10.510 -6.333 12.825 1.00 97.12 336 LEU A N 1
ATOM 2707 C CA . LEU A 1 336 ? 9.198 -6.016 12.248 1.00 97.12 336 LEU A CA 1
ATOM 2708 C C . LEU A 1 336 ? 8.062 -6.795 12.936 1.00 97.12 336 LEU A C 1
ATOM 2710 O O . LEU A 1 336 ? 7.040 -6.207 13.287 1.00 97.12 336 LEU A O 1
ATOM 2714 N N . CYS A 1 337 ? 8.248 -8.095 13.198 1.00 97.69 337 CYS A N 1
ATOM 2715 C CA . CYS A 1 337 ? 7.279 -8.909 13.943 1.00 97.69 337 CYS A CA 1
ATOM 2716 C C . CYS A 1 337 ? 7.026 -8.348 15.350 1.00 97.69 337 CYS A C 1
ATOM 2718 O O . CYS A 1 337 ? 5.876 -8.212 15.767 1.00 97.69 337 CYS A O 1
ATOM 2720 N N . ALA A 1 338 ? 8.090 -7.987 16.072 1.00 97.50 338 ALA A N 1
ATOM 2721 C CA . ALA A 1 338 ? 7.994 -7.426 17.417 1.00 97.50 338 ALA A CA 1
ATOM 2722 C C . ALA A 1 338 ? 7.235 -6.091 17.441 1.00 97.50 338 ALA A C 1
ATOM 2724 O O . ALA A 1 338 ? 6.489 -5.836 18.382 1.00 97.50 338 ALA A O 1
ATOM 2725 N N . ARG A 1 339 ? 7.377 -5.263 16.399 1.00 96.50 339 ARG A N 1
ATOM 2726 C CA . ARG A 1 339 ? 6.667 -3.979 16.287 1.00 96.50 339 ARG A CA 1
ATOM 2727 C C . ARG A 1 339 ? 5.182 -4.127 15.958 1.00 96.50 339 ARG A C 1
ATOM 2729 O O . ARG A 1 339 ? 4.397 -3.286 16.389 1.00 96.50 339 ARG A O 1
ATOM 2736 N N . LEU A 1 340 ? 4.801 -5.161 15.208 1.00 97.62 340 LEU A N 1
ATOM 2737 C CA . LEU A 1 340 ? 3.416 -5.374 14.767 1.00 97.62 340 LEU A CA 1
ATOM 2738 C C . LEU A 1 340 ? 2.593 -6.239 15.716 1.00 97.62 340 LEU A C 1
ATOM 2740 O O . LEU A 1 340 ? 1.379 -6.075 15.772 1.00 97.62 340 LEU A O 1
ATOM 2744 N N . ARG A 1 341 ? 3.228 -7.118 16.497 1.00 97.94 341 ARG A N 1
ATOM 2745 C CA . ARG A 1 341 ? 2.521 -7.971 17.462 1.00 97.94 341 ARG A CA 1
ATOM 2746 C C . ARG A 1 341 ? 1.596 -7.185 18.408 1.00 97.94 341 ARG A C 1
ATOM 2748 O O . ARG A 1 341 ? 0.442 -7.589 18.516 1.00 97.94 341 ARG A O 1
ATOM 2755 N N . PRO A 1 342 ? 2.015 -6.062 19.027 1.00 98.25 342 PRO A N 1
ATOM 2756 C CA . PRO A 1 342 ? 1.125 -5.309 19.910 1.00 98.25 342 PRO A CA 1
ATOM 2757 C C . PRO A 1 342 ? -0.101 -4.738 19.180 1.00 98.25 342 PRO A C 1
ATOM 2759 O O . PRO A 1 342 ? -1.163 -4.589 19.774 1.00 98.25 342 PRO A O 1
ATOM 2762 N N . VAL A 1 343 ? 0.018 -4.460 17.878 1.00 98.31 343 VAL A N 1
ATOM 2763 C CA . VAL A 1 343 ? -1.096 -3.980 17.048 1.00 98.31 343 VAL A CA 1
ATOM 2764 C C . VAL A 1 343 ? -2.104 -5.096 16.783 1.00 98.31 343 VAL A C 1
ATOM 2766 O O . VAL A 1 343 ? -3.307 -4.869 16.891 1.00 98.31 343 VAL A O 1
ATOM 2769 N N . ASP A 1 344 ? -1.633 -6.313 16.508 1.00 98.56 344 ASP A N 1
ATOM 2770 C CA . ASP A 1 344 ? -2.519 -7.473 16.356 1.00 98.56 344 ASP A CA 1
ATOM 2771 C C . ASP A 1 344 ? -3.276 -7.777 17.650 1.00 98.56 344 ASP A C 1
ATOM 2773 O O . ASP A 1 344 ? -4.467 -8.078 17.615 1.00 98.56 344 ASP A O 1
ATOM 2777 N N . GLU A 1 345 ? -2.589 -7.676 18.793 1.00 98.56 345 GLU A N 1
ATOM 2778 C CA . GLU A 1 345 ? -3.195 -7.835 20.115 1.00 98.56 345 GLU A CA 1
ATOM 2779 C C . GLU A 1 345 ? -4.309 -6.805 20.331 1.00 98.56 345 GLU A C 1
ATOM 2781 O O . GLU A 1 345 ? -5.400 -7.180 20.752 1.00 98.56 345 GLU A O 1
ATOM 2786 N N . ILE A 1 346 ? -4.081 -5.534 19.974 1.00 98.62 346 ILE A N 1
ATOM 2787 C CA . ILE A 1 346 ? -5.118 -4.493 20.034 1.00 98.62 346 ILE A CA 1
ATOM 2788 C C . ILE A 1 346 ? -6.300 -4.845 19.128 1.00 98.62 346 ILE A C 1
ATOM 2790 O O . ILE A 1 346 ? -7.447 -4.739 19.563 1.00 98.62 346 ILE A O 1
ATOM 2794 N N . PHE A 1 347 ? -6.062 -5.260 17.881 1.00 98.62 347 PHE A N 1
ATOM 2795 C CA . PHE A 1 347 ? -7.144 -5.596 16.951 1.00 98.62 347 PHE A CA 1
ATOM 2796 C C . PHE A 1 347 ? -8.007 -6.747 17.462 1.00 98.62 347 PHE A C 1
ATOM 2798 O O . PHE A 1 347 ? -9.234 -6.626 17.471 1.00 98.62 347 PHE A O 1
ATOM 2805 N N . LEU A 1 348 ? -7.376 -7.809 17.957 1.00 98.50 348 LEU A N 1
ATOM 2806 C CA . LEU A 1 348 ? -8.048 -9.046 18.345 1.00 98.50 348 LEU A CA 1
ATOM 2807 C C . LEU A 1 348 ? -8.589 -9.042 19.781 1.00 98.50 348 LEU A C 1
ATOM 2809 O O . LEU A 1 348 ? -9.429 -9.871 20.117 1.00 98.50 348 LEU A O 1
ATOM 2813 N N . GLU A 1 349 ? -8.167 -8.118 20.644 1.00 98.19 349 GLU A N 1
ATOM 2814 C CA . GLU A 1 349 ? -8.684 -8.046 22.013 1.00 98.19 349 GLU A CA 1
ATOM 2815 C C . GLU A 1 349 ? -10.194 -7.754 22.031 1.00 98.19 349 GLU A C 1
ATOM 2817 O O . GLU A 1 349 ? -10.651 -6.701 21.583 1.00 98.19 349 GLU A O 1
ATOM 2822 N N . GLY A 1 350 ? -10.990 -8.697 22.538 1.00 96.56 350 GLY A N 1
ATOM 2823 C CA . GLY A 1 350 ? -12.451 -8.579 22.563 1.00 96.56 350 GLY A CA 1
ATOM 2824 C C . GLY A 1 350 ? -13.116 -8.623 21.180 1.00 96.56 350 GLY A C 1
ATOM 2825 O O . GLY A 1 350 ? -14.271 -8.208 21.066 1.00 96.56 350 GLY A O 1
ATOM 2826 N N . ALA A 1 351 ? -12.409 -9.077 20.142 1.00 97.88 351 ALA A N 1
ATOM 2827 C CA . ALA A 1 351 ? -12.982 -9.325 18.822 1.00 97.88 351 ALA A CA 1
ATOM 2828 C C . ALA A 1 351 ? -13.816 -10.622 18.812 1.00 97.88 351 ALA A C 1
ATOM 2830 O O . ALA A 1 351 ? -13.671 -11.474 19.688 1.00 97.88 351 ALA A O 1
ATOM 2831 N N . ASP A 1 352 ? -14.704 -10.763 17.828 1.00 97.50 352 ASP A N 1
ATOM 2832 C CA . ASP A 1 352 ? -15.443 -12.008 17.595 1.00 97.50 352 ASP A CA 1
ATOM 2833 C C . ASP A 1 352 ? -14.507 -13.169 17.191 1.00 97.50 352 ASP A C 1
ATOM 2835 O O . ASP A 1 352 ? -13.475 -12.965 16.540 1.00 97.50 352 ASP A O 1
ATOM 2839 N N . GLU A 1 353 ? -14.888 -14.405 17.535 1.00 97.75 353 GLU A N 1
ATOM 2840 C CA . GLU A 1 353 ? -14.140 -15.634 17.220 1.00 97.75 353 GLU A CA 1
ATOM 2841 C C . GLU A 1 353 ? -13.867 -15.788 15.714 1.00 97.75 353 GLU A C 1
ATOM 2843 O O . GLU A 1 353 ? -12.838 -16.338 15.311 1.00 97.75 353 GLU A O 1
ATOM 2848 N N . LEU A 1 354 ? -14.748 -15.260 14.855 1.00 97.56 354 LEU A N 1
ATOM 2849 C CA . LEU A 1 354 ? -14.518 -15.163 13.417 1.00 97.56 354 LEU A CA 1
ATOM 2850 C C . LEU A 1 354 ? -13.153 -14.544 13.100 1.00 97.56 354 LEU A C 1
ATOM 2852 O O . LEU A 1 354 ? -12.403 -15.116 12.310 1.00 97.56 354 LEU A O 1
ATOM 2856 N N . TYR A 1 355 ? -12.806 -13.416 13.720 1.00 98.25 355 TYR A N 1
ATOM 2857 C CA . TYR A 1 355 ? -11.571 -12.693 13.414 1.00 98.25 355 TYR A CA 1
ATOM 2858 C C . TYR A 1 355 ? -10.330 -13.410 13.943 1.00 98.25 355 TYR A C 1
ATOM 2860 O O . TYR A 1 355 ? -9.277 -13.372 13.300 1.00 98.25 355 TYR A O 1
ATOM 2868 N N . HIS A 1 356 ? -10.450 -14.136 15.056 1.00 97.88 356 HIS A N 1
ATOM 2869 C CA . HIS A 1 356 ? -9.395 -15.029 15.534 1.00 97.88 356 HIS A CA 1
ATOM 2870 C C . HIS A 1 356 ? -9.129 -16.168 14.542 1.00 97.88 356 HIS A C 1
ATOM 2872 O O . HIS A 1 356 ? -7.973 -16.446 14.221 1.00 97.88 356 HIS A O 1
ATOM 2878 N N . ARG A 1 357 ? -10.186 -16.776 13.984 1.00 96.75 357 ARG A N 1
ATOM 2879 C CA . ARG A 1 357 ? -10.048 -17.813 12.947 1.00 96.75 357 ARG A CA 1
ATOM 2880 C C . ARG A 1 357 ? -9.473 -17.261 11.649 1.00 96.75 357 ARG A C 1
ATOM 2882 O O . ARG A 1 357 ? -8.564 -17.866 11.091 1.00 96.75 357 ARG A O 1
ATOM 2889 N N . LEU A 1 358 ? -9.972 -16.116 11.176 1.00 95.38 358 LEU A N 1
ATOM 2890 C CA . LEU A 1 358 ? -9.463 -15.485 9.957 1.00 95.38 358 LEU A CA 1
ATOM 2891 C C . LEU A 1 358 ? -7.980 -15.131 10.113 1.00 95.38 358 LEU A C 1
ATOM 2893 O O . LEU A 1 358 ? -7.198 -15.402 9.216 1.00 95.38 358 LEU A O 1
ATOM 2897 N N . SER A 1 359 ? -7.554 -14.599 11.258 1.00 95.81 359 SER A N 1
ATOM 2898 C CA . SER A 1 359 ? -6.156 -14.198 11.494 1.00 95.81 359 SER A CA 1
ATOM 2899 C C . SER A 1 359 ? -5.194 -15.327 11.868 1.00 95.81 359 SER A C 1
ATOM 2901 O O . SER A 1 359 ? -3.987 -15.087 12.012 1.00 95.81 359 SER A O 1
ATOM 2903 N N . GLN A 1 360 ? -5.683 -16.562 11.984 1.00 93.25 360 GLN A N 1
ATOM 2904 C CA . GLN A 1 360 ? -4.882 -17.706 12.398 1.00 93.25 360 GLN A CA 1
ATOM 2905 C C . GLN A 1 360 ? -3.647 -17.901 11.498 1.00 93.25 360 GLN A C 1
ATOM 2907 O O . GLN A 1 360 ? -3.718 -17.846 10.272 1.00 93.25 360 GLN A O 1
ATOM 2912 N N . GLY A 1 361 ? -2.482 -18.111 12.123 1.00 90.38 361 GLY A N 1
ATOM 2913 C CA . GLY A 1 361 ? -1.199 -18.276 11.424 1.00 90.38 361 GLY A CA 1
ATOM 2914 C C . GLY A 1 361 ? -0.569 -16.975 10.909 1.00 90.38 361 GLY A C 1
ATOM 2915 O O . GLY A 1 361 ? 0.499 -17.014 10.304 1.00 90.38 361 GLY A O 1
ATOM 2916 N N . ARG A 1 362 ? -1.202 -15.818 11.146 1.00 94.19 362 ARG A N 1
ATOM 2917 C CA . ARG A 1 362 ? -0.712 -14.496 10.711 1.00 94.19 362 ARG A CA 1
ATOM 2918 C C . ARG A 1 362 ? -0.424 -13.546 11.873 1.00 94.19 362 ARG A C 1
ATOM 2920 O O . ARG A 1 362 ? 0.427 -12.665 11.741 1.00 94.19 362 ARG A O 1
ATOM 2927 N N . VAL A 1 363 ? -1.083 -13.750 13.013 1.00 96.88 363 VAL A N 1
ATOM 2928 C CA . VAL A 1 363 ? -0.846 -12.992 14.251 1.00 96.88 363 VAL A CA 1
ATOM 2929 C C . VAL A 1 363 ? 0.625 -13.061 14.662 1.00 96.88 363 VAL A C 1
ATOM 2931 O O . VAL A 1 363 ? 1.229 -14.130 14.704 1.00 96.88 363 VAL A O 1
ATOM 2934 N N . GLY A 1 364 ? 1.211 -11.905 14.964 1.00 95.94 364 GLY A N 1
ATOM 2935 C CA . GLY A 1 364 ? 2.601 -11.757 15.377 1.00 95.94 364 GLY A CA 1
ATOM 2936 C C . GLY A 1 364 ? 3.623 -11.895 14.247 1.00 95.94 364 GLY A C 1
ATOM 2937 O O . GLY A 1 364 ? 4.817 -11.770 14.521 1.00 95.94 364 GLY A O 1
ATOM 2938 N N . HIS A 1 365 ? 3.192 -12.130 13.002 1.00 96.19 365 HIS A N 1
ATOM 2939 C CA . HIS A 1 365 ? 4.069 -12.199 11.835 1.00 96.19 365 HIS A CA 1
ATOM 2940 C C . HIS A 1 365 ? 4.082 -10.894 11.050 1.00 96.19 365 HIS A C 1
ATOM 2942 O O . HIS A 1 365 ? 3.056 -10.241 10.864 1.00 96.19 365 HIS A O 1
ATOM 2948 N N . SER A 1 366 ? 5.248 -10.541 10.525 1.00 95.62 366 SER A N 1
ATOM 2949 C CA . SER A 1 366 ? 5.427 -9.402 9.635 1.00 95.62 366 SER A CA 1
ATOM 2950 C C . SER A 1 366 ? 4.755 -9.659 8.279 1.00 95.62 366 SER A C 1
ATOM 2952 O O . SER A 1 366 ? 5.016 -10.669 7.623 1.00 95.62 366 SER A O 1
ATOM 2954 N N . ASN A 1 367 ? 3.913 -8.729 7.818 1.00 95.19 367 ASN A N 1
ATOM 2955 C CA . ASN A 1 367 ? 3.336 -8.747 6.470 1.00 95.19 367 ASN A CA 1
ATOM 2956 C C . ASN A 1 367 ? 4.292 -8.194 5.408 1.00 95.19 367 ASN A C 1
ATOM 2958 O O . ASN A 1 367 ? 3.864 -7.463 4.523 1.00 95.19 367 ASN A O 1
ATOM 2962 N N . ASN A 1 368 ? 5.587 -8.517 5.476 1.00 94.38 368 ASN A N 1
ATOM 2963 C CA . ASN A 1 368 ? 6.557 -8.030 4.499 1.00 94.38 368 ASN A CA 1
ATOM 2964 C C . ASN A 1 368 ? 6.892 -9.055 3.403 1.00 94.38 368 ASN A C 1
ATOM 2966 O O . ASN A 1 368 ? 6.699 -10.265 3.553 1.00 94.38 368 ASN A O 1
ATOM 2970 N N . HIS A 1 369 ? 7.438 -8.538 2.305 1.00 93.12 369 HIS A N 1
ATOM 2971 C CA . HIS A 1 369 ? 8.318 -9.271 1.395 1.00 93.12 369 HIS A CA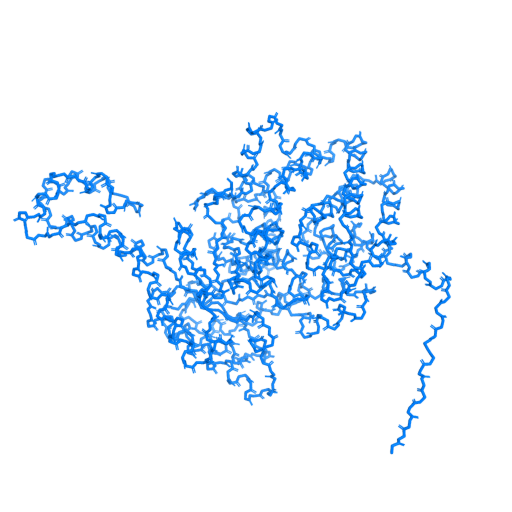 1
ATOM 2972 C C . HIS A 1 369 ? 9.741 -8.753 1.563 1.00 93.12 369 HIS A C 1
ATOM 2974 O O . HIS A 1 369 ? 9.925 -7.551 1.684 1.00 93.12 369 HIS A O 1
ATOM 2980 N N . PHE A 1 370 ? 10.760 -9.599 1.492 1.00 95.25 370 PHE A N 1
ATOM 2981 C CA . PHE A 1 370 ? 12.122 -9.129 1.260 1.00 95.25 370 PHE A CA 1
ATOM 2982 C C . PHE A 1 370 ? 12.340 -8.947 -0.231 1.00 95.25 370 PHE A C 1
ATOM 2984 O O . PHE A 1 370 ? 12.310 -9.911 -0.994 1.00 95.25 370 PHE A O 1
ATOM 2991 N N . LYS A 1 371 ? 12.531 -7.703 -0.655 1.00 93.81 371 LYS A N 1
ATOM 2992 C CA . LYS A 1 371 ? 12.861 -7.374 -2.032 1.00 93.81 371 LYS A CA 1
ATOM 2993 C C . LYS A 1 371 ? 14.355 -7.650 -2.243 1.00 93.81 371 LYS A C 1
ATOM 2995 O O . LYS A 1 371 ? 15.193 -7.071 -1.550 1.00 93.81 371 LYS A O 1
ATOM 3000 N N . VAL A 1 372 ? 14.669 -8.595 -3.130 1.00 95.00 372 VAL A N 1
ATOM 3001 C CA . VAL A 1 372 ? 16.023 -9.138 -3.354 1.00 95.00 372 VAL A CA 1
ATOM 3002 C C . VAL A 1 372 ? 16.433 -8.869 -4.796 1.00 95.00 372 VAL A C 1
ATOM 3004 O O . VAL A 1 372 ? 15.731 -9.270 -5.723 1.00 95.00 372 VAL A O 1
ATOM 3007 N N . SER A 1 373 ? 17.563 -8.190 -4.991 1.00 94.06 373 SER A N 1
ATOM 3008 C CA . SER A 1 373 ? 18.094 -7.890 -6.324 1.00 94.06 373 SER A CA 1
ATOM 3009 C C . SER A 1 373 ? 18.682 -9.136 -6.980 1.00 94.06 373 SER A C 1
ATOM 3011 O O . SER A 1 373 ? 19.552 -9.791 -6.407 1.00 94.06 373 SER A O 1
ATOM 3013 N N . ILE A 1 374 ? 18.242 -9.446 -8.200 1.00 94.81 374 ILE A N 1
ATOM 3014 C CA . ILE A 1 374 ? 18.688 -10.624 -8.954 1.00 94.81 374 ILE A CA 1
ATOM 3015 C C . ILE A 1 374 ? 19.738 -10.225 -9.991 1.00 94.81 374 ILE A C 1
ATOM 3017 O O . ILE A 1 374 ? 19.548 -10.329 -11.197 1.00 94.81 374 ILE A O 1
ATOM 3021 N N . THR A 1 375 ? 20.882 -9.755 -9.503 1.00 88.50 375 THR A N 1
ATOM 3022 C CA . THR A 1 375 ? 22.028 -9.389 -10.353 1.00 88.50 375 THR A CA 1
ATOM 3023 C C . THR A 1 375 ? 22.975 -10.565 -10.612 1.00 88.50 375 THR A C 1
ATOM 3025 O O . THR A 1 375 ? 23.838 -10.486 -11.480 1.00 88.50 375 THR A O 1
ATOM 3028 N N . GLY A 1 376 ? 22.815 -11.680 -9.891 1.00 91.50 376 GLY A N 1
ATOM 3029 C CA . GLY A 1 376 ? 23.673 -12.853 -10.023 1.00 91.50 376 GLY A CA 1
ATOM 3030 C C . GLY A 1 376 ? 23.253 -14.031 -9.143 1.00 91.50 376 GLY A C 1
ATOM 3031 O O . GLY A 1 376 ? 22.140 -14.095 -8.618 1.00 91.50 376 GLY A O 1
ATOM 3032 N N . ARG A 1 377 ? 24.174 -14.987 -8.962 1.00 95.81 377 ARG A N 1
ATOM 3033 C CA . ARG A 1 377 ? 23.923 -16.249 -8.235 1.00 95.81 377 ARG A CA 1
ATOM 3034 C C . ARG A 1 377 ? 23.584 -16.048 -6.757 1.00 95.81 377 ARG A C 1
ATOM 3036 O O . ARG A 1 377 ? 22.860 -16.864 -6.194 1.00 95.81 377 ARG A O 1
ATOM 3043 N N . VAL A 1 378 ? 24.104 -14.987 -6.140 1.00 96.50 378 VAL A N 1
ATOM 3044 C CA . VAL A 1 378 ? 23.854 -14.677 -4.725 1.00 96.50 378 VAL A CA 1
ATOM 3045 C C . VAL A 1 378 ? 22.376 -14.373 -4.494 1.00 96.50 378 VAL A C 1
ATOM 3047 O O . VAL A 1 378 ? 21.767 -15.021 -3.648 1.00 96.50 378 VAL A O 1
ATOM 3050 N N . GLY A 1 379 ? 21.772 -13.494 -5.302 1.00 96.31 379 GLY A N 1
ATOM 3051 C CA . GLY A 1 379 ? 20.345 -13.170 -5.206 1.00 96.31 379 GLY A CA 1
ATOM 3052 C C . GLY A 1 379 ? 19.453 -14.408 -5.329 1.00 96.31 379 GLY A C 1
ATOM 3053 O O . GLY A 1 379 ? 18.589 -14.628 -4.484 1.00 96.31 379 GLY A O 1
ATOM 3054 N N . LEU A 1 380 ? 19.726 -15.281 -6.308 1.00 97.75 380 LEU A N 1
ATOM 3055 C CA . LEU A 1 380 ? 18.999 -16.549 -6.474 1.00 97.75 380 LEU A CA 1
ATOM 3056 C C . LEU A 1 380 ? 19.142 -17.471 -5.254 1.00 97.75 380 LEU A C 1
ATOM 3058 O O . LEU A 1 380 ? 18.165 -18.078 -4.817 1.00 97.75 380 LEU A O 1
ATOM 3062 N N . ARG A 1 381 ? 20.343 -17.565 -4.670 1.00 97.81 381 ARG A N 1
ATOM 3063 C CA . ARG A 1 381 ? 20.549 -18.357 -3.453 1.00 97.81 381 ARG A CA 1
ATOM 3064 C C . ARG A 1 381 ? 19.774 -17.769 -2.275 1.00 97.81 381 ARG A C 1
ATOM 3066 O O . ARG A 1 381 ? 19.106 -18.523 -1.582 1.00 97.81 381 ARG A O 1
ATOM 3073 N N . VAL A 1 382 ? 19.786 -16.449 -2.091 1.00 97.50 382 VAL A N 1
ATOM 3074 C CA . VAL A 1 382 ? 18.999 -15.783 -1.039 1.00 97.50 382 VAL A CA 1
ATOM 3075 C C . VAL A 1 382 ? 17.506 -16.065 -1.205 1.00 97.50 382 VAL A C 1
ATOM 3077 O O . VAL A 1 382 ? 16.869 -16.443 -0.225 1.00 97.50 382 VAL A O 1
ATOM 3080 N N . LEU A 1 383 ? 16.957 -15.982 -2.427 1.00 97.38 383 LEU A N 1
ATOM 3081 C CA . LEU A 1 383 ? 15.558 -16.354 -2.689 1.00 97.38 383 LEU A CA 1
ATOM 3082 C C . LEU A 1 383 ? 15.249 -17.774 -2.203 1.00 97.38 383 LEU A C 1
ATOM 3084 O O . LEU A 1 383 ? 14.240 -17.982 -1.525 1.00 97.38 383 LEU A O 1
ATOM 3088 N N . ARG A 1 384 ? 16.119 -18.736 -2.533 1.00 98.12 384 ARG A N 1
ATOM 3089 C CA . ARG A 1 384 ? 15.958 -20.138 -2.141 1.00 98.12 384 ARG A CA 1
ATOM 3090 C C . ARG A 1 384 ? 16.011 -20.306 -0.622 1.00 98.12 384 ARG A C 1
ATOM 3092 O O . ARG A 1 384 ? 15.086 -20.878 -0.057 1.00 98.12 384 ARG A O 1
ATOM 3099 N N . GLU A 1 385 ? 17.046 -19.793 0.043 1.00 98.06 385 GLU A N 1
ATOM 3100 C CA . GLU A 1 385 ? 17.236 -19.978 1.492 1.00 98.06 385 GLU A CA 1
ATOM 3101 C C . GLU A 1 385 ? 16.137 -19.288 2.315 1.00 98.06 385 GLU A C 1
ATOM 3103 O O . GLU A 1 385 ? 15.622 -19.858 3.280 1.00 98.06 385 GLU A O 1
ATOM 3108 N N . PHE A 1 386 ? 15.719 -18.085 1.911 1.00 97.62 386 PHE A N 1
ATOM 3109 C CA . PHE A 1 386 ? 14.626 -17.358 2.559 1.00 97.62 386 PHE A CA 1
ATOM 3110 C C . PHE A 1 386 ? 13.308 -18.120 2.452 1.00 97.62 386 PHE A C 1
ATOM 3112 O O . PHE A 1 386 ? 12.634 -18.332 3.464 1.00 97.62 386 PHE A O 1
ATOM 3119 N N . ASN A 1 387 ? 12.970 -18.603 1.252 1.00 97.00 387 ASN A N 1
ATOM 3120 C CA . ASN A 1 387 ? 11.750 -19.379 1.051 1.00 97.00 387 ASN A CA 1
ATOM 3121 C C . ASN A 1 387 ? 11.816 -20.778 1.682 1.00 97.00 387 ASN A C 1
ATOM 3123 O O . ASN A 1 387 ? 10.772 -21.288 2.068 1.00 97.00 387 ASN A O 1
ATOM 3127 N N . ALA A 1 388 ? 13.010 -21.358 1.847 1.00 96.94 388 ALA A N 1
ATOM 3128 C CA . ALA A 1 388 ? 13.230 -22.611 2.574 1.00 96.94 388 ALA A CA 1
ATOM 3129 C C . ALA A 1 388 ? 13.146 -22.459 4.100 1.00 96.94 388 ALA A C 1
ATOM 3131 O O . ALA A 1 388 ? 13.136 -23.455 4.827 1.00 96.94 388 ALA A O 1
ATOM 3132 N N . GLY A 1 389 ? 13.116 -21.222 4.607 1.00 95.75 389 GLY A N 1
ATOM 3133 C CA . GLY A 1 389 ? 13.240 -20.933 6.034 1.00 95.75 389 GLY A CA 1
ATOM 3134 C C . GLY A 1 389 ? 14.583 -21.380 6.616 1.00 95.75 389 GLY A C 1
ATOM 3135 O O . GLY A 1 389 ? 14.670 -21.683 7.806 1.00 95.75 389 GLY A O 1
ATOM 3136 N N . ASN A 1 390 ? 15.624 -21.435 5.781 1.00 96.12 390 ASN A N 1
ATOM 3137 C CA . ASN A 1 390 ? 16.986 -21.798 6.160 1.00 96.12 390 ASN A CA 1
ATOM 3138 C C . ASN A 1 390 ? 17.698 -20.586 6.766 1.00 96.12 390 ASN A C 1
ATOM 3140 O O . ASN A 1 390 ? 18.659 -20.041 6.230 1.00 96.12 390 ASN A O 1
ATOM 3144 N N . ASN A 1 391 ? 17.183 -20.137 7.901 1.00 94.62 391 ASN A N 1
ATOM 3145 C CA . ASN A 1 391 ? 17.780 -19.092 8.715 1.00 94.62 391 ASN A CA 1
ATOM 3146 C C . ASN A 1 391 ? 17.741 -19.501 10.185 1.00 94.62 391 ASN A C 1
ATOM 3148 O O . ASN A 1 391 ? 17.107 -20.488 10.560 1.00 94.62 391 ASN A O 1
ATOM 3152 N N . LYS A 1 392 ? 18.399 -18.714 11.035 1.00 93.81 392 LYS A N 1
ATOM 3153 C CA . LYS A 1 392 ? 18.529 -19.011 12.466 1.00 93.81 392 LYS A CA 1
ATOM 3154 C C . LYS A 1 392 ? 17.206 -19.118 13.234 1.00 93.81 392 LYS A C 1
ATOM 3156 O O . LYS A 1 392 ? 17.199 -19.675 14.325 1.00 93.81 392 LYS A O 1
ATOM 3161 N N . TYR A 1 393 ? 16.106 -18.600 12.687 1.00 95.00 393 TYR A N 1
ATOM 3162 C CA . TYR A 1 393 ? 14.777 -18.693 13.292 1.00 95.00 393 TYR A CA 1
ATOM 3163 C C . TYR A 1 393 ? 13.939 -19.837 12.713 1.00 95.00 393 TYR A C 1
ATOM 3165 O O . TYR A 1 393 ? 12.845 -20.093 13.202 1.00 95.00 393 TYR A O 1
ATOM 3173 N N . GLY A 1 394 ? 14.418 -20.513 11.664 1.00 94.06 394 GLY A N 1
ATOM 3174 C CA . GLY A 1 394 ? 13.699 -21.594 10.993 1.00 94.06 394 GLY A CA 1
ATOM 3175 C C . GLY A 1 394 ? 12.436 -21.154 10.247 1.00 94.06 394 GLY A C 1
ATOM 3176 O O . GLY A 1 394 ? 11.749 -22.011 9.693 1.00 94.06 394 GLY A O 1
ATOM 3177 N N . VAL A 1 395 ? 12.133 -19.851 10.222 1.00 92.81 395 VAL A N 1
ATOM 3178 C CA . VAL A 1 395 ? 10.900 -19.290 9.657 1.00 92.81 395 VAL A CA 1
ATOM 3179 C C . VAL A 1 395 ? 11.075 -18.966 8.187 1.00 92.81 395 VAL A C 1
ATOM 3181 O O . VAL A 1 395 ? 12.106 -18.438 7.773 1.00 92.81 395 VAL A O 1
ATOM 3184 N N . ARG A 1 396 ? 10.049 -19.223 7.386 1.00 94.25 396 ARG A N 1
ATOM 3185 C CA . ARG A 1 396 ? 10.045 -18.807 5.989 1.00 94.25 396 ARG A CA 1
ATOM 3186 C C . ARG A 1 396 ? 9.977 -17.283 5.865 1.00 94.25 396 ARG A C 1
ATOM 3188 O O . ARG A 1 396 ? 9.114 -16.642 6.461 1.00 94.25 396 ARG A O 1
ATOM 3195 N N . LEU A 1 397 ? 10.858 -16.720 5.044 1.00 95.75 397 LEU A N 1
ATOM 3196 C CA . LEU A 1 397 ? 10.880 -15.302 4.704 1.00 95.75 397 LEU A CA 1
ATOM 3197 C C . LEU A 1 397 ? 10.373 -15.132 3.270 1.00 95.75 397 LEU A C 1
ATOM 3199 O O . LEU A 1 397 ? 10.978 -15.629 2.323 1.00 95.75 397 LEU A O 1
ATOM 3203 N N . TYR A 1 398 ? 9.241 -14.452 3.109 1.00 95.19 398 TYR A N 1
ATOM 3204 C CA . TYR A 1 398 ? 8.644 -14.226 1.794 1.00 95.19 398 TYR A CA 1
ATOM 3205 C C . TYR A 1 398 ? 9.470 -13.214 1.001 1.00 95.19 398 TYR A C 1
ATOM 3207 O O . TYR A 1 398 ? 10.000 -12.262 1.573 1.00 95.19 398 TYR A O 1
ATOM 3215 N N . THR A 1 399 ? 9.566 -13.388 -0.314 1.00 95.94 399 THR A N 1
ATOM 3216 C CA . THR A 1 399 ? 10.483 -12.618 -1.165 1.00 95.94 399 THR A CA 1
ATOM 3217 C C . THR A 1 399 ? 9.772 -11.926 -2.316 1.00 95.94 399 THR A C 1
ATOM 3219 O O . THR A 1 399 ? 8.835 -12.472 -2.887 1.00 95.94 399 THR A O 1
ATOM 3222 N N . ASN A 1 400 ? 10.285 -10.766 -2.712 1.00 95.00 400 ASN A N 1
ATOM 3223 C CA . ASN A 1 400 ? 10.015 -10.133 -3.994 1.00 95.00 400 ASN A CA 1
ATOM 3224 C C . ASN A 1 400 ? 11.327 -10.099 -4.801 1.00 95.00 400 ASN A C 1
ATOM 3226 O O . ASN A 1 400 ? 12.212 -9.291 -4.520 1.00 95.00 400 ASN A O 1
ATOM 3230 N N . ALA A 1 401 ? 11.482 -10.986 -5.780 1.00 95.38 401 ALA A N 1
ATOM 3231 C CA . ALA A 1 401 ? 12.643 -10.960 -6.665 1.00 95.38 401 ALA A CA 1
ATOM 3232 C C . ALA A 1 401 ? 12.557 -9.736 -7.591 1.00 95.38 401 ALA A C 1
ATOM 3234 O O . ALA A 1 401 ? 11.589 -9.589 -8.329 1.00 95.38 401 ALA A O 1
ATOM 3235 N N . THR A 1 402 ? 13.543 -8.843 -7.548 1.00 93.19 402 THR A N 1
ATOM 3236 C CA . THR A 1 402 ? 13.540 -7.572 -8.291 1.00 93.19 402 THR A CA 1
ATOM 3237 C C . THR A 1 402 ? 14.791 -7.427 -9.152 1.00 93.19 402 THR A C 1
ATOM 3239 O O . THR A 1 402 ? 15.733 -8.206 -9.029 1.00 93.19 402 THR A O 1
ATOM 3242 N N . VAL A 1 403 ? 14.832 -6.389 -9.995 1.00 91.31 403 VAL A N 1
ATOM 3243 C CA . VAL A 1 403 ? 15.918 -6.184 -10.976 1.00 91.31 403 VAL A CA 1
ATOM 3244 C C . VAL A 1 403 ? 16.003 -7.395 -11.920 1.00 91.31 403 VAL A C 1
ATOM 3246 O O . VAL A 1 403 ? 17.079 -7.856 -12.277 1.00 91.31 403 VAL A O 1
ATOM 3249 N N . THR A 1 404 ? 14.838 -7.938 -12.292 1.00 93.69 404 THR A N 1
ATOM 3250 C CA . THR A 1 404 ? 14.719 -8.961 -13.336 1.00 93.69 404 THR A CA 1
ATOM 3251 C C . THR A 1 404 ? 14.141 -8.309 -14.585 1.00 93.69 404 THR A C 1
ATOM 3253 O O . THR A 1 404 ? 13.100 -7.650 -14.516 1.00 93.69 404 THR A O 1
ATOM 3256 N N . HIS A 1 405 ? 14.859 -8.420 -15.700 1.00 91.06 405 HIS A N 1
ATOM 3257 C CA . HIS A 1 405 ? 14.561 -7.688 -16.934 1.00 91.06 405 HIS A CA 1
ATOM 3258 C C . HIS A 1 405 ? 14.300 -8.612 -18.122 1.00 91.06 405 HIS A C 1
ATOM 3260 O O . HIS A 1 405 ? 13.505 -8.269 -18.991 1.00 91.06 405 HIS A O 1
ATOM 3266 N N . ASP A 1 406 ? 14.946 -9.778 -18.151 1.00 91.12 406 ASP A N 1
ATOM 3267 C CA . ASP A 1 406 ? 14.811 -10.754 -19.229 1.00 91.12 406 ASP A CA 1
ATOM 3268 C C . ASP A 1 406 ? 14.175 -12.073 -18.762 1.00 91.12 406 ASP A C 1
ATOM 3270 O O . ASP A 1 406 ? 14.079 -12.379 -17.569 1.00 91.12 406 ASP A O 1
ATOM 3274 N N . LEU A 1 407 ? 13.759 -12.883 -19.739 1.00 94.12 407 LEU A N 1
ATOM 3275 C CA . LEU A 1 407 ? 13.097 -14.168 -19.514 1.00 94.12 407 LEU A CA 1
ATOM 3276 C C . LEU A 1 407 ? 13.940 -15.134 -18.668 1.00 94.12 407 LEU A C 1
ATOM 3278 O O . LEU A 1 407 ? 13.392 -15.863 -17.843 1.00 94.12 407 LEU A O 1
ATOM 3282 N N . SER A 1 408 ? 15.260 -15.162 -18.861 1.00 94.88 408 SER A N 1
ATOM 3283 C CA . SER A 1 408 ? 16.142 -16.098 -18.159 1.00 94.88 408 SER A CA 1
ATOM 3284 C C . SER A 1 408 ? 16.280 -15.740 -16.679 1.00 94.88 408 SER A C 1
ATOM 3286 O O . SER A 1 408 ? 16.207 -16.626 -15.826 1.00 94.88 408 SER A O 1
ATOM 3288 N N . GLN A 1 409 ? 16.387 -14.446 -16.361 1.00 95.19 409 GLN A N 1
ATOM 3289 C CA . GLN A 1 409 ? 16.421 -13.946 -14.989 1.00 95.19 409 GLN A CA 1
ATOM 3290 C C . GLN A 1 409 ? 15.098 -14.202 -14.266 1.00 95.19 409 GLN A C 1
ATOM 3292 O O . GLN A 1 409 ? 15.103 -14.674 -13.125 1.00 95.19 409 GLN A O 1
ATOM 3297 N N . ILE A 1 410 ? 13.969 -13.925 -14.926 1.00 95.88 410 ILE A N 1
ATOM 3298 C CA . ILE A 1 410 ? 12.638 -14.149 -14.351 1.00 95.88 410 ILE A CA 1
ATOM 3299 C C . ILE A 1 410 ? 12.428 -15.648 -14.097 1.00 95.88 410 ILE A C 1
ATOM 3301 O O . ILE A 1 410 ? 12.087 -16.037 -12.980 1.00 95.88 410 ILE A O 1
ATOM 3305 N N . ALA A 1 411 ? 12.704 -16.505 -15.085 1.00 96.44 411 ALA A N 1
ATOM 3306 C CA . ALA A 1 411 ? 12.565 -17.956 -14.955 1.00 96.44 411 ALA A CA 1
ATOM 3307 C C . ALA A 1 411 ? 13.459 -18.539 -13.848 1.00 96.44 411 ALA A C 1
ATOM 3309 O O . ALA A 1 411 ? 12.985 -19.327 -13.031 1.00 96.44 411 ALA A O 1
ATOM 3310 N N . ALA A 1 412 ? 14.727 -18.119 -13.770 1.00 97.25 412 ALA A N 1
ATOM 3311 C CA . ALA A 1 412 ? 15.641 -18.558 -12.717 1.00 97.25 412 ALA A CA 1
ATOM 3312 C C . ALA A 1 412 ? 15.181 -18.112 -11.319 1.00 97.25 412 ALA A C 1
ATOM 3314 O O . ALA A 1 412 ? 15.333 -18.858 -10.352 1.00 97.25 412 ALA A O 1
ATOM 3315 N N . SER A 1 413 ? 14.595 -16.917 -11.212 1.00 97.62 413 SER A N 1
ATOM 3316 C CA . SER A 1 413 ? 14.035 -16.408 -9.955 1.00 97.62 413 SER A CA 1
ATOM 3317 C C . SER A 1 413 ? 12.823 -17.220 -9.512 1.00 97.62 413 SER A C 1
ATOM 3319 O O . SER A 1 413 ? 12.752 -17.615 -8.351 1.00 97.62 413 SER A O 1
ATOM 3321 N N . VAL A 1 414 ? 11.909 -17.524 -10.443 1.00 96.50 414 VAL A N 1
ATOM 3322 C CA . VAL A 1 414 ? 10.767 -18.414 -10.186 1.00 96.50 414 VAL A CA 1
ATOM 3323 C C . VAL A 1 414 ? 11.265 -19.770 -9.697 1.00 96.50 414 VAL A C 1
ATOM 3325 O O . VAL A 1 414 ? 10.820 -20.241 -8.654 1.00 96.50 414 VAL A O 1
ATOM 3328 N N . ASP A 1 415 ? 12.217 -20.376 -10.406 1.00 97.50 415 ASP A N 1
ATOM 3329 C CA . ASP A 1 415 ? 12.765 -21.680 -10.044 1.00 97.50 415 ASP A CA 1
ATOM 3330 C C . ASP A 1 415 ? 13.371 -21.674 -8.634 1.00 97.50 415 ASP A C 1
ATOM 3332 O O . ASP A 1 415 ? 13.029 -22.529 -7.818 1.00 97.50 415 ASP A O 1
ATOM 3336 N N . ALA A 1 416 ? 14.208 -20.682 -8.314 1.00 97.81 416 ALA A N 1
ATOM 3337 C CA . ALA A 1 416 ? 14.848 -20.563 -7.006 1.00 97.81 416 ALA A CA 1
ATOM 3338 C C . ALA A 1 416 ? 13.836 -20.360 -5.867 1.00 97.81 416 ALA A C 1
ATOM 3340 O O . ALA A 1 416 ? 13.950 -20.993 -4.813 1.00 97.81 416 ALA A O 1
ATOM 3341 N N . THR A 1 417 ? 12.823 -19.511 -6.077 1.00 96.75 417 THR A N 1
ATOM 3342 C CA . THR A 1 417 ? 11.723 -19.326 -5.122 1.00 96.75 417 THR A CA 1
ATOM 3343 C C . THR A 1 417 ? 10.972 -20.639 -4.904 1.00 96.75 417 THR A C 1
ATOM 3345 O O . THR A 1 417 ? 10.773 -21.041 -3.758 1.00 96.75 417 THR A O 1
ATOM 3348 N N . MET A 1 418 ? 10.612 -21.343 -5.979 1.00 95.88 418 MET A N 1
ATOM 3349 C CA . MET A 1 418 ? 9.857 -22.597 -5.913 1.00 95.88 418 MET A CA 1
ATOM 3350 C C . MET A 1 418 ? 10.636 -23.742 -5.265 1.00 95.88 418 MET A C 1
ATOM 3352 O O . MET A 1 418 ? 10.060 -24.537 -4.526 1.00 95.88 418 MET A O 1
ATOM 3356 N N . GLU A 1 419 ? 11.940 -23.832 -5.511 1.00 96.88 419 GLU A N 1
ATOM 3357 C CA . GLU A 1 419 ? 12.818 -24.788 -4.831 1.00 96.88 419 GLU A CA 1
ATOM 3358 C C . GLU A 1 419 ? 12.863 -24.538 -3.323 1.00 96.88 419 GLU A C 1
ATOM 3360 O O . GLU A 1 419 ? 12.748 -25.484 -2.547 1.00 96.88 419 GLU A O 1
ATOM 3365 N N . GLY A 1 420 ? 12.977 -23.273 -2.902 1.00 96.69 420 GLY A N 1
ATOM 3366 C CA . GLY A 1 420 ? 12.940 -22.916 -1.485 1.00 96.69 420 GLY A CA 1
ATOM 3367 C C . GLY A 1 420 ? 11.607 -23.285 -0.836 1.00 96.69 420 GLY A C 1
ATOM 3368 O O . GLY A 1 420 ? 11.581 -23.927 0.209 1.00 96.69 420 GLY A O 1
ATOM 3369 N N . ILE A 1 421 ? 10.495 -22.950 -1.494 1.00 94.88 421 ILE A N 1
ATOM 3370 C CA . ILE A 1 421 ? 9.141 -23.291 -1.039 1.00 94.88 421 ILE A CA 1
ATOM 3371 C C . ILE A 1 421 ? 8.986 -24.803 -0.825 1.00 94.88 421 ILE A C 1
ATOM 3373 O O . ILE A 1 421 ? 8.540 -25.227 0.241 1.00 94.88 421 ILE A O 1
ATOM 3377 N N . ARG A 1 422 ? 9.398 -25.619 -1.802 1.00 94.50 422 ARG A N 1
ATOM 3378 C CA . ARG A 1 422 ? 9.331 -27.085 -1.698 1.00 94.50 422 ARG A CA 1
ATOM 3379 C C . ARG A 1 422 ? 10.193 -27.616 -0.560 1.00 94.50 422 ARG A C 1
ATOM 3381 O O . ARG A 1 422 ? 9.721 -28.435 0.218 1.00 94.50 422 ARG A O 1
ATOM 3388 N N . ALA A 1 423 ? 11.417 -27.107 -0.414 1.00 96.44 423 ALA A N 1
ATOM 3389 C CA . ALA A 1 423 ? 12.298 -27.495 0.684 1.00 96.44 423 ALA A CA 1
ATOM 3390 C C . ALA A 1 423 ? 11.692 -27.159 2.061 1.00 96.44 423 ALA A C 1
ATOM 3392 O O . ALA A 1 423 ? 11.854 -27.928 3.008 1.00 96.44 423 ALA A O 1
ATOM 3393 N N . TYR A 1 424 ? 10.967 -26.038 2.181 1.00 95.44 424 TYR A N 1
ATOM 3394 C CA . TYR A 1 424 ? 10.217 -25.712 3.396 1.00 95.44 424 TYR A CA 1
ATOM 3395 C C . TYR A 1 424 ? 9.107 -26.737 3.653 1.00 95.44 424 TYR A C 1
ATOM 3397 O O . TYR A 1 424 ? 9.075 -27.316 4.734 1.00 95.44 424 TYR A O 1
ATOM 3405 N N . GLN A 1 425 ? 8.264 -27.020 2.652 1.00 93.94 425 GLN A N 1
ATOM 3406 C CA . GLN A 1 425 ? 7.173 -28.002 2.756 1.00 93.94 425 GLN A CA 1
ATOM 3407 C C . GLN A 1 425 ? 7.671 -29.397 3.137 1.00 93.94 425 GLN A C 1
ATOM 3409 O O . GLN A 1 425 ? 7.115 -30.028 4.029 1.00 93.94 425 GLN A O 1
ATOM 3414 N N . GLU A 1 426 ? 8.735 -29.874 2.492 1.00 95.44 426 GLU A N 1
ATOM 3415 C CA . GLU A 1 426 ? 9.339 -31.178 2.783 1.00 95.44 426 GLU A CA 1
ATOM 3416 C C . GLU A 1 426 ? 9.872 -31.254 4.220 1.00 95.44 426 GLU A C 1
ATOM 3418 O O . GLU A 1 426 ? 9.783 -32.300 4.862 1.00 95.44 426 GLU A O 1
ATOM 3423 N N . ARG A 1 427 ? 10.407 -30.142 4.739 1.00 95.62 427 ARG A N 1
ATOM 3424 C CA . ARG A 1 427 ? 10.982 -30.062 6.086 1.00 95.62 427 ARG A CA 1
ATOM 3425 C C . ARG A 1 427 ? 9.927 -29.933 7.184 1.00 95.62 427 ARG A C 1
ATOM 3427 O O . ARG A 1 427 ? 10.115 -30.514 8.251 1.00 95.62 427 ARG A O 1
ATOM 3434 N N . THR A 1 428 ? 8.875 -29.144 6.969 1.00 93.69 428 THR A N 1
ATOM 3435 C CA . THR A 1 428 ? 7.891 -28.806 8.015 1.00 93.69 428 THR A CA 1
ATOM 3436 C C . THR A 1 428 ? 6.589 -29.596 7.905 1.00 93.69 428 THR A C 1
ATOM 3438 O O . THR A 1 428 ? 5.881 -29.735 8.898 1.00 93.69 428 THR A O 1
ATOM 3441 N N . GLY A 1 429 ? 6.259 -30.113 6.719 1.00 92.12 429 GLY A N 1
ATOM 3442 C CA . GLY A 1 429 ? 4.947 -30.689 6.418 1.00 92.12 429 GLY A CA 1
ATOM 3443 C C . GLY A 1 429 ? 3.816 -29.655 6.359 1.00 92.12 429 GLY A C 1
ATOM 3444 O O . GLY A 1 429 ? 2.655 -30.037 6.224 1.00 92.12 429 GLY A O 1
ATOM 3445 N N . GLU A 1 430 ? 4.126 -28.359 6.475 1.00 87.50 430 GLU A N 1
ATOM 3446 C CA . GLU A 1 430 ? 3.130 -27.289 6.449 1.00 87.50 430 GLU A CA 1
ATOM 3447 C C . GLU A 1 430 ? 2.643 -27.030 5.024 1.00 87.50 430 GLU A C 1
ATOM 3449 O O . GLU A 1 430 ? 3.428 -26.953 4.074 1.00 87.50 430 GLU A O 1
ATOM 3454 N N . GLN A 1 431 ? 1.334 -26.825 4.882 1.00 81.75 431 GLN A N 1
ATOM 3455 C CA . GLN A 1 431 ? 0.779 -26.304 3.644 1.00 81.75 431 GLN A CA 1
ATOM 3456 C C . GLN A 1 431 ? 1.210 -24.845 3.477 1.00 81.75 431 GLN A C 1
ATOM 3458 O O . GLN A 1 431 ? 1.113 -24.043 4.407 1.00 81.75 431 GLN A O 1
ATOM 3463 N N . ILE A 1 432 ? 1.697 -24.485 2.294 1.00 79.94 432 ILE A N 1
ATOM 3464 C CA . ILE A 1 432 ? 2.196 -23.130 2.056 1.00 79.94 432 ILE A CA 1
ATOM 3465 C C . ILE A 1 432 ? 1.044 -22.162 1.826 1.00 79.94 432 ILE A C 1
ATOM 3467 O O . ILE A 1 432 ? 0.024 -22.504 1.224 1.00 79.94 432 ILE A O 1
ATOM 3471 N N . ALA A 1 433 ? 1.247 -20.914 2.252 1.00 73.00 433 ALA A N 1
ATOM 3472 C CA . ALA A 1 433 ? 0.300 -19.834 2.015 1.00 73.00 433 ALA A CA 1
ATOM 3473 C C . ALA A 1 433 ? -0.045 -19.691 0.527 1.00 73.00 433 ALA A C 1
ATOM 3475 O O . ALA A 1 433 ? -1.153 -19.291 0.203 1.00 73.00 433 ALA A O 1
ATOM 3476 N N . GLU A 1 434 ? 0.864 -20.038 -0.385 1.00 76.75 434 GLU A N 1
ATOM 3477 C CA . GLU A 1 434 ? 0.632 -19.919 -1.818 1.00 76.75 434 GLU A CA 1
ATOM 3478 C C . GLU A 1 434 ? -0.417 -20.886 -2.381 1.00 76.75 434 GLU A C 1
ATOM 3480 O O . GLU A 1 434 ? -0.953 -20.624 -3.461 1.00 76.75 434 GLU A O 1
ATOM 3485 N N . GLU A 1 435 ? -0.685 -21.986 -1.675 1.00 72.94 435 GLU A N 1
ATOM 3486 C CA . GLU A 1 435 ? -1.686 -22.997 -2.037 1.00 72.94 435 GLU A CA 1
ATOM 3487 C C . GLU A 1 435 ? -3.061 -22.687 -1.436 1.00 72.94 435 GLU A C 1
ATOM 3489 O O . GLU A 1 435 ? -4.083 -23.085 -1.993 1.00 72.94 435 GLU A O 1
ATOM 3494 N N . THR A 1 436 ? -3.094 -21.981 -0.305 1.00 68.44 436 THR A N 1
ATOM 3495 C CA . THR A 1 436 ? -4.317 -21.711 0.470 1.00 68.44 436 THR A CA 1
ATOM 3496 C C . THR A 1 436 ? -4.775 -20.262 0.398 1.00 68.44 436 THR A C 1
ATOM 3498 O O . THR A 1 436 ? -5.928 -19.961 0.692 1.00 68.44 436 THR A O 1
ATOM 3501 N N . THR A 1 437 ? -3.886 -19.355 -0.002 1.00 74.69 437 THR A N 1
ATOM 3502 C CA . THR A 1 437 ? -4.129 -17.917 -0.079 1.00 74.69 437 THR A CA 1
ATOM 3503 C C . THR A 1 437 ? -3.586 -17.344 -1.380 1.00 74.69 437 THR A C 1
ATOM 3505 O O . THR A 1 437 ? -2.712 -17.897 -2.055 1.00 74.69 437 THR A O 1
ATOM 3508 N N . GLU A 1 438 ? -4.071 -16.160 -1.723 1.00 76.88 438 GLU A N 1
ATOM 3509 C CA . GLU A 1 438 ? -3.552 -15.421 -2.863 1.00 76.88 438 GLU A CA 1
ATOM 3510 C C . GLU A 1 438 ? -2.287 -14.601 -2.542 1.00 76.88 438 GLU A C 1
ATOM 3512 O O . GLU A 1 438 ? -1.707 -14.013 -3.453 1.00 76.88 438 GLU A O 1
ATOM 3517 N N . GLY A 1 439 ? -1.823 -14.583 -1.288 1.00 80.00 439 GLY A N 1
ATOM 3518 C CA . GLY A 1 439 ? -0.567 -13.950 -0.871 1.00 80.00 439 GLY A CA 1
ATOM 3519 C C . GLY A 1 439 ? 0.633 -14.884 -1.037 1.00 80.00 439 GLY A C 1
ATOM 3520 O O . GLY A 1 439 ? 0.460 -16.080 -1.266 1.00 80.00 439 GLY A O 1
ATOM 3521 N N . GLY A 1 440 ? 1.860 -14.355 -0.992 1.00 87.12 440 GLY A N 1
ATOM 3522 C CA . GLY A 1 440 ? 3.082 -15.165 -1.083 1.00 87.12 440 GLY A CA 1
ATOM 3523 C C . GLY A 1 440 ? 4.234 -14.486 -1.818 1.00 87.12 440 GLY A C 1
ATOM 3524 O O . GLY A 1 440 ? 4.113 -13.334 -2.218 1.00 87.12 440 GLY A O 1
ATOM 3525 N N . SER A 1 441 ? 5.336 -15.211 -2.012 1.00 93.31 441 SER A N 1
ATOM 3526 C CA . SER A 1 441 ? 6.514 -14.692 -2.720 1.00 93.31 441 SER A CA 1
ATOM 3527 C C . SER A 1 441 ? 6.203 -14.371 -4.188 1.00 93.31 441 SER A C 1
ATOM 3529 O O . SER A 1 441 ? 5.431 -15.080 -4.835 1.00 93.31 441 SER A O 1
ATOM 3531 N N . VAL A 1 442 ? 6.822 -13.313 -4.715 1.00 93.44 442 VAL A N 1
ATOM 3532 C CA . VAL A 1 442 ? 6.596 -12.802 -6.077 1.00 93.44 442 VAL A CA 1
ATOM 3533 C C . VAL A 1 442 ? 7.907 -12.576 -6.827 1.00 93.44 442 VAL A C 1
ATOM 3535 O O . VAL A 1 442 ? 8.963 -12.378 -6.220 1.00 93.44 442 VAL A O 1
ATOM 3538 N N . VAL A 1 443 ? 7.832 -12.564 -8.158 1.00 94.81 443 VAL A N 1
ATOM 3539 C CA . VAL A 1 443 ? 8.935 -12.162 -9.043 1.00 94.81 443 VAL A CA 1
ATOM 3540 C C . VAL A 1 443 ? 8.498 -10.948 -9.858 1.00 94.81 443 VAL A C 1
ATOM 3542 O O . VAL A 1 443 ? 7.520 -11.016 -10.595 1.00 94.81 443 VAL A O 1
ATOM 3545 N N . THR A 1 444 ? 9.205 -9.830 -9.710 1.00 93.62 444 THR A N 1
ATOM 3546 C CA . THR A 1 444 ? 8.895 -8.559 -10.374 1.00 93.62 444 THR A CA 1
ATOM 3547 C C . THR A 1 444 ? 9.567 -8.465 -11.740 1.00 93.62 444 THR A C 1
ATOM 3549 O O . THR A 1 444 ? 10.790 -8.322 -11.812 1.00 93.62 444 THR A O 1
ATOM 3552 N N . SER A 1 445 ? 8.766 -8.441 -12.805 1.00 93.19 445 SER A N 1
ATOM 3553 C CA . SER A 1 445 ? 9.210 -8.128 -14.166 1.00 93.19 445 SER A CA 1
ATOM 3554 C C . SER A 1 445 ? 9.347 -6.612 -14.345 1.00 93.19 445 SER A C 1
ATOM 3556 O O . SER A 1 445 ? 8.355 -5.878 -14.356 1.00 93.19 445 SER A O 1
ATOM 3558 N N . MET A 1 446 ? 10.583 -6.123 -14.485 1.00 90.69 446 MET A N 1
ATOM 3559 C CA . MET A 1 446 ? 10.915 -4.693 -14.594 1.00 90.69 446 MET A CA 1
ATOM 3560 C C . MET A 1 446 ? 10.759 -4.172 -16.035 1.00 90.69 446 MET A C 1
ATOM 3562 O O . MET A 1 446 ? 11.701 -3.624 -16.621 1.00 90.69 446 MET A O 1
ATOM 3566 N N . MET A 1 447 ? 9.561 -4.340 -16.598 1.00 88.38 447 MET A N 1
ATOM 3567 C CA . MET A 1 447 ? 9.237 -4.075 -18.005 1.00 88.38 447 MET A CA 1
ATOM 3568 C C . MET A 1 447 ? 9.578 -2.652 -18.444 1.00 88.38 447 MET A C 1
ATOM 3570 O O . MET A 1 447 ? 10.231 -2.469 -19.468 1.00 88.38 447 MET A O 1
ATOM 3574 N N . GLY A 1 448 ? 9.208 -1.642 -17.648 1.00 86.06 448 GLY A N 1
ATOM 3575 C CA . GLY A 1 448 ? 9.454 -0.244 -18.014 1.00 86.06 448 GLY A CA 1
ATOM 3576 C C . GLY A 1 448 ? 10.946 0.086 -18.155 1.00 86.06 448 GLY A C 1
ATOM 3577 O O . GLY A 1 448 ? 11.341 0.821 -19.053 1.00 86.06 448 GLY A O 1
ATOM 3578 N N . ARG A 1 449 ? 11.803 -0.508 -17.311 1.00 86.31 449 ARG A N 1
ATOM 3579 C CA . ARG A 1 449 ? 13.263 -0.311 -17.384 1.00 86.31 449 ARG A CA 1
ATOM 3580 C C . ARG A 1 449 ? 13.900 -1.063 -18.542 1.00 86.31 449 ARG A C 1
ATOM 3582 O O . ARG A 1 449 ? 14.851 -0.560 -19.128 1.00 86.31 449 ARG A O 1
ATOM 3589 N N . PHE A 1 450 ? 13.390 -2.253 -18.842 1.00 89.31 450 PHE A N 1
ATOM 3590 C CA . PHE A 1 450 ? 13.821 -3.012 -20.008 1.00 89.31 450 PHE A CA 1
ATOM 3591 C C . PHE A 1 450 ? 13.514 -2.238 -21.297 1.00 89.31 450 PHE A C 1
ATOM 3593 O O . PHE A 1 450 ? 14.390 -2.044 -22.132 1.00 89.31 450 PHE A O 1
ATOM 3600 N N . LEU A 1 451 ? 12.300 -1.699 -21.396 1.00 89.69 451 LEU A N 1
ATOM 3601 C CA . LEU A 1 451 ? 11.858 -0.855 -22.499 1.00 89.69 451 LEU A CA 1
ATOM 3602 C C . LEU A 1 451 ? 12.699 0.424 -22.644 1.00 89.69 451 LEU A C 1
ATOM 3604 O O . LEU A 1 451 ? 13.150 0.716 -23.750 1.00 89.69 451 LEU A O 1
ATOM 3608 N N . ASP A 1 452 ? 12.976 1.142 -21.546 1.00 89.12 452 ASP A N 1
ATOM 3609 C CA . ASP A 1 452 ? 13.872 2.312 -21.561 1.00 89.12 452 ASP A CA 1
ATOM 3610 C C . ASP A 1 452 ? 15.248 1.958 -22.167 1.00 89.12 452 ASP A C 1
ATOM 3612 O O . ASP A 1 452 ? 15.788 2.714 -22.974 1.00 89.12 452 ASP A O 1
ATOM 3616 N N . ALA A 1 453 ? 15.814 0.806 -21.786 1.00 91.50 453 ALA A N 1
ATOM 3617 C CA . ALA A 1 453 ? 17.127 0.363 -22.251 1.00 91.50 453 ALA A CA 1
ATOM 3618 C C . ALA A 1 453 ? 17.120 -0.039 -23.734 1.00 91.50 453 ALA A C 1
ATOM 3620 O O . ALA A 1 453 ? 17.963 0.440 -24.489 1.00 91.50 453 ALA A O 1
ATOM 3621 N N . MET A 1 454 ? 16.145 -0.849 -24.161 1.00 92.38 454 MET A N 1
ATOM 3622 C CA . MET A 1 454 ? 15.997 -1.264 -25.563 1.00 92.38 454 MET A CA 1
ATOM 3623 C C . MET A 1 454 ? 15.807 -0.062 -26.489 1.00 92.38 454 MET A C 1
ATOM 3625 O O . MET A 1 454 ? 16.387 -0.001 -27.574 1.00 92.38 454 MET A O 1
ATOM 3629 N N . ARG A 1 455 ? 15.018 0.922 -26.044 1.00 94.19 455 ARG A N 1
ATOM 3630 C CA . ARG A 1 455 ? 14.817 2.162 -26.788 1.00 94.19 455 ARG A CA 1
ATOM 3631 C C . ARG A 1 455 ? 16.118 2.947 -26.921 1.00 94.19 455 ARG A C 1
ATOM 3633 O O . ARG A 1 455 ? 16.475 3.346 -28.026 1.00 94.19 455 ARG A O 1
ATOM 3640 N N . GLN A 1 456 ? 16.836 3.142 -25.816 1.00 94.50 456 GLN A N 1
ATOM 3641 C CA . GLN A 1 456 ? 18.102 3.873 -25.813 1.00 94.50 456 GLN A CA 1
ATOM 3642 C C . GLN A 1 456 ? 19.150 3.204 -26.716 1.00 94.50 456 GLN A C 1
ATOM 3644 O O . GLN A 1 456 ? 19.794 3.890 -27.507 1.00 94.50 456 GLN A O 1
ATOM 3649 N N . GLU A 1 457 ? 19.279 1.877 -26.654 1.00 94.94 457 GLU A N 1
ATOM 3650 C CA . GLU A 1 457 ? 20.178 1.111 -27.524 1.00 94.94 457 GLU A CA 1
ATOM 3651 C C . GLU A 1 457 ? 19.823 1.309 -29.004 1.00 94.94 457 GLU A C 1
ATOM 3653 O O . GLU A 1 457 ? 20.698 1.565 -29.837 1.00 94.94 457 GLU A O 1
ATOM 3658 N N . ARG A 1 458 ? 18.527 1.269 -29.343 1.00 96.12 458 ARG A N 1
ATOM 3659 C CA . ARG A 1 458 ? 18.083 1.519 -30.715 1.00 96.12 458 ARG A CA 1
ATOM 3660 C C . ARG A 1 458 ? 18.403 2.943 -31.164 1.00 96.12 458 ARG A C 1
ATOM 3662 O O . ARG A 1 458 ? 18.942 3.107 -32.256 1.00 96.12 458 ARG A O 1
ATOM 3669 N N . ILE A 1 459 ? 18.145 3.954 -30.335 1.00 97.25 459 ILE A N 1
ATOM 3670 C CA . ILE A 1 459 ? 18.500 5.350 -30.637 1.00 97.25 459 ILE A CA 1
ATOM 3671 C C . ILE A 1 459 ? 20.007 5.484 -30.886 1.00 97.25 459 ILE A C 1
ATOM 3673 O O . ILE A 1 459 ? 20.413 6.134 -31.846 1.00 97.25 459 ILE A O 1
ATOM 3677 N N . GLU A 1 460 ? 20.850 4.835 -30.084 1.00 96.81 460 GLU A N 1
ATOM 3678 C CA . GLU A 1 460 ? 22.304 4.853 -30.277 1.00 96.81 460 GLU A CA 1
ATOM 3679 C C . GLU A 1 460 ? 22.729 4.219 -31.607 1.00 96.81 460 GLU A C 1
ATOM 3681 O O . GLU A 1 460 ? 23.599 4.765 -32.291 1.00 96.81 460 GLU A O 1
ATOM 3686 N N . ILE A 1 461 ? 22.090 3.121 -32.026 1.00 97.00 461 ILE A N 1
ATOM 3687 C CA . ILE A 1 461 ? 22.306 2.522 -33.353 1.00 97.00 461 ILE A CA 1
ATOM 3688 C C . ILE A 1 461 ? 21.944 3.516 -34.465 1.00 97.00 461 ILE A C 1
ATOM 3690 O O . ILE A 1 461 ? 22.729 3.690 -35.400 1.00 97.00 461 ILE A O 1
ATOM 3694 N N . LEU A 1 462 ? 20.794 4.192 -34.357 1.00 97.75 462 LEU A N 1
ATOM 3695 C CA . LEU A 1 462 ? 20.357 5.188 -35.340 1.00 97.75 462 LEU A CA 1
ATOM 3696 C C . LEU A 1 462 ? 21.349 6.355 -35.414 1.00 97.75 462 LEU A C 1
ATOM 3698 O O . LEU A 1 462 ? 21.847 6.671 -36.492 1.00 97.75 462 LEU A O 1
ATOM 3702 N N . LEU A 1 463 ? 21.717 6.942 -34.272 1.00 97.56 463 LEU A N 1
ATOM 3703 C CA . LEU A 1 463 ? 22.686 8.041 -34.206 1.00 97.56 463 LEU A CA 1
ATOM 3704 C C . LEU A 1 463 ? 24.041 7.649 -34.802 1.00 97.56 463 LEU A C 1
ATOM 3706 O O . LEU A 1 463 ? 24.658 8.445 -35.507 1.00 97.56 463 LEU A O 1
ATOM 3710 N N . ASN A 1 464 ? 24.500 6.420 -34.556 1.00 97.69 464 ASN A N 1
ATOM 3711 C CA . ASN A 1 464 ? 25.767 5.924 -35.085 1.00 97.69 464 ASN A CA 1
ATOM 3712 C C . ASN A 1 464 ? 25.756 5.689 -36.601 1.00 97.69 464 ASN A C 1
ATOM 3714 O O . ASN A 1 464 ? 26.831 5.688 -37.209 1.00 97.69 464 ASN A O 1
ATOM 3718 N N . ALA A 1 465 ? 24.580 5.530 -37.208 1.00 97.69 465 ALA A N 1
ATOM 3719 C CA . ALA A 1 465 ? 24.420 5.407 -38.652 1.00 97.69 465 ALA A CA 1
ATOM 3720 C C . ALA A 1 465 ? 24.375 6.765 -39.377 1.00 97.69 465 ALA A C 1
ATOM 3722 O O . ALA A 1 465 ? 24.712 6.827 -40.560 1.00 97.69 465 ALA A O 1
ATOM 3723 N N . LEU A 1 466 ? 24.007 7.849 -38.687 1.00 97.50 466 LEU A N 1
ATOM 3724 C CA . LEU A 1 466 ? 23.991 9.204 -39.248 1.00 97.50 466 LEU A CA 1
ATOM 3725 C C . LEU A 1 466 ? 25.408 9.741 -39.499 1.00 97.50 466 LEU A C 1
ATOM 3727 O O . LEU A 1 466 ? 26.360 9.360 -38.811 1.00 97.50 466 LEU A O 1
ATOM 3731 N N . ASP A 1 467 ? 25.551 10.662 -40.456 1.00 96.56 467 ASP A N 1
ATOM 3732 C CA . ASP A 1 467 ? 26.789 11.434 -40.597 1.00 96.56 467 ASP A CA 1
ATOM 3733 C C . ASP A 1 467 ? 27.044 12.337 -39.377 1.00 96.56 467 ASP A C 1
ATOM 3735 O O . ASP A 1 467 ? 26.150 12.588 -38.568 1.00 96.56 467 ASP A O 1
ATOM 3739 N N . GLU A 1 468 ? 28.289 12.790 -39.225 1.00 97.00 468 GLU A N 1
ATOM 3740 C CA . GLU A 1 468 ? 28.728 13.586 -38.072 1.00 97.00 468 GLU A CA 1
ATOM 3741 C C . GLU A 1 468 ? 27.912 14.876 -37.916 1.00 97.00 468 GLU A C 1
ATOM 3743 O O . GLU A 1 468 ? 27.468 15.184 -36.815 1.00 97.00 468 GLU A O 1
ATOM 3748 N N . SER A 1 469 ? 27.608 15.567 -39.020 1.00 97.25 469 SER A N 1
ATOM 3749 C CA . SER A 1 469 ? 26.864 16.828 -38.980 1.00 97.25 469 SER A CA 1
ATOM 3750 C C . SER A 1 469 ? 25.443 16.639 -38.455 1.00 97.25 469 SER A C 1
ATOM 3752 O O . SER A 1 469 ? 24.995 17.413 -37.613 1.00 97.25 469 SER A O 1
ATOM 3754 N N . LEU A 1 470 ? 24.717 15.641 -38.962 1.00 96.88 470 LEU A N 1
ATOM 3755 C CA . LEU A 1 470 ? 23.337 15.382 -38.559 1.00 96.88 470 LEU A CA 1
ATOM 3756 C C . LEU A 1 470 ? 23.272 14.748 -37.163 1.00 96.88 470 LEU A C 1
ATOM 3758 O O . LEU A 1 470 ? 22.369 15.042 -36.381 1.00 96.88 470 LEU A O 1
ATOM 3762 N N . ARG A 1 471 ? 24.257 13.918 -36.811 1.00 97.69 471 ARG A N 1
ATOM 3763 C CA . ARG A 1 471 ? 24.390 13.340 -35.470 1.00 97.69 471 ARG A CA 1
ATOM 3764 C C . ARG A 1 471 ? 24.620 14.410 -34.407 1.00 97.69 471 ARG A C 1
ATOM 3766 O O . ARG A 1 471 ? 23.954 14.366 -33.374 1.00 97.69 471 ARG A O 1
ATOM 3773 N N . ASP A 1 472 ? 25.532 15.348 -34.648 1.00 97.62 472 ASP A N 1
ATOM 3774 C CA . ASP A 1 472 ? 25.859 16.422 -33.703 1.00 97.62 472 ASP A CA 1
ATOM 3775 C C . ASP A 1 472 ? 24.709 17.423 -33.541 1.00 97.62 472 ASP A C 1
ATOM 3777 O O . ASP A 1 472 ? 24.543 18.006 -32.471 1.00 97.62 472 ASP A O 1
ATOM 3781 N N . GLU A 1 473 ? 23.871 17.574 -34.569 1.00 97.25 473 GLU A N 1
ATOM 3782 C CA . GLU A 1 473 ? 22.626 18.343 -34.504 1.00 97.25 473 GLU A CA 1
ATOM 3783 C C . GLU A 1 473 ? 21.573 17.665 -33.607 1.00 97.25 473 GLU A C 1
ATOM 3785 O O . GLU A 1 473 ? 20.910 18.324 -32.804 1.00 97.25 473 GLU A O 1
ATOM 3790 N N . ILE A 1 474 ? 21.412 16.345 -33.728 1.00 96.81 474 ILE A N 1
ATOM 3791 C CA . ILE A 1 474 ? 20.322 15.594 -33.086 1.00 96.81 474 ILE A CA 1
ATOM 3792 C C . ILE A 1 474 ? 20.663 15.180 -31.660 1.00 96.81 474 ILE A C 1
ATOM 3794 O O . ILE A 1 474 ? 19.840 15.322 -30.759 1.00 96.81 474 ILE A O 1
ATOM 3798 N N . LYS A 1 475 ? 21.871 14.657 -31.434 1.00 96.56 475 LYS A N 1
ATOM 3799 C CA . LYS A 1 475 ? 22.275 14.054 -30.157 1.00 96.56 475 LYS A CA 1
ATOM 3800 C C . LYS A 1 475 ? 22.037 14.961 -28.936 1.00 96.56 475 LYS A C 1
ATOM 3802 O O . LYS A 1 475 ? 21.580 14.428 -27.928 1.00 96.56 475 LYS A O 1
ATOM 3807 N N . PRO A 1 476 ? 22.276 16.289 -28.981 1.00 97.19 476 PRO A N 1
ATOM 3808 C CA . PRO A 1 476 ? 21.998 17.179 -27.850 1.00 97.19 476 PRO A CA 1
ATOM 3809 C C . PRO A 1 476 ? 20.510 17.321 -27.500 1.00 97.19 476 PRO A C 1
ATOM 3811 O O . PRO A 1 476 ? 20.191 17.765 -26.401 1.00 97.19 476 PRO A O 1
ATOM 3814 N N . GLN A 1 477 ? 19.610 16.974 -28.424 1.00 96.50 477 GLN A N 1
ATOM 3815 C CA . GLN A 1 477 ? 18.158 17.054 -28.245 1.00 96.50 477 GLN A CA 1
ATOM 3816 C C . GLN A 1 477 ? 17.572 15.751 -27.676 1.00 96.50 477 GLN A C 1
ATOM 3818 O O . GLN A 1 477 ? 16.455 15.745 -27.164 1.00 96.50 477 GLN A O 1
ATOM 3823 N N . ILE A 1 478 ? 18.325 14.647 -27.736 1.00 95.38 478 ILE A N 1
ATOM 3824 C CA . ILE A 1 478 ? 17.903 13.352 -27.202 1.00 95.38 478 ILE A CA 1
ATOM 3825 C C . ILE A 1 478 ? 17.993 13.357 -25.674 1.00 95.38 478 ILE A C 1
ATOM 3827 O O . ILE A 1 478 ? 19.013 13.704 -25.077 1.00 95.38 478 ILE A O 1
ATOM 3831 N N . SER A 1 479 ? 16.923 12.896 -25.037 1.00 92.06 479 SER A N 1
ATOM 3832 C CA . SER A 1 479 ? 16.819 12.701 -23.595 1.00 92.06 479 SER A CA 1
ATOM 3833 C C . SER A 1 479 ? 16.493 11.240 -23.269 1.00 92.06 479 SER A C 1
ATOM 3835 O O . SER A 1 479 ? 16.135 10.455 -24.143 1.00 92.06 479 SER A O 1
ATOM 3837 N N . LYS A 1 480 ? 16.544 10.870 -21.982 1.00 84.56 480 LYS A N 1
ATOM 3838 C CA . LYS A 1 480 ? 16.172 9.515 -21.525 1.00 84.56 480 LYS A CA 1
ATOM 3839 C C . LYS A 1 480 ? 14.701 9.152 -21.777 1.00 84.56 480 LYS A C 1
ATOM 3841 O O . LYS A 1 480 ? 14.351 7.984 -21.656 1.00 84.56 480 LYS A O 1
ATOM 3846 N N . SER A 1 481 ? 13.844 10.135 -22.045 1.00 85.62 481 SER A N 1
ATOM 3847 C CA . SER A 1 481 ? 12.417 9.948 -22.328 1.00 85.62 481 SER A CA 1
ATOM 3848 C C . SER A 1 481 ? 12.077 10.072 -23.812 1.00 85.62 481 SER A C 1
ATOM 3850 O O . SER A 1 481 ? 10.906 9.978 -24.161 1.00 85.62 481 SER A O 1
ATOM 3852 N N . THR A 1 482 ? 13.066 10.303 -24.680 1.00 92.44 482 THR A N 1
ATOM 3853 C CA . THR A 1 482 ? 12.833 10.421 -26.121 1.00 92.44 482 THR A CA 1
ATOM 3854 C C . THR A 1 482 ? 12.317 9.096 -26.677 1.00 92.44 482 THR A C 1
ATOM 3856 O O . THR A 1 482 ? 12.945 8.056 -26.480 1.00 92.44 482 THR A O 1
ATOM 3859 N N . LEU A 1 483 ? 11.167 9.145 -27.354 1.00 94.88 483 LEU A N 1
ATOM 3860 C CA . LEU A 1 483 ? 10.552 8.014 -28.054 1.00 94.88 483 LEU A CA 1
ATOM 3861 C C . LEU A 1 483 ? 11.166 7.847 -29.450 1.00 94.88 483 LEU A C 1
ATOM 3863 O O . LEU A 1 483 ? 11.680 8.813 -30.011 1.00 94.88 483 LEU A O 1
ATOM 3867 N N . LEU A 1 484 ? 11.075 6.663 -30.061 1.00 96.50 484 LEU A N 1
ATOM 3868 C CA . LEU A 1 484 ? 11.483 6.497 -31.466 1.00 96.50 484 LEU A CA 1
ATOM 3869 C C . LEU A 1 484 ? 10.587 7.308 -32.413 1.00 96.50 484 LEU A C 1
ATOM 3871 O O . LEU A 1 484 ? 11.047 7.772 -33.451 1.00 96.50 484 LEU A O 1
ATOM 3875 N N . THR A 1 485 ? 9.333 7.537 -32.021 1.00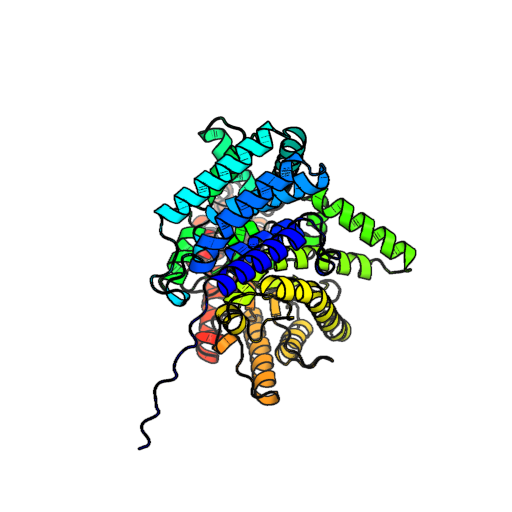 96.75 485 THR A N 1
ATOM 3876 C CA . THR A 1 485 ? 8.358 8.381 -32.727 1.00 96.75 485 THR A CA 1
ATOM 3877 C C . THR A 1 485 ? 8.510 9.877 -32.447 1.00 96.75 485 THR A C 1
ATOM 3879 O O . THR A 1 485 ? 7.729 10.668 -32.975 1.00 96.75 485 THR A O 1
ATOM 3882 N N . ASP A 1 486 ? 9.467 10.283 -31.607 1.00 97.06 486 ASP A N 1
ATOM 3883 C CA . ASP A 1 486 ? 9.709 11.693 -31.299 1.00 97.06 486 ASP A CA 1
ATOM 3884 C C . ASP A 1 486 ? 10.065 12.466 -32.585 1.00 97.06 486 ASP A C 1
ATOM 3886 O O . ASP A 1 486 ? 10.875 11.960 -33.366 1.00 97.06 486 ASP A O 1
ATOM 3890 N N . PRO A 1 487 ? 9.518 13.675 -32.832 1.00 97.31 487 PRO A N 1
ATOM 3891 C CA . PRO A 1 487 ? 9.802 14.462 -34.041 1.00 97.31 487 PRO A CA 1
ATOM 3892 C C . PRO A 1 487 ? 11.294 14.682 -34.339 1.00 97.31 487 PRO A C 1
ATOM 3894 O O . PRO A 1 487 ? 11.682 14.860 -35.498 1.00 97.31 487 PRO A O 1
ATOM 3897 N N . ILE A 1 488 ? 12.146 14.651 -33.309 1.00 96.69 488 ILE A N 1
ATOM 3898 C CA . ILE A 1 488 ? 13.604 14.737 -33.449 1.00 96.69 488 ILE A CA 1
ATOM 3899 C C . ILE A 1 488 ? 14.151 13.576 -34.300 1.00 96.69 488 ILE A C 1
ATOM 3901 O O . ILE A 1 488 ? 15.056 13.776 -35.111 1.00 96.69 488 ILE A O 1
ATOM 3905 N N . LEU A 1 489 ? 13.598 12.371 -34.135 1.00 96.50 489 LEU A N 1
ATOM 3906 C CA . LEU A 1 489 ? 13.986 11.159 -34.864 1.00 96.50 489 LEU A CA 1
ATOM 3907 C C . LEU A 1 489 ? 13.047 10.882 -36.047 1.00 96.50 489 LEU A C 1
ATOM 3909 O O . LEU A 1 489 ? 13.504 10.511 -37.129 1.00 96.50 489 LEU A O 1
ATOM 3913 N N . ASN A 1 490 ? 11.746 11.105 -35.864 1.00 97.12 490 ASN A N 1
ATOM 3914 C CA . ASN A 1 490 ? 10.691 10.908 -36.853 1.00 97.12 490 ASN A CA 1
ATOM 3915 C C . ASN A 1 490 ? 10.539 12.133 -37.772 1.00 97.12 490 ASN A C 1
ATOM 3917 O O . ASN A 1 490 ? 9.495 12.783 -37.820 1.00 97.12 490 ASN A O 1
ATOM 3921 N N . ASN A 1 491 ? 11.606 12.477 -38.494 1.00 95.56 491 ASN A N 1
ATOM 3922 C CA . ASN A 1 491 ? 11.542 13.464 -39.568 1.00 95.56 491 ASN A CA 1
ATOM 3923 C C . ASN A 1 491 ? 12.182 12.932 -40.853 1.00 95.56 491 ASN A C 1
ATOM 3925 O O . ASN A 1 491 ? 13.105 12.114 -40.829 1.00 95.56 491 ASN A O 1
ATOM 3929 N N . GLU A 1 492 ? 11.697 13.423 -41.996 1.00 97.38 492 GLU A N 1
ATOM 3930 C CA . GLU A 1 492 ? 12.103 12.923 -43.315 1.00 97.38 492 GLU A CA 1
ATOM 3931 C C . GLU A 1 492 ? 13.612 13.025 -43.559 1.00 97.38 492 GLU A C 1
ATOM 3933 O O . GLU A 1 492 ? 14.185 12.147 -44.203 1.00 97.38 492 GLU A O 1
ATOM 3938 N N . ARG A 1 493 ? 14.278 14.064 -43.037 1.00 97.44 493 ARG A N 1
ATOM 3939 C CA . ARG A 1 493 ? 15.725 14.257 -43.209 1.00 97.44 493 ARG A CA 1
ATOM 3940 C C . ARG A 1 493 ? 16.511 13.138 -42.526 1.00 97.44 493 ARG A C 1
ATOM 3942 O O . ARG A 1 493 ? 17.403 12.567 -43.148 1.00 97.44 493 ARG A O 1
ATOM 3949 N N . VAL A 1 494 ? 16.155 12.797 -41.289 1.00 97.44 494 VAL A N 1
ATOM 3950 C CA . VAL A 1 494 ? 16.769 11.696 -40.531 1.00 97.44 494 VAL A CA 1
ATOM 3951 C C . VAL A 1 494 ? 16.481 10.353 -41.183 1.00 97.44 494 VAL A C 1
ATOM 3953 O O . VAL A 1 494 ? 17.406 9.587 -41.445 1.00 97.44 494 VAL A O 1
ATOM 3956 N N . ILE A 1 495 ? 15.215 10.087 -41.509 1.00 98.06 495 ILE A N 1
ATOM 3957 C CA . ILE A 1 495 ? 14.790 8.816 -42.106 1.00 98.06 495 ILE A CA 1
ATOM 3958 C C . ILE A 1 495 ? 15.478 8.585 -43.461 1.00 98.06 495 ILE A C 1
ATOM 3960 O O . ILE A 1 495 ? 15.956 7.483 -43.730 1.00 98.06 495 ILE A O 1
ATOM 3964 N N . ASN A 1 496 ? 15.579 9.614 -44.308 1.00 97.81 496 ASN A N 1
ATOM 3965 C CA . ASN A 1 496 ? 16.268 9.503 -45.594 1.00 97.81 496 ASN A CA 1
ATOM 3966 C C . ASN A 1 496 ? 17.779 9.301 -45.416 1.00 97.81 496 ASN A C 1
ATOM 3968 O O . ASN A 1 496 ? 18.336 8.427 -46.076 1.00 97.81 496 ASN A O 1
ATOM 3972 N N . ALA A 1 497 ? 18.423 10.019 -44.489 1.00 97.88 497 ALA A N 1
ATOM 3973 C CA . ALA A 1 497 ? 19.849 9.842 -44.199 1.00 97.88 497 ALA A CA 1
ATOM 3974 C C . ALA A 1 497 ? 20.172 8.422 -43.695 1.00 97.88 497 ALA A C 1
ATOM 3976 O O . ALA A 1 497 ? 21.165 7.822 -44.104 1.00 97.88 497 ALA A O 1
ATOM 3977 N N . LEU A 1 498 ? 19.311 7.846 -42.850 1.00 98.00 498 LEU A N 1
ATOM 3978 C CA . LEU A 1 498 ? 19.424 6.452 -42.407 1.00 98.00 498 LEU A CA 1
ATOM 3979 C C . LEU A 1 498 ? 19.245 5.475 -43.575 1.00 98.00 498 LEU A C 1
ATOM 3981 O O . LEU A 1 498 ? 20.052 4.558 -43.748 1.00 98.00 498 LEU A O 1
ATOM 3985 N N . ARG A 1 499 ? 18.240 5.708 -44.428 1.00 97.94 499 ARG A N 1
ATOM 3986 C CA . ARG A 1 499 ? 17.967 4.875 -45.607 1.00 97.94 499 ARG A CA 1
ATOM 3987 C C . ARG A 1 499 ? 19.127 4.890 -46.605 1.00 97.94 499 ARG A C 1
ATOM 3989 O O . ARG A 1 499 ? 19.486 3.836 -47.124 1.00 97.94 499 ARG A O 1
ATOM 3996 N N . GLU A 1 500 ? 19.751 6.044 -46.837 1.00 97.75 500 GLU A N 1
ATOM 3997 C CA . GLU A 1 500 ? 20.960 6.181 -47.669 1.00 97.75 500 GLU A CA 1
ATOM 3998 C C . GLU A 1 500 ? 22.143 5.359 -47.133 1.00 97.75 500 GLU A C 1
ATOM 4000 O O . GLU A 1 500 ? 23.015 4.937 -47.893 1.00 97.75 500 GLU A O 1
ATOM 4005 N N . ARG A 1 501 ? 22.152 5.078 -45.826 1.00 97.00 501 ARG A N 1
ATOM 4006 C CA . ARG A 1 501 ? 23.139 4.234 -45.139 1.00 97.00 501 ARG A CA 1
ATOM 4007 C C . ARG A 1 501 ? 22.710 2.768 -45.026 1.00 97.00 501 ARG A C 1
ATOM 4009 O O . ARG A 1 501 ? 23.408 1.984 -44.388 1.00 97.00 501 ARG A O 1
ATOM 4016 N N . GLY A 1 502 ? 21.594 2.387 -45.650 1.00 97.12 502 GLY A N 1
ATOM 4017 C CA . GLY A 1 502 ? 21.048 1.029 -45.604 1.00 97.12 502 GLY A CA 1
ATOM 4018 C C . GLY A 1 502 ? 20.388 0.668 -44.271 1.00 97.12 502 GLY A C 1
ATOM 4019 O O . GLY A 1 502 ? 20.167 -0.512 -44.009 1.00 97.12 502 GLY A O 1
ATOM 4020 N N . VAL A 1 503 ? 20.084 1.657 -43.427 1.00 97.19 503 VAL A N 1
ATOM 4021 C CA . VAL A 1 503 ? 19.355 1.457 -42.173 1.00 97.19 503 VAL A CA 1
ATOM 4022 C C . VAL A 1 503 ? 17.884 1.751 -42.418 1.00 97.19 503 VAL A C 1
ATOM 4024 O O . VAL A 1 503 ? 17.484 2.895 -42.624 1.00 97.19 503 VAL A O 1
ATOM 4027 N N . GLU A 1 504 ? 17.068 0.701 -42.402 1.00 96.19 504 GLU A N 1
ATOM 4028 C CA . GLU A 1 504 ? 15.621 0.856 -42.355 1.00 96.19 504 GLU A CA 1
ATOM 4029 C C . GLU A 1 504 ? 15.215 1.315 -40.949 1.00 96.19 504 GLU A C 1
ATOM 4031 O O . GLU A 1 504 ? 15.617 0.716 -39.947 1.00 96.19 504 GLU A O 1
ATOM 4036 N N . PHE A 1 505 ? 14.470 2.419 -40.896 1.00 97.56 505 PHE A N 1
ATOM 4037 C CA . PHE A 1 505 ? 13.919 2.981 -39.672 1.00 97.56 505 PHE A CA 1
ATOM 4038 C C . PHE A 1 505 ? 12.436 3.272 -39.885 1.00 97.56 505 PHE A C 1
ATOM 4040 O O . PHE A 1 505 ? 12.080 4.090 -40.737 1.00 97.56 505 PHE A O 1
ATOM 4047 N N . GLN A 1 506 ? 11.589 2.561 -39.143 1.00 97.75 506 GLN A N 1
ATOM 4048 C CA . GLN A 1 506 ? 10.132 2.709 -39.165 1.00 97.75 506 GLN A CA 1
ATOM 4049 C C . GLN A 1 506 ? 9.655 3.084 -37.750 1.00 97.75 506 GLN A C 1
ATOM 4051 O O . GLN A 1 506 ? 9.362 2.185 -36.959 1.00 97.75 506 GLN A O 1
ATOM 4056 N N . PRO A 1 507 ? 9.613 4.385 -37.402 1.00 96.50 507 PRO A N 1
ATOM 4057 C CA . PRO A 1 507 ? 9.460 4.863 -36.025 1.00 96.50 507 PRO A CA 1
ATOM 4058 C C . PRO A 1 507 ? 8.294 4.238 -35.257 1.00 96.50 507 PRO A C 1
ATOM 4060 O O . PRO A 1 507 ? 8.478 3.740 -34.149 1.00 96.50 507 PRO A O 1
ATOM 4063 N N . GLU A 1 508 ? 7.101 4.227 -35.852 1.00 96.56 508 GLU A N 1
ATOM 4064 C CA . GLU A 1 508 ? 5.875 3.745 -35.213 1.00 96.56 508 GLU A CA 1
ATOM 4065 C C . GLU A 1 508 ? 5.911 2.230 -34.990 1.00 96.56 508 GLU A C 1
ATOM 4067 O O . GLU A 1 508 ? 5.528 1.742 -33.928 1.00 96.56 508 GLU A O 1
ATOM 4072 N N . ILE A 1 509 ? 6.402 1.481 -35.982 1.00 96.69 509 ILE A N 1
ATOM 4073 C CA . ILE A 1 509 ? 6.494 0.017 -35.923 1.00 96.69 509 ILE A CA 1
ATOM 4074 C C . ILE A 1 509 ? 7.565 -0.409 -34.919 1.00 96.69 509 ILE A C 1
ATOM 4076 O O . ILE A 1 509 ? 7.361 -1.357 -34.162 1.00 96.69 509 ILE A O 1
ATOM 4080 N N . GLU A 1 510 ? 8.694 0.292 -34.880 1.00 96.75 510 GLU A N 1
ATOM 4081 C CA . GLU A 1 510 ? 9.780 -0.018 -33.957 1.00 96.75 510 GLU A CA 1
ATOM 4082 C C . GLU A 1 510 ? 9.454 0.364 -32.511 1.00 96.75 510 GLU A C 1
ATOM 4084 O O . GLU A 1 510 ? 9.745 -0.422 -31.611 1.00 96.75 510 GLU A O 1
ATOM 4089 N N . GLU A 1 511 ? 8.802 1.506 -32.266 1.00 94.50 511 GLU A N 1
ATOM 4090 C CA . GLU A 1 511 ? 8.335 1.873 -30.919 1.00 94.50 511 GLU A CA 1
ATOM 4091 C C . GLU A 1 511 ? 7.317 0.849 -30.401 1.00 94.50 511 GLU A C 1
ATOM 4093 O O . GLU A 1 511 ? 7.431 0.367 -29.270 1.00 94.50 511 GLU A O 1
ATOM 4098 N N . GLN A 1 512 ? 6.376 0.441 -31.260 1.00 92.56 512 GLN A N 1
ATOM 4099 C CA . GLN A 1 512 ? 5.415 -0.612 -30.948 1.00 92.56 512 GLN A CA 1
ATOM 4100 C C . GLN A 1 512 ? 6.113 -1.943 -30.639 1.00 92.56 512 GLN A C 1
ATOM 4102 O O . GLN A 1 512 ? 5.777 -2.599 -29.653 1.00 92.56 512 GLN A O 1
ATOM 4107 N N . ALA A 1 513 ? 7.117 -2.330 -31.430 1.00 93.25 513 ALA A N 1
ATOM 4108 C CA . ALA A 1 513 ? 7.875 -3.557 -31.204 1.00 93.25 513 ALA A CA 1
ATOM 4109 C C . ALA A 1 513 ? 8.645 -3.530 -29.872 1.00 93.25 513 ALA A C 1
ATOM 4111 O O . ALA A 1 513 ? 8.632 -4.521 -29.141 1.00 93.25 513 ALA A O 1
ATOM 4112 N N . VAL A 1 514 ? 9.277 -2.402 -29.523 1.00 91.38 514 VAL A N 1
ATOM 4113 C CA . VAL A 1 514 ? 9.961 -2.223 -28.229 1.00 91.38 514 VAL A CA 1
ATOM 4114 C C . VAL A 1 514 ? 8.970 -2.362 -27.067 1.00 91.38 514 VAL A C 1
ATOM 4116 O O . VAL A 1 514 ? 9.273 -3.038 -26.077 1.00 91.38 514 VAL A O 1
ATOM 4119 N N . ARG A 1 515 ? 7.769 -1.782 -27.198 1.00 89.12 515 ARG A N 1
ATOM 4120 C CA . ARG A 1 515 ? 6.686 -1.911 -26.214 1.00 89.12 515 ARG A CA 1
ATOM 4121 C C . ARG A 1 515 ? 6.222 -3.353 -26.040 1.00 89.12 515 ARG A C 1
ATOM 4123 O O . ARG A 1 515 ? 6.190 -3.856 -24.913 1.00 89.12 515 ARG A O 1
ATOM 4130 N N . ASP A 1 516 ? 5.901 -4.016 -27.144 1.00 91.31 516 ASP A N 1
ATOM 4131 C CA . ASP A 1 516 ? 5.321 -5.359 -27.145 1.00 91.31 516 ASP A CA 1
ATOM 4132 C C . ASP A 1 516 ? 6.322 -6.415 -26.687 1.00 91.31 516 ASP A C 1
ATOM 4134 O O . ASP A 1 516 ? 5.940 -7.405 -26.060 1.00 91.31 516 ASP A O 1
ATOM 4138 N N . PHE A 1 517 ? 7.616 -6.204 -26.939 1.00 92.12 517 PHE A N 1
ATOM 4139 C CA . PHE A 1 517 ? 8.652 -7.151 -26.546 1.00 92.12 517 PHE A CA 1
ATOM 4140 C C . PHE A 1 517 ? 8.769 -7.292 -25.022 1.00 92.12 517 PHE A C 1
ATOM 4142 O O . PHE A 1 517 ? 8.867 -8.411 -24.514 1.00 92.12 517 PHE A O 1
ATOM 4149 N N . ALA A 1 518 ? 8.674 -6.186 -24.274 1.00 89.44 518 ALA A N 1
ATOM 4150 C CA . ALA A 1 518 ? 8.670 -6.222 -22.809 1.00 89.44 518 ALA A CA 1
ATOM 4151 C C . ALA A 1 518 ? 7.456 -6.997 -22.262 1.00 89.44 518 ALA A C 1
ATOM 4153 O O . ALA A 1 518 ? 7.585 -7.822 -21.353 1.00 89.44 518 ALA A O 1
ATOM 4154 N N . THR A 1 519 ? 6.279 -6.769 -22.850 1.00 90.81 519 THR A N 1
ATOM 4155 C CA . THR A 1 519 ? 5.043 -7.488 -22.516 1.00 90.81 519 THR A CA 1
ATOM 4156 C C . THR A 1 519 ? 5.178 -8.978 -22.834 1.00 90.81 519 THR A C 1
ATOM 4158 O O . THR A 1 519 ? 4.859 -9.824 -21.996 1.00 90.81 519 THR A O 1
ATOM 4161 N N . LEU A 1 520 ? 5.731 -9.320 -24.000 1.00 93.38 520 LEU A N 1
ATOM 4162 C CA . LEU A 1 520 ? 5.954 -10.698 -24.430 1.00 93.38 520 LEU A CA 1
ATOM 4163 C C . LEU A 1 520 ? 6.885 -11.463 -23.479 1.00 93.38 520 LEU A C 1
ATOM 4165 O O . LEU A 1 520 ? 6.576 -12.602 -23.133 1.00 93.38 520 LEU A O 1
ATOM 4169 N N . ILE A 1 521 ? 7.979 -10.853 -23.008 1.00 93.62 521 ILE A N 1
ATOM 4170 C CA . ILE A 1 521 ? 8.887 -11.467 -22.020 1.00 93.62 521 ILE A CA 1
ATOM 4171 C C . ILE A 1 521 ? 8.127 -11.856 -20.746 1.00 93.62 521 ILE A C 1
ATOM 4173 O O . ILE A 1 521 ? 8.273 -12.979 -20.247 1.00 93.62 521 ILE A O 1
ATOM 4177 N N . THR A 1 522 ? 7.275 -10.962 -20.241 1.00 92.94 522 THR A N 1
ATOM 4178 C CA . THR A 1 522 ? 6.441 -11.228 -19.062 1.00 92.94 522 THR A CA 1
ATOM 4179 C C . THR A 1 522 ? 5.455 -12.368 -19.329 1.00 92.94 522 THR A C 1
ATOM 4181 O O . THR A 1 522 ? 5.420 -13.327 -18.555 1.00 92.94 522 THR A O 1
ATOM 4184 N N . LYS A 1 523 ? 4.735 -12.349 -20.462 1.00 93.31 523 LYS A N 1
ATOM 4185 C CA . LYS A 1 523 ? 3.810 -13.431 -20.861 1.00 93.31 523 LYS A CA 1
ATOM 4186 C C . LYS A 1 523 ? 4.519 -14.783 -20.974 1.00 93.31 523 LYS A C 1
ATOM 4188 O O . LYS A 1 523 ? 4.053 -15.785 -20.431 1.00 93.31 523 LYS A O 1
ATOM 4193 N N . MET A 1 524 ? 5.681 -14.823 -21.624 1.00 95.38 524 MET A N 1
ATOM 4194 C CA . MET A 1 524 ? 6.494 -16.037 -21.754 1.00 95.38 524 MET A CA 1
ATOM 4195 C C . MET A 1 524 ? 6.943 -16.575 -20.393 1.00 95.38 524 MET A C 1
ATOM 4197 O O . MET A 1 524 ? 6.911 -17.788 -20.174 1.00 95.38 524 MET A O 1
ATOM 4201 N N . SER A 1 525 ? 7.310 -15.687 -19.469 1.00 95.06 525 SER A N 1
ATOM 4202 C CA . SER A 1 525 ? 7.714 -16.056 -18.110 1.00 95.06 525 SER A CA 1
ATOM 4203 C C . SER A 1 525 ? 6.565 -16.687 -17.319 1.00 95.06 525 SER A C 1
ATOM 4205 O O . SER A 1 525 ? 6.760 -17.705 -16.654 1.00 95.06 525 SER A O 1
ATOM 4207 N N . ILE A 1 526 ? 5.350 -16.140 -17.441 1.00 92.62 526 ILE A N 1
ATOM 4208 C CA . ILE A 1 526 ? 4.138 -16.710 -16.833 1.00 92.62 526 ILE A CA 1
ATOM 4209 C C . ILE A 1 526 ? 3.850 -18.086 -17.427 1.00 92.62 526 ILE A C 1
ATOM 4211 O O . ILE A 1 526 ? 3.656 -19.044 -16.683 1.00 92.62 526 ILE A O 1
ATOM 4215 N N . ILE A 1 527 ? 3.864 -18.217 -18.758 1.00 95.00 5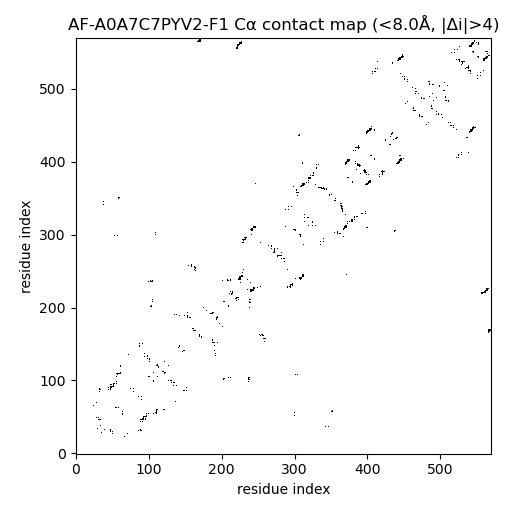27 ILE A N 1
ATOM 4216 C CA . ILE A 1 527 ? 3.624 -19.498 -19.438 1.00 95.00 527 ILE A CA 1
ATOM 4217 C C . ILE A 1 527 ? 4.629 -20.550 -18.966 1.00 95.00 527 ILE A C 1
ATOM 4219 O O . ILE A 1 527 ? 4.236 -21.683 -18.682 1.00 95.00 527 ILE A O 1
ATOM 4223 N N . TYR A 1 528 ? 5.910 -20.188 -18.866 1.00 96.50 528 TYR A N 1
ATOM 4224 C CA . TYR A 1 528 ? 6.947 -21.060 -18.323 1.00 96.50 528 TYR A CA 1
ATOM 4225 C C . TYR A 1 528 ? 6.602 -21.519 -16.899 1.00 96.50 528 TYR A C 1
ATOM 4227 O O . TYR A 1 528 ? 6.515 -22.723 -16.638 1.00 96.50 528 TYR A O 1
ATOM 4235 N N . ALA A 1 529 ? 6.352 -20.568 -15.998 1.00 94.88 529 ALA A N 1
ATOM 4236 C CA . ALA A 1 529 ? 6.108 -20.842 -14.590 1.00 94.88 529 ALA A CA 1
ATOM 4237 C C . ALA A 1 529 ? 4.834 -21.675 -14.376 1.00 94.88 529 ALA A C 1
ATOM 4239 O O . ALA A 1 529 ? 4.856 -22.669 -13.652 1.00 94.88 529 ALA A O 1
ATOM 4240 N N . VAL A 1 530 ? 3.742 -21.338 -15.065 1.00 94.25 530 VAL A N 1
ATOM 4241 C CA . VAL A 1 530 ? 2.466 -22.067 -15.015 1.00 94.25 530 VAL A CA 1
ATOM 4242 C C . VAL A 1 530 ? 2.611 -23.483 -15.564 1.00 94.25 530 VAL A C 1
ATOM 4244 O O . VAL A 1 530 ? 2.122 -24.423 -14.941 1.00 94.25 530 VAL A O 1
ATOM 4247 N N . LYS A 1 531 ? 3.300 -23.676 -16.698 1.00 96.19 531 LYS A N 1
ATOM 4248 C CA . LYS A 1 531 ? 3.515 -25.021 -17.259 1.00 96.19 531 LYS A CA 1
ATOM 4249 C C . LYS A 1 531 ? 4.334 -25.914 -16.329 1.00 96.19 531 LYS A C 1
ATOM 4251 O O . LYS A 1 531 ? 4.098 -27.118 -16.297 1.00 96.19 531 LYS A O 1
ATOM 4256 N N . LYS A 1 532 ? 5.293 -25.344 -15.596 1.00 97.00 532 LYS A N 1
ATOM 4257 C CA . LYS A 1 532 ? 6.210 -26.098 -14.730 1.00 97.00 532 LYS A CA 1
ATOM 4258 C C . LYS A 1 532 ? 5.670 -26.329 -13.315 1.00 97.00 532 LYS A C 1
ATOM 4260 O O . LYS A 1 532 ? 5.909 -27.391 -12.744 1.00 97.00 532 LYS A O 1
ATOM 4265 N N . TYR A 1 533 ? 4.960 -25.353 -12.752 1.00 93.88 533 TYR A N 1
ATOM 4266 C CA . TYR A 1 533 ? 4.555 -25.331 -11.340 1.00 93.88 533 TYR A CA 1
ATOM 4267 C C . TYR A 1 533 ? 3.036 -25.280 -11.124 1.00 93.88 533 TYR A C 1
ATOM 4269 O O . TYR A 1 533 ? 2.581 -25.299 -9.983 1.00 93.88 533 TYR A O 1
ATOM 4277 N N . GLY A 1 534 ? 2.246 -25.241 -12.198 1.00 91.94 534 GLY A N 1
ATOM 4278 C CA . GLY A 1 534 ? 0.794 -25.100 -12.138 1.00 91.94 534 GLY A CA 1
ATOM 4279 C C . GLY A 1 534 ? 0.342 -23.651 -11.952 1.00 91.94 534 GLY A C 1
ATOM 4280 O O . GLY A 1 534 ? 1.113 -22.764 -11.589 1.00 91.94 534 GLY A O 1
ATOM 4281 N N . TRP A 1 535 ? -0.941 -23.399 -12.209 1.00 87.56 535 TRP A N 1
ATOM 4282 C CA . TRP A 1 535 ? -1.510 -22.047 -12.223 1.00 87.56 535 TRP A CA 1
ATOM 4283 C C . TRP A 1 535 ? -1.467 -21.336 -10.864 1.00 87.56 535 TRP A C 1
ATOM 4285 O O . TRP A 1 535 ? -1.149 -20.150 -10.796 1.00 87.56 535 TRP A O 1
ATOM 4295 N N . GLN A 1 536 ? -1.770 -22.054 -9.779 1.00 82.31 536 GLN A N 1
ATOM 4296 C CA . GLN A 1 536 ? -1.893 -21.464 -8.441 1.00 82.31 536 GLN A CA 1
ATOM 4297 C C . GLN A 1 536 ? -0.570 -20.889 -7.918 1.00 82.31 536 GLN A C 1
ATOM 4299 O O . GLN A 1 536 ? -0.565 -19.817 -7.313 1.00 82.31 536 GLN A O 1
ATOM 4304 N N . VAL A 1 537 ? 0.545 -21.575 -8.184 1.00 82.94 537 VAL A N 1
ATOM 4305 C CA . VAL A 1 537 ? 1.857 -21.192 -7.645 1.00 82.94 537 VAL A CA 1
ATOM 4306 C C . VAL A 1 537 ? 2.768 -20.573 -8.707 1.00 82.94 537 VAL A C 1
ATOM 4308 O O . VAL A 1 537 ? 3.534 -19.666 -8.400 1.00 82.94 537 VAL A O 1
ATOM 4311 N N . GLY A 1 538 ? 2.648 -20.992 -9.970 1.00 81.06 538 GLY A N 1
ATOM 4312 C CA . GLY A 1 538 ? 3.454 -20.472 -11.076 1.00 81.06 538 GLY A CA 1
ATOM 4313 C C . GLY A 1 538 ? 3.062 -19.065 -11.541 1.00 81.06 538 GLY A C 1
ATOM 4314 O O . GLY A 1 538 ? 3.926 -18.318 -11.989 1.00 81.06 538 GLY A O 1
ATOM 4315 N N . ASN A 1 539 ? 1.794 -18.653 -11.414 1.00 83.12 539 ASN A N 1
ATOM 4316 C CA . ASN A 1 539 ? 1.367 -17.303 -11.808 1.00 83.12 539 ASN A CA 1
ATOM 4317 C C . ASN A 1 539 ? 1.550 -16.297 -10.659 1.00 83.12 539 ASN A C 1
ATOM 4319 O O . ASN A 1 539 ? 0.578 -15.790 -10.103 1.00 83.12 539 ASN A O 1
ATOM 4323 N N . ARG A 1 540 ? 2.806 -16.056 -10.266 1.00 87.12 540 ARG A N 1
ATOM 4324 C CA . ARG A 1 540 ? 3.184 -15.092 -9.213 1.00 87.12 540 ARG A CA 1
ATOM 4325 C C . ARG A 1 540 ? 4.177 -14.047 -9.709 1.00 87.12 540 ARG A C 1
ATOM 4327 O O . ARG A 1 540 ? 5.100 -13.634 -9.004 1.00 87.12 540 ARG A O 1
ATOM 4334 N N . ILE A 1 541 ? 3.969 -13.641 -10.955 1.00 90.75 541 ILE A N 1
ATOM 4335 C CA . ILE A 1 541 ? 4.712 -12.561 -11.589 1.00 90.75 541 ILE A CA 1
ATOM 4336 C C . ILE A 1 541 ? 4.003 -11.245 -11.291 1.00 90.75 541 ILE A C 1
ATOM 4338 O O . ILE A 1 541 ? 2.781 -11.151 -11.404 1.00 90.75 541 ILE A O 1
ATOM 4342 N N . LEU A 1 542 ? 4.790 -10.256 -10.886 1.00 90.56 542 LEU A N 1
ATOM 4343 C CA . LEU A 1 542 ? 4.365 -8.890 -10.643 1.00 90.56 542 LEU A CA 1
ATOM 4344 C C . LEU A 1 542 ? 4.884 -8.015 -11.788 1.00 90.56 542 LEU A C 1
ATOM 4346 O O . LEU A 1 542 ? 6.094 -7.937 -12.003 1.00 90.56 542 LEU A O 1
ATOM 4350 N N . SER A 1 543 ? 3.989 -7.397 -12.557 1.00 88.81 543 SER A N 1
ATOM 4351 C CA . SER A 1 543 ? 4.378 -6.477 -13.633 1.00 88.81 543 SER A CA 1
ATOM 4352 C C . SER A 1 543 ? 4.676 -5.083 -13.078 1.00 88.81 543 SER A C 1
ATOM 4354 O O . SER A 1 543 ? 3.874 -4.511 -12.339 1.00 88.81 543 SER A O 1
ATOM 4356 N N . ALA A 1 544 ? 5.838 -4.525 -13.426 1.00 84.31 544 ALA A N 1
ATOM 4357 C CA . ALA A 1 544 ? 6.237 -3.178 -13.029 1.00 84.31 544 ALA A CA 1
ATOM 4358 C C . ALA A 1 544 ? 6.479 -2.285 -14.254 1.00 84.31 544 ALA A C 1
ATOM 4360 O O . ALA A 1 544 ? 7.577 -2.263 -14.828 1.00 84.31 544 ALA A O 1
ATOM 4361 N N . SER A 1 545 ? 5.451 -1.516 -14.634 1.00 78.38 545 SER A N 1
ATOM 4362 C CA . SER A 1 545 ? 5.523 -0.516 -15.707 1.00 78.38 545 SER A CA 1
ATOM 4363 C C . SER A 1 545 ? 4.932 0.839 -15.304 1.00 78.38 545 SER A C 1
ATOM 4365 O O . SER A 1 545 ? 3.886 1.261 -15.780 1.00 78.38 545 SER A O 1
ATOM 4367 N N . LYS A 1 546 ? 5.653 1.559 -14.437 1.00 70.50 546 LYS A N 1
ATOM 4368 C CA . LYS A 1 546 ? 5.214 2.860 -13.904 1.00 70.50 546 LYS A CA 1
ATOM 4369 C C . LYS A 1 546 ? 4.944 3.934 -14.974 1.00 70.50 546 LYS A C 1
ATOM 4371 O O . LYS A 1 546 ? 4.102 4.781 -14.766 1.00 70.50 546 LYS A O 1
ATOM 4376 N N . ARG A 1 547 ? 5.686 3.953 -16.088 1.00 68.12 547 ARG A N 1
ATOM 4377 C CA . ARG A 1 547 ? 5.570 5.021 -17.111 1.00 68.12 547 ARG A CA 1
ATOM 4378 C C . ARG A 1 547 ? 4.656 4.669 -18.280 1.00 68.12 547 ARG A C 1
ATOM 4380 O O . ARG A 1 547 ? 4.347 5.539 -19.080 1.00 68.12 547 ARG A O 1
ATOM 4387 N N . ASN A 1 548 ? 4.278 3.399 -18.405 1.00 74.31 548 ASN A N 1
ATOM 4388 C CA . ASN A 1 548 ? 3.466 2.904 -19.510 1.00 74.31 548 ASN A CA 1
ATOM 4389 C C . ASN A 1 548 ? 2.351 2.040 -18.923 1.00 74.31 548 ASN A C 1
ATOM 4391 O O . ASN A 1 548 ? 2.365 0.815 -19.066 1.00 74.31 548 ASN A O 1
ATOM 439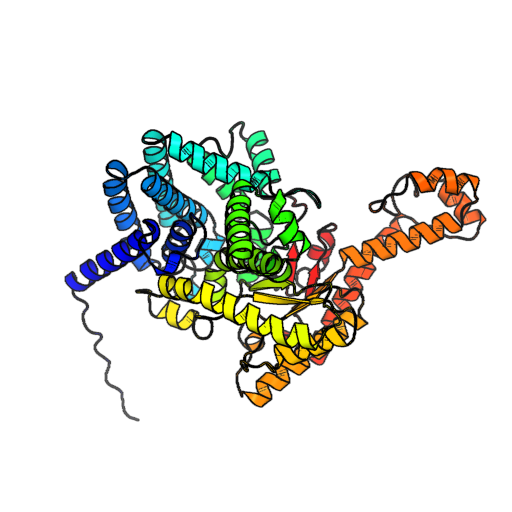5 N N . PHE A 1 549 ? 1.413 2.684 -18.228 1.00 75.19 549 PHE A N 1
ATOM 4396 C CA . PHE A 1 549 ? 0.302 2.008 -17.562 1.00 75.19 549 PHE A CA 1
ATOM 4397 C C . PHE A 1 549 ? -0.463 1.056 -18.498 1.00 75.19 549 PHE A C 1
ATOM 4399 O O . PHE A 1 549 ? -0.828 -0.044 -18.090 1.00 75.19 549 PHE A O 1
ATOM 4406 N N . GLU A 1 550 ? -0.589 1.411 -19.779 1.00 79.94 550 GLU A N 1
ATOM 4407 C CA . GLU A 1 550 ? -1.194 0.560 -20.813 1.00 79.94 550 GLU A CA 1
ATOM 4408 C C . GLU A 1 550 ? -0.575 -0.852 -20.880 1.00 79.94 550 GLU A C 1
ATOM 4410 O O . GLU A 1 550 ? -1.276 -1.835 -21.095 1.00 79.94 550 GLU A O 1
ATOM 4415 N N . GLN A 1 551 ? 0.726 -1.005 -20.604 1.00 80.88 551 GLN A N 1
ATOM 4416 C CA . GLN A 1 551 ? 1.360 -2.330 -20.579 1.00 80.88 551 GLN A CA 1
ATOM 4417 C C . GLN A 1 551 ? 0.872 -3.194 -19.410 1.00 80.88 551 GLN A C 1
ATOM 4419 O O . GLN A 1 551 ? 0.855 -4.420 -19.513 1.00 80.88 551 GLN A O 1
ATOM 4424 N N . ASN A 1 552 ? 0.502 -2.573 -18.287 1.00 79.88 552 ASN A N 1
ATOM 4425 C CA . ASN A 1 552 ? -0.125 -3.285 -17.179 1.00 79.88 552 ASN A CA 1
ATOM 4426 C C . ASN A 1 552 ? -1.560 -3.689 -17.547 1.00 79.88 552 ASN A C 1
ATOM 4428 O O . ASN A 1 552 ? -1.967 -4.794 -17.197 1.00 79.88 552 ASN A O 1
ATOM 4432 N N . THR A 1 553 ? -2.299 -2.852 -18.286 1.00 81.75 553 THR A N 1
ATOM 4433 C CA . THR A 1 553 ? -3.644 -3.210 -18.771 1.00 81.75 553 THR A CA 1
ATOM 4434 C C . THR A 1 553 ? -3.604 -4.305 -19.842 1.00 81.75 553 THR A C 1
ATOM 4436 O O . THR A 1 553 ? -4.437 -5.204 -19.820 1.00 81.75 553 THR A O 1
ATOM 4439 N N . ASP A 1 554 ? -2.581 -4.331 -20.704 1.00 84.69 554 ASP A N 1
ATOM 4440 C CA . ASP A 1 554 ? -2.364 -5.393 -21.707 1.00 84.69 554 ASP A CA 1
ATOM 4441 C C . ASP A 1 554 ? -2.075 -6.777 -21.090 1.00 84.69 554 ASP A C 1
ATOM 4443 O O . ASP A 1 554 ? -2.156 -7.811 -21.766 1.00 84.69 554 ASP A O 1
ATOM 4447 N N . LEU A 1 555 ? -1.671 -6.790 -19.817 1.00 85.88 555 LEU A N 1
ATOM 4448 C CA . LEU A 1 555 ? -1.405 -7.984 -19.016 1.00 85.88 555 LEU A CA 1
ATOM 4449 C C . LEU A 1 555 ? -2.530 -8.297 -18.027 1.00 85.88 555 LEU A C 1
ATOM 4451 O O . LEU A 1 555 ? -2.466 -9.329 -17.350 1.00 85.88 555 LEU A O 1
ATOM 4455 N N . GLU A 1 556 ? -3.543 -7.438 -17.915 1.00 83.56 556 GLU A N 1
ATOM 4456 C CA . GLU A 1 556 ? -4.672 -7.673 -17.025 1.00 83.56 556 GLU A CA 1
ATOM 4457 C C . GLU A 1 556 ? -5.333 -9.008 -17.380 1.00 83.56 556 GLU A C 1
ATOM 4459 O O . GLU A 1 556 ? -5.494 -9.353 -18.549 1.00 83.56 556 GLU A O 1
ATOM 4464 N N . ASN A 1 557 ? -5.700 -9.783 -16.361 1.00 84.94 557 ASN A N 1
ATOM 4465 C CA . ASN A 1 557 ? -6.200 -11.155 -16.481 1.00 84.94 557 ASN A CA 1
ATOM 4466 C C . ASN A 1 557 ? -5.161 -12.211 -16.894 1.00 84.94 557 ASN A C 1
ATOM 4468 O O . ASN A 1 557 ? -5.451 -13.406 -16.813 1.00 84.94 557 ASN A O 1
ATOM 4472 N N . GLU A 1 558 ? -3.945 -11.816 -17.271 1.00 84.50 558 GLU A N 1
ATOM 4473 C CA . GLU A 1 558 ? -2.839 -12.737 -17.547 1.00 84.50 558 GLU A CA 1
ATOM 4474 C C . GLU A 1 558 ? -1.869 -12.836 -16.360 1.00 84.50 558 GLU A C 1
ATOM 4476 O O . GLU A 1 558 ? -1.430 -13.937 -16.007 1.00 84.50 558 GLU A O 1
ATOM 4481 N N . VAL A 1 559 ? -1.584 -11.710 -15.691 1.00 80.56 559 VAL A N 1
ATOM 4482 C CA . VAL A 1 559 ? -0.790 -11.661 -14.450 1.00 80.56 559 VAL A CA 1
ATOM 4483 C C . VAL A 1 559 ? -1.670 -11.661 -13.207 1.00 80.56 559 VAL A C 1
ATOM 4485 O O . VAL A 1 559 ? -2.709 -11.002 -13.148 1.00 80.56 559 VAL A O 1
ATOM 4488 N N . ARG A 1 560 ? -1.204 -12.340 -12.155 1.00 83.19 560 ARG A N 1
ATOM 4489 C CA . ARG A 1 560 ? -1.834 -12.257 -10.831 1.00 83.19 560 ARG A CA 1
ATOM 4490 C C . ARG A 1 560 ? -1.550 -10.937 -10.118 1.00 83.19 560 ARG A C 1
ATOM 4492 O O . ARG A 1 560 ? -2.401 -10.475 -9.369 1.00 83.19 560 ARG A O 1
ATOM 4499 N N . TYR A 1 561 ? -0.384 -10.329 -10.325 1.00 81.50 561 TYR A N 1
ATOM 4500 C CA . TYR A 1 561 ? -0.010 -9.092 -9.641 1.00 81.50 561 TYR A CA 1
ATOM 4501 C C . TYR A 1 561 ? 0.442 -8.036 -10.641 1.00 81.50 561 TYR A C 1
ATOM 4503 O O . TYR A 1 561 ? 1.199 -8.319 -11.567 1.00 81.50 561 TYR A O 1
ATOM 4511 N N . SER A 1 562 ? 0.027 -6.804 -10.398 1.00 78.81 562 SER A N 1
ATOM 4512 C CA . SER A 1 562 ? 0.460 -5.626 -11.129 1.00 78.81 562 SER A CA 1
ATOM 4513 C C . SER A 1 562 ? 0.812 -4.536 -10.125 1.00 78.81 562 SER A C 1
ATOM 4515 O O . SER A 1 562 ? 0.088 -4.316 -9.153 1.00 78.81 562 SER A O 1
ATOM 4517 N N . THR A 1 563 ? 1.948 -3.876 -10.322 1.00 71.19 563 THR A N 1
ATOM 4518 C CA . THR A 1 563 ? 2.260 -2.641 -9.594 1.00 71.19 563 THR A CA 1
ATOM 4519 C C . THR A 1 563 ? 1.905 -1.450 -10.446 1.00 71.19 563 THR A C 1
ATOM 4521 O O . THR A 1 563 ? 2.433 -1.305 -11.553 1.00 71.19 563 THR A O 1
ATOM 4524 N N . ASP A 1 564 ? 1.056 -0.591 -9.894 1.00 62.25 564 ASP A N 1
ATOM 4525 C CA . ASP A 1 564 ? 0.797 0.721 -10.453 1.00 62.25 564 ASP A CA 1
ATOM 4526 C C . ASP A 1 564 ? 0.063 1.640 -9.469 1.00 62.25 564 ASP A C 1
ATOM 4528 O O . ASP A 1 564 ? -1.067 1.345 -9.101 1.00 62.25 564 ASP A O 1
ATOM 4532 N N . PHE A 1 565 ? 0.717 2.747 -9.100 1.00 55.56 565 PHE A N 1
ATOM 4533 C CA . PHE A 1 565 ? 0.107 3.961 -8.531 1.00 55.56 565 PHE A CA 1
ATOM 4534 C C . PHE A 1 565 ? 0.882 5.220 -8.986 1.00 55.56 565 PHE A C 1
ATOM 4536 O O . PHE A 1 565 ? 1.037 6.189 -8.241 1.00 55.56 565 PHE A O 1
ATOM 4543 N N . GLY A 1 566 ? 1.476 5.191 -10.183 1.00 44.34 566 GLY A N 1
ATOM 4544 C CA . GLY A 1 566 ? 2.357 6.253 -10.666 1.00 44.34 566 GLY A CA 1
ATOM 4545 C C . GLY A 1 566 ? 1.939 6.781 -12.026 1.00 44.34 566 GLY A C 1
ATOM 4546 O O . GLY A 1 566 ? 1.935 5.998 -12.959 1.00 44.34 566 GLY A O 1
ATOM 4547 N N . ASP A 1 567 ? 1.669 8.091 -12.115 1.00 45.59 567 ASP A N 1
ATOM 4548 C CA . ASP A 1 567 ? 1.012 8.774 -13.247 1.00 45.59 567 ASP A CA 1
ATOM 4549 C C . ASP A 1 567 ? -0.426 8.286 -13.473 1.00 45.59 567 ASP A C 1
ATOM 4551 O O . ASP A 1 567 ? -0.751 7.602 -14.441 1.00 45.59 567 ASP A O 1
ATOM 4555 N N . ILE A 1 568 ? -1.311 8.627 -12.533 1.00 43.34 568 ILE A N 1
ATOM 4556 C CA . ILE A 1 568 ? -2.681 8.118 -12.532 1.00 43.34 568 ILE A CA 1
ATOM 4557 C C . ILE A 1 568 ? -3.609 8.996 -13.368 1.00 43.34 568 ILE A C 1
ATOM 4559 O O . ILE A 1 568 ? -3.794 10.182 -13.098 1.00 43.34 568 ILE A O 1
ATOM 4563 N N . GLN A 1 569 ? -4.258 8.346 -14.335 1.00 37.38 569 GLN A N 1
ATOM 4564 C CA . GLN A 1 569 ? -5.497 8.786 -14.966 1.00 37.38 569 GLN A CA 1
ATOM 4565 C C . GLN A 1 569 ? -6.629 8.757 -13.921 1.00 37.38 569 GLN A C 1
ATOM 4567 O O . GLN A 1 569 ? -7.258 7.720 -13.705 1.00 37.38 569 GLN A O 1
ATOM 4572 N N . ALA A 1 570 ? -6.849 9.884 -13.239 1.00 31.42 570 ALA A N 1
ATOM 4573 C CA . ALA A 1 570 ? -8.017 10.131 -12.388 1.00 31.42 570 ALA A CA 1
ATOM 4574 C C . ALA A 1 570 ? -9.068 10.986 -13.102 1.00 31.42 570 ALA A C 1
ATOM 4576 O O . ALA A 1 570 ? -8.707 11.874 -13.911 1.00 31.42 570 ALA A O 1
#

Mean predicted aligned error: 5.56 Å

Nearest PDB structures (foldseek):
  3te9-assembly2_B  TM=7.145E-01  e=4.839E-04  Francisella tularensis subsp. tularensis
  8tno-assembly1_A  TM=3.158E-01  e=8.272E+00  synthetic construct
  2gl7-assembly1_A  TM=1.549E-01  e=3.005E+00  Homo sapiens

Foldseek 3Di:
DDDDDDPDDDDDDPVNVVVLLVVLLCLLLCLLQVNPPLCVVAFQLLSLLLSLCLLQQFAALVSNVSNLVVNLVVLVVVLVVDDLSSVLSSLSNLLSNLLLLLQPLSLCNHQQPCVQRPPSHDDPVNSVVSNVSSLVSQVVSCVVCVPSLLVVLVLVVLLQCLQDCPPFDFPSVVLQVVCCVVPVDRCSPGSNSVSVSSSVCNDPVNPLQVVLVCVVVVVFLEAEEAAALRPLLSVSSSRHQEYEDDLCNLVVVVRRRVVRLVVVLVVLVVCCVVVVHDVVVSSLVSLLSSQLVSQSSQVSSCQQAVTHEYEREDDPVCLVVLVCLLAVVVVSFLVQLSSCLSSLCSSNPSGDVNSVVSRPPPRSGGSYAYEHEQPDDSSLQSLQCQLLCVHPVSDRHFHEYDPAAFLVSLLSNLVSNVNSVVNNCVVPVDDDCLVV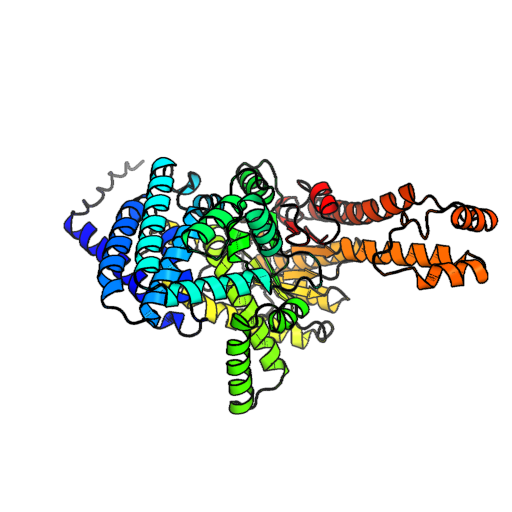HLDTHAYEHQLQVNLLVVQVVVVVVLLVLADPVLSVVLVVVDDSPDALCHCSNPDPVSQVRCVVSVHHRDRVVVSVVSNVVSLVRQLVQLVSQCVVPNNSSSQRYEYDNQPCVVSVVVCINVHSYYYYSRHDPD

Sequence (570 aa):
MSVGTPNENPTVTAETSVASLQAKVRLILTVVEGKDERTKHLMDGDDARISAYKLIFFTTPEEYRSLAPAIRSELKQRYEGSDTATRRRYAQFVLSWADSMHSPVDLDHNLTRCEWHSDSILTDDEIENERTELLTLLREWQAQDSVTASDILNYLRECAYNVNSAKGENLFRAWALKWQSEHGVDPFGTYEDYIKHRAALFARGNYYVEQYFARRAGKTITQFFNDYSEQADDCRKLGSLGGTTNPVIATLGEDDIPCKWAPVRRRIAEQQLRDGKDDEWAGTTFTEEVVVNAMLGQRPVFLLEGLGRVAFQLRTDKHEDIDYLLTEGPEIYQRLCARLRPVDEIFLEGADELYHRLSQGRVGHSNNHFKVSITGRVGLRVLREFNAGNNKYGVRLYTNATVTHDLSQIAASVDATMEGIRAYQERTGEQIAEETTEGGSVVTSMMGRFLDAMRQERIEILLNALDESLRDEIKPQISKSTLLTDPILNNERVINALRERGVEFQPEIEEQAVRDFATLITKMSIIYAVKKYGWQVGNRILSASKRNFEQNTDLENEVRYSTDFGDIQA

Radius of gyration: 25.96 Å; Cα contacts (8 Å, |Δi|>4): 866; chains: 1; bounding box: 58×70×79 Å

pLDDT: mean 90.9, std 11.86, range [31.42, 98.81]

Solvent-accessible surface area (backbone atoms only — not comparable to full-atom values): 29706 Å² total; per-residue (Å²): 139,82,85,79,76,83,81,79,76,80,83,81,52,76,69,60,54,52,56,50,51,52,51,53,46,50,54,44,49,37,29,31,64,65,67,40,76,69,51,72,87,56,60,94,62,46,36,10,46,51,33,28,46,28,56,52,63,40,38,53,39,68,52,36,70,58,45,54,62,52,44,52,53,52,47,60,66,46,49,79,80,44,55,73,71,51,39,44,26,52,50,49,20,50,49,50,37,44,50,40,71,42,10,61,46,47,30,50,74,35,31,48,23,45,93,81,47,50,91,55,34,59,48,72,68,56,49,52,51,49,51,50,53,45,48,50,51,48,52,54,49,34,72,74,39,51,64,60,42,49,55,52,31,49,52,52,44,44,60,42,63,40,44,65,47,93,80,38,54,42,47,65,33,54,45,44,54,49,51,25,71,76,68,74,46,58,44,57,71,42,73,60,40,35,45,50,56,48,29,64,64,23,28,83,83,32,68,55,34,43,45,38,53,34,27,74,71,68,75,31,62,39,41,41,20,28,67,48,35,69,64,32,43,62,41,29,29,30,36,34,48,26,28,28,45,37,66,67,56,47,66,40,40,56,73,15,31,44,89,70,38,48,63,54,49,50,56,45,51,55,46,28,67,74,70,72,51,57,70,66,57,46,56,50,52,52,41,50,52,52,48,48,56,23,30,59,42,21,38,64,46,24,36,61,63,50,34,16,36,27,26,44,46,60,65,75,92,47,50,76,40,54,70,57,51,62,51,49,51,62,50,52,46,51,55,47,12,64,69,45,28,46,54,46,50,61,38,54,60,91,35,58,69,66,58,56,60,47,19,57,98,40,73,52,55,55,51,51,20,42,29,38,52,47,86,51,72,44,25,36,48,50,40,17,34,31,30,30,9,70,43,99,80,57,53,66,42,43,32,28,41,27,76,21,67,50,49,68,53,44,45,51,44,52,50,25,35,52,52,8,42,49,52,26,31,74,71,69,71,51,83,54,57,42,81,79,34,94,25,72,57,36,38,34,38,34,34,45,61,40,36,50,48,56,51,50,54,50,50,50,54,54,48,70,56,38,55,70,72,63,28,66,66,45,56,81,74,62,54,94,80,63,52,53,61,33,65,87,55,53,34,71,70,53,44,50,49,27,44,78,65,73,39,89,74,55,36,67,63,51,43,50,48,48,55,50,49,38,53,47,38,52,53,53,35,37,52,52,30,23,74,74,58,36,66,76,61,23,42,33,42,27,42,38,26,55,88,45,57,65,62,53,60,78,34,57,64,74,33,36,30,34,36,61,66,40,57,61,93,122